Protein AF-A0A1H0VGQ5-F1 (afdb_monomer)

InterPro domains:
  IPR010359 IrrE N-terminal-like domain [PF06114] (61-164)
  IPR052345 Radiation response metalloprotease [PTHR43236] (51-164)

Foldseek 3Di:
DPPVVLVVLLVVLLVLLVCLCVVVVADALGPLVVSLVVQAAEAEDDDPPDQWWWDPLVHHIYIYGYPPDDPQANLLVSQLVVQLSRDPPNDDTPDDDDDDPPPVVVVVNVSSSVSSLSSSLCNLPPLVNLVVLCVVCVLVDDVVSLVVSCVRNVHDSVSVVVNCLVNPAAQKKKWKQFQVDRDIDIGHNDPDDWDWWDDPRDTPPVLQCVQALHWDWDDDPGIIMIMGGQADADDLVVLLVQQPPDAQVSVQVVCVVQSVPSNGGCRRVVVSNQASHDAQKKKWKFFPPDPGIDIGGHPLQQADQLPPDDDPVVSVVLLVVAAPHKDKDDDPTIIMIMGGHDFDFDDPVLPPDPDALVVLLCVLQVVPDDPVVSVVLVVVLCVLLVVLLVCVVVDDLSSSLRNSLNNCHSPPVCVSSNPDPSNNSSSSNVSVVSVVD

Structure (mmCIF, N/CA/C/O backbone):
data_AF-A0A1H0VGQ5-F1
#
_entry.id   AF-A0A1H0VGQ5-F1
#
loop_
_atom_site.group_PDB
_atom_site.id
_atom_site.type_symbol
_atom_site.label_atom_id
_atom_site.label_alt_id
_atom_site.label_comp_id
_atom_site.label_asym_id
_atom_site.label_entity_id
_atom_site.label_seq_id
_atom_site.pdbx_PDB_ins_code
_atom_site.Cartn_x
_atom_site.Cartn_y
_atom_site.Cartn_z
_atom_site.occupancy
_atom_site.B_iso_or_equiv
_atom_site.auth_seq_id
_atom_site.auth_comp_id
_atom_site.auth_asym_id
_atom_site.auth_atom_id
_atom_site.pdbx_PDB_model_num
ATOM 1 N N . MET A 1 1 ? -17.315 -15.814 -1.511 1.00 49.53 1 MET A N 1
ATOM 2 C CA . MET A 1 1 ? -18.258 -14.670 -1.593 1.00 49.53 1 MET A CA 1
ATOM 3 C C . MET A 1 1 ? -17.570 -13.470 -2.256 1.00 49.53 1 MET A C 1
ATOM 5 O O . MET A 1 1 ? -16.354 -13.364 -2.152 1.00 49.53 1 MET A O 1
ATOM 9 N N . ASN A 1 2 ? -18.289 -12.581 -2.954 1.00 58.94 2 ASN A N 1
ATOM 10 C CA . ASN A 1 2 ? -17.686 -11.382 -3.561 1.00 58.94 2 ASN A CA 1
ATOM 11 C C . ASN A 1 2 ? -17.369 -10.346 -2.460 1.00 58.94 2 ASN A C 1
ATOM 13 O O . ASN A 1 2 ? -18.266 -10.024 -1.680 1.00 58.94 2 ASN A O 1
ATOM 17 N N . LYS A 1 3 ? -16.134 -9.825 -2.393 1.00 60.88 3 LYS A N 1
ATOM 18 C CA . LYS A 1 3 ? -15.625 -8.910 -1.340 1.00 60.88 3 LYS A CA 1
ATOM 19 C C . LYS A 1 3 ? -16.553 -7.713 -1.063 1.00 60.88 3 LYS A C 1
ATOM 21 O O . LYS A 1 3 ? -16.763 -7.341 0.087 1.00 60.88 3 LYS A O 1
ATOM 26 N N . LEU A 1 4 ? -17.196 -7.196 -2.113 1.00 61.75 4 LEU A N 1
ATOM 27 C CA . LEU A 1 4 ? -18.181 -6.108 -2.042 1.00 61.75 4 LEU A CA 1
ATOM 28 C C . LEU A 1 4 ? -19.410 -6.416 -1.164 1.00 61.75 4 LEU A C 1
ATOM 30 O O . LEU A 1 4 ? -20.028 -5.503 -0.619 1.00 61.75 4 LEU A O 1
ATOM 34 N N . THR A 1 5 ? -19.793 -7.686 -1.040 1.00 77.62 5 THR A N 1
ATOM 35 C CA . THR A 1 5 ? -20.987 -8.102 -0.283 1.00 77.62 5 THR A CA 1
ATOM 36 C C . THR A 1 5 ? -20.732 -8.034 1.222 1.00 77.62 5 THR A C 1
ATOM 38 O O . THR A 1 5 ? -21.564 -7.504 1.956 1.00 77.62 5 THR A O 1
ATOM 41 N N . LEU A 1 6 ? -19.554 -8.490 1.662 1.00 78.19 6 LEU A N 1
ATOM 42 C CA . LEU A 1 6 ? -19.129 -8.454 3.062 1.00 78.19 6 LEU A CA 1
ATOM 43 C C . LEU A 1 6 ? -18.874 -7.015 3.536 1.00 78.19 6 LEU A C 1
ATOM 45 O O . LEU A 1 6 ? -19.380 -6.613 4.577 1.00 78.19 6 LEU A O 1
ATOM 49 N N . GLU A 1 7 ? -18.186 -6.190 2.739 1.00 81.56 7 GLU A N 1
ATOM 50 C CA . GLU A 1 7 ? -17.958 -4.772 3.073 1.00 81.56 7 GLU A CA 1
ATOM 51 C C . GLU A 1 7 ? -19.275 -4.008 3.293 1.00 81.56 7 GLU A C 1
ATOM 53 O O . GLU A 1 7 ? -19.397 -3.195 4.215 1.00 81.56 7 GLU A O 1
ATOM 58 N N . LYS A 1 8 ? -20.301 -4.307 2.485 1.00 87.81 8 LYS A N 1
ATOM 59 C CA . LYS A 1 8 ? -21.635 -3.720 2.639 1.00 87.81 8 LYS A CA 1
ATOM 60 C C . LYS A 1 8 ? -22.329 -4.182 3.926 1.00 87.81 8 LYS A C 1
ATOM 62 O O . LYS A 1 8 ? -22.957 -3.351 4.584 1.00 87.81 8 LYS A O 1
ATOM 67 N N . LYS A 1 9 ? -22.214 -5.465 4.293 1.00 88.12 9 LYS A N 1
ATOM 68 C CA . LYS A 1 9 ? -22.736 -5.997 5.566 1.00 88.12 9 LYS A CA 1
ATOM 69 C C . LYS A 1 9 ? -22.084 -5.292 6.760 1.00 88.12 9 LYS A C 1
ATOM 71 O O . LYS A 1 9 ? -22.790 -4.669 7.552 1.00 88.12 9 LYS A O 1
ATOM 76 N N . LEU A 1 10 ? -20.752 -5.247 6.810 1.00 91.12 10 LEU A N 1
ATOM 77 C CA . LEU A 1 10 ? -20.002 -4.583 7.885 1.00 91.12 10 LEU A CA 1
ATOM 78 C C . LEU A 1 10 ? -20.318 -3.078 7.974 1.00 91.12 10 LEU A C 1
ATOM 80 O O . LEU A 1 10 ? -20.452 -2.524 9.064 1.00 91.12 10 LEU A O 1
ATOM 84 N N . SER A 1 11 ? -20.520 -2.401 6.837 1.00 91.75 11 SER A N 1
ATOM 85 C CA . SER A 1 11 ? -20.984 -1.004 6.816 1.00 91.75 11 SER A CA 1
ATOM 86 C C . SER A 1 11 ? -22.365 -0.826 7.463 1.00 91.75 11 SER A C 1
ATOM 88 O O . SER A 1 11 ? -22.587 0.149 8.186 1.00 91.75 11 SER A O 1
ATOM 90 N N . ASN A 1 12 ? -23.298 -1.756 7.241 1.00 93.62 12 ASN A N 1
ATOM 91 C CA . ASN A 1 12 ? -24.607 -1.714 7.892 1.00 93.62 12 ASN A CA 1
ATOM 92 C C . ASN A 1 12 ? -24.487 -1.933 9.401 1.00 93.62 12 ASN A C 1
ATOM 94 O O . ASN A 1 12 ? -25.104 -1.187 10.159 1.00 93.62 12 ASN A O 1
ATOM 98 N N . VAL A 1 13 ? -23.650 -2.877 9.833 1.00 96.12 13 VAL A N 1
ATOM 99 C CA . VAL A 1 13 ? -23.388 -3.134 11.255 1.00 96.12 13 VAL A CA 1
ATOM 100 C C . VAL A 1 13 ? -22.828 -1.892 11.957 1.00 96.12 13 VAL A C 1
ATOM 102 O O . VAL A 1 13 ? -23.337 -1.503 13.008 1.00 96.12 13 VAL A O 1
ATOM 105 N N . ARG A 1 14 ? -21.879 -1.171 11.341 1.00 95.50 14 ARG A N 1
ATOM 106 C CA . ARG A 1 14 ? -21.378 0.108 11.887 1.00 95.50 14 ARG A CA 1
ATOM 107 C C . ARG A 1 14 ? -22.479 1.155 12.051 1.00 95.50 14 ARG A C 1
ATOM 109 O O . ARG A 1 14 ? -22.537 1.858 13.057 1.00 95.50 14 ARG A O 1
ATOM 116 N N . LYS A 1 15 ? -23.396 1.265 11.083 1.00 96.06 15 LYS A N 1
ATOM 117 C CA . LYS A 1 15 ? -24.555 2.173 11.198 1.00 96.06 15 LYS A CA 1
ATOM 118 C C . LYS A 1 15 ? -25.467 1.776 12.354 1.00 96.06 15 LYS A C 1
ATOM 120 O O . LYS A 1 15 ? -26.082 2.642 12.966 1.00 96.06 15 LYS A O 1
ATOM 125 N N . MET A 1 16 ? -25.581 0.485 12.647 1.00 96.75 16 MET A N 1
ATOM 126 C CA . MET A 1 16 ? -26.375 -0.003 13.771 1.00 96.75 16 MET A CA 1
ATOM 127 C C . MET A 1 16 ? -25.731 0.335 15.112 1.00 96.75 16 MET A C 1
ATOM 129 O O . MET A 1 16 ? -26.428 0.864 15.975 1.00 96.75 16 MET A O 1
ATOM 133 N N . ALA A 1 17 ? -24.423 0.115 15.258 1.00 97.31 17 ALA A N 1
ATOM 134 C CA . ALA A 1 17 ? -23.676 0.526 16.446 1.00 97.31 17 ALA A CA 1
ATOM 135 C C . ALA A 1 17 ? -23.809 2.038 16.697 1.00 97.31 17 ALA A C 1
ATOM 137 O O . ALA A 1 17 ? -24.196 2.442 17.791 1.00 97.31 17 ALA A O 1
ATOM 138 N N . ASN A 1 18 ? -23.631 2.867 15.661 1.00 96.44 18 ASN A N 1
ATOM 139 C CA . ASN A 1 18 ? -23.808 4.320 15.765 1.00 96.44 18 ASN A CA 1
ATOM 140 C C . ASN A 1 18 ? -25.238 4.726 16.158 1.00 96.44 18 ASN A C 1
ATOM 142 O O . ASN A 1 18 ? -25.419 5.583 17.016 1.00 96.44 18 ASN A O 1
ATOM 146 N N . ARG A 1 19 ? -26.273 4.072 15.613 1.00 96.88 19 ARG A N 1
ATOM 147 C CA . ARG A 1 19 ? -27.664 4.326 16.038 1.00 96.88 19 ARG A CA 1
ATOM 148 C C . ARG A 1 19 ? -27.897 3.988 17.505 1.00 96.88 19 ARG A C 1
ATOM 150 O O . ARG A 1 19 ? -28.656 4.692 18.162 1.00 96.88 19 ARG A O 1
ATOM 157 N N . VAL A 1 20 ? -27.301 2.904 18.008 1.00 97.06 20 VAL A N 1
ATOM 158 C CA . VAL A 1 20 ? -27.365 2.563 19.438 1.00 97.06 20 VAL A CA 1
ATOM 159 C C . VAL A 1 20 ? -26.646 3.635 20.251 1.00 97.06 20 VAL A C 1
ATOM 161 O O . VAL A 1 20 ? -27.212 4.122 21.224 1.00 97.06 20 VAL A O 1
ATOM 164 N N . PHE A 1 21 ? -25.457 4.050 19.813 1.00 97.12 21 PHE A N 1
ATOM 165 C CA . PHE A 1 21 ? -24.675 5.100 20.456 1.00 97.12 21 PHE A CA 1
ATOM 166 C C . PHE A 1 21 ? -25.459 6.414 20.588 1.00 97.12 21 PHE A C 1
ATOM 168 O O . PHE A 1 21 ? -25.579 6.959 21.683 1.00 97.12 21 PHE A O 1
ATOM 175 N N . GLU A 1 22 ? -26.062 6.884 19.494 1.00 96.62 22 GLU A N 1
ATOM 176 C CA . GLU A 1 22 ? -26.853 8.118 19.457 1.00 96.62 22 GLU A CA 1
ATOM 177 C C . GLU A 1 22 ? -28.158 8.005 20.255 1.00 96.62 22 GLU A C 1
ATOM 179 O O . GLU A 1 22 ? -28.464 8.873 21.072 1.00 96.62 22 GLU A O 1
ATOM 184 N N . LYS A 1 23 ? -28.933 6.930 20.048 1.00 96.50 23 LYS A N 1
ATOM 185 C CA . LYS A 1 23 ? -30.246 6.749 20.689 1.00 96.50 23 LYS A CA 1
ATOM 186 C C . LYS A 1 23 ? -30.136 6.634 22.207 1.00 96.50 23 LYS A C 1
ATOM 188 O O . LYS A 1 23 ? -31.008 7.123 22.920 1.00 96.50 23 LYS A O 1
ATOM 193 N N . GLU A 1 24 ? -29.090 5.970 22.688 1.00 96.06 24 GLU A N 1
ATOM 194 C CA . GLU A 1 24 ? -28.848 5.787 24.118 1.00 96.06 24 GLU A CA 1
ATOM 195 C C . GLU A 1 24 ? -28.079 6.963 24.742 1.00 96.06 24 GLU A C 1
ATOM 197 O O . GLU A 1 24 ? -27.852 6.950 25.951 1.00 96.06 24 GLU A O 1
ATOM 202 N N . GLY A 1 25 ? -27.710 7.981 23.947 1.00 95.69 25 GLY A N 1
ATOM 203 C CA . GLY A 1 25 ? -27.005 9.175 24.413 1.00 95.69 25 GLY A CA 1
ATOM 204 C C . GLY A 1 25 ? -25.635 8.859 25.011 1.00 95.69 25 GLY A C 1
ATOM 205 O O . GLY A 1 25 ? -25.273 9.424 26.043 1.00 95.69 25 GLY A O 1
ATOM 206 N N . LEU A 1 26 ? -24.911 7.908 24.414 1.00 97.00 26 LEU A N 1
ATOM 207 C CA . LEU A 1 26 ? -23.648 7.422 24.959 1.00 97.00 26 LEU A CA 1
ATOM 208 C C . LEU A 1 26 ? -22.539 8.471 24.838 1.00 97.00 26 LEU A C 1
ATOM 210 O O . LEU A 1 26 ? -22.513 9.303 23.931 1.00 97.00 26 LEU A O 1
ATOM 214 N N . THR A 1 27 ? -21.586 8.391 25.759 1.00 96.94 27 THR A N 1
ATOM 215 C CA . THR A 1 27 ? -20.336 9.149 25.739 1.00 96.94 27 THR A CA 1
ATOM 216 C C . THR A 1 27 ? -19.163 8.188 25.888 1.00 96.94 27 THR A C 1
ATOM 218 O O . THR A 1 27 ? -19.342 7.006 26.182 1.00 96.94 27 THR A O 1
ATOM 221 N N . ILE A 1 28 ? -17.953 8.683 25.639 1.00 96.94 28 ILE A N 1
ATOM 222 C CA . ILE A 1 28 ? -16.728 7.892 25.748 1.00 96.94 28 ILE A CA 1
ATOM 223 C C . ILE A 1 28 ? -16.045 8.238 27.078 1.00 96.94 28 ILE A C 1
ATOM 225 O O . ILE A 1 28 ? -15.857 9.428 27.346 1.00 96.94 28 ILE A O 1
ATOM 229 N N . PRO A 1 29 ? -15.664 7.241 27.899 1.00 97.31 29 PRO A N 1
ATOM 230 C CA . PRO A 1 29 ? -15.818 5.798 27.681 1.00 97.31 29 PRO A CA 1
ATOM 231 C C . PRO A 1 29 ? -17.272 5.320 27.826 1.00 97.31 29 PRO A C 1
ATOM 233 O O . PRO A 1 29 ? -17.987 5.743 28.729 1.00 97.31 29 PRO A O 1
ATOM 236 N N . VAL A 1 30 ? -17.688 4.372 26.977 1.00 97.31 30 VAL A N 1
ATOM 237 C CA . VAL A 1 30 ? -19.039 3.786 27.044 1.00 97.31 30 VAL A CA 1
ATOM 238 C C . VAL A 1 30 ? -19.190 2.941 28.307 1.00 97.31 30 VAL A C 1
ATOM 240 O O . VAL A 1 30 ? -18.378 2.045 28.557 1.00 97.31 30 VAL A O 1
ATOM 243 N N . ASP A 1 31 ? -20.247 3.168 29.085 1.00 96.38 31 ASP A N 1
ATOM 244 C CA . ASP A 1 31 ? -20.637 2.274 30.180 1.00 96.38 31 ASP A CA 1
ATOM 245 C C . ASP A 1 31 ? -21.396 1.056 29.628 1.00 96.38 31 ASP A C 1
ATOM 247 O O . ASP A 1 31 ? -22.630 0.998 29.600 1.00 96.38 31 ASP A O 1
ATOM 251 N N . ILE A 1 32 ? -20.628 0.080 29.139 1.00 96.12 32 ILE A N 1
ATOM 252 C CA . ILE A 1 32 ? -21.174 -1.119 28.501 1.00 96.12 32 ILE A CA 1
ATOM 253 C C . ILE A 1 32 ? -21.977 -1.994 29.471 1.00 96.12 32 ILE A C 1
ATOM 255 O O . ILE A 1 32 ? -22.955 -2.615 29.062 1.00 96.12 32 ILE A O 1
ATOM 259 N N . PHE A 1 33 ? -21.630 -1.995 30.761 1.00 94.19 33 PHE A N 1
ATOM 260 C CA . PHE A 1 33 ? -22.335 -2.776 31.778 1.00 94.19 33 PHE A CA 1
ATOM 261 C C . PHE A 1 33 ? -23.747 -2.245 32.010 1.00 94.19 33 PHE A C 1
ATOM 263 O O . PHE A 1 33 ? -24.702 -3.021 32.076 1.00 94.19 33 PHE A O 1
ATOM 270 N N . THR A 1 34 ? -23.899 -0.925 32.117 1.00 95.44 34 THR A N 1
ATOM 271 C CA . THR A 1 34 ? -25.224 -0.306 32.233 1.00 95.44 34 THR A CA 1
ATOM 272 C C . THR A 1 34 ? -26.014 -0.460 30.936 1.00 95.44 34 THR A C 1
ATOM 274 O O . THR A 1 34 ? -27.216 -0.729 30.970 1.00 95.44 34 THR A O 1
ATOM 277 N N . LEU A 1 35 ? -25.349 -0.330 29.786 1.00 96.44 35 LEU A N 1
ATOM 278 C CA . LEU A 1 35 ? -25.992 -0.440 28.482 1.00 96.44 35 LEU A CA 1
ATOM 279 C C . LEU A 1 35 ? -26.548 -1.844 28.215 1.00 96.44 35 LEU A C 1
ATOM 281 O O . LEU A 1 35 ? -27.709 -1.970 27.830 1.00 96.44 35 LEU A O 1
ATOM 285 N N . ILE A 1 36 ? -25.753 -2.897 28.428 1.00 94.25 36 ILE A N 1
ATOM 286 C CA . ILE A 1 36 ? -26.162 -4.270 28.107 1.00 94.25 36 ILE A CA 1
ATOM 287 C C . ILE A 1 36 ? -27.342 -4.729 28.973 1.00 94.25 36 ILE A C 1
ATOM 289 O O . ILE A 1 36 ? -28.262 -5.366 28.463 1.00 94.25 36 ILE A O 1
ATOM 293 N N . LYS A 1 37 ? -27.403 -4.289 30.240 1.00 94.62 37 LYS A N 1
ATOM 294 C CA . LYS A 1 37 ? -28.508 -4.572 31.178 1.00 94.62 37 LYS A CA 1
ATOM 295 C C . LYS A 1 37 ? -29.870 -4.032 30.727 1.00 94.62 37 LYS A C 1
ATOM 297 O O . LYS A 1 37 ? -30.899 -4.496 31.209 1.00 94.62 37 LYS A O 1
ATOM 302 N N . LYS A 1 38 ? -29.906 -3.063 29.802 1.00 93.81 38 LYS A N 1
ATOM 303 C CA . LYS A 1 38 ? -31.160 -2.581 29.192 1.00 93.81 38 LYS A CA 1
ATOM 304 C C . LYS A 1 38 ? -31.761 -3.585 28.204 1.00 93.81 38 LYS A C 1
ATOM 306 O O . LYS A 1 38 ? -32.935 -3.464 27.863 1.00 93.81 38 LYS A O 1
ATOM 311 N N . PHE A 1 39 ? -30.958 -4.527 27.708 1.00 91.56 39 PHE A N 1
ATOM 312 C CA . PHE A 1 39 ? -31.328 -5.432 26.617 1.00 91.56 39 PHE A CA 1
ATOM 313 C C . PHE A 1 39 ? -31.177 -6.912 26.965 1.00 91.56 39 PHE A C 1
ATOM 315 O O . PHE A 1 39 ? -31.788 -7.743 26.300 1.00 91.56 39 PHE A O 1
ATOM 322 N N . ALA A 1 40 ? -30.399 -7.230 27.997 1.00 92.00 40 ALA A N 1
ATOM 323 C CA . ALA A 1 40 ? -30.148 -8.583 28.456 1.00 92.00 40 ALA A CA 1
ATOM 324 C C . ALA A 1 40 ? -30.050 -8.639 29.982 1.00 92.00 40 ALA A C 1
ATOM 326 O O . ALA A 1 40 ? -29.695 -7.657 30.639 1.00 92.00 40 ALA A O 1
ATOM 327 N N . LYS A 1 41 ? -30.311 -9.814 30.553 1.00 91.88 41 LYS A N 1
ATOM 328 C CA . LYS A 1 41 ? -29.855 -10.128 31.910 1.00 91.88 41 LYS A CA 1
ATOM 329 C C . LYS A 1 41 ? -28.339 -10.306 31.879 1.00 91.88 41 LYS A C 1
ATOM 331 O O . LYS A 1 41 ? -27.813 -10.837 30.908 1.00 91.88 41 LYS A O 1
ATOM 336 N N . LEU A 1 42 ? -27.650 -9.857 32.922 1.00 91.88 42 LEU A N 1
ATOM 337 C CA . LEU A 1 42 ? -26.199 -9.971 33.023 1.00 91.88 42 LEU A CA 1
ATOM 338 C C . LEU A 1 42 ? -25.847 -10.766 34.279 1.00 91.88 42 LEU A C 1
ATOM 340 O O . LEU A 1 42 ? -26.189 -10.335 35.382 1.00 91.88 42 LEU A O 1
ATOM 344 N N . GLU A 1 43 ? -25.170 -11.895 34.101 1.00 90.19 43 GLU A N 1
ATOM 345 C CA . GLU A 1 43 ? -24.779 -12.807 35.175 1.00 90.19 43 GLU A CA 1
ATOM 346 C C . GLU A 1 43 ? -23.262 -13.013 35.166 1.00 90.19 43 GLU A C 1
ATOM 348 O O . GLU A 1 43 ? -22.654 -13.255 34.128 1.00 90.19 43 GLU A O 1
ATOM 353 N N . CYS A 1 44 ? -22.645 -12.890 36.339 1.00 88.06 44 CYS A N 1
ATOM 354 C CA . CYS A 1 44 ? -21.223 -13.146 36.526 1.00 88.06 44 CYS A CA 1
ATOM 355 C C . CYS A 1 44 ? -21.069 -14.566 37.066 1.00 88.06 44 CYS A C 1
ATOM 357 O O . CYS A 1 44 ? -21.337 -14.810 38.245 1.00 88.06 44 CYS A O 1
ATOM 359 N N . VAL A 1 45 ? -20.683 -15.498 36.200 1.00 84.81 45 VAL A N 1
ATOM 360 C CA . VAL A 1 45 ? -20.499 -16.912 36.543 1.00 84.81 45 VAL A CA 1
ATOM 361 C C . VAL A 1 45 ? -19.245 -17.398 35.836 1.00 84.81 45 VAL A C 1
ATOM 363 O O . VAL A 1 45 ? -19.057 -17.112 34.656 1.00 84.81 45 VAL A O 1
ATOM 366 N N . ASP A 1 46 ? -18.403 -18.138 36.556 1.00 81.44 46 ASP A N 1
ATOM 367 C CA . ASP A 1 46 ? -17.221 -18.755 35.964 1.00 81.44 46 ASP A CA 1
ATOM 368 C C . ASP A 1 46 ? -17.649 -19.788 34.917 1.00 81.44 46 ASP A C 1
ATOM 370 O O . ASP A 1 46 ? -18.332 -20.771 35.226 1.00 81.44 46 ASP A O 1
ATOM 374 N N . ILE A 1 47 ? -17.292 -19.516 33.664 1.00 79.31 47 ILE A N 1
ATOM 375 C CA . ILE A 1 47 ? -17.622 -20.346 32.512 1.00 79.31 47 ILE A CA 1
ATOM 376 C C . ILE A 1 47 ? -16.337 -20.910 31.902 1.00 79.31 47 ILE A C 1
ATOM 378 O O . ILE A 1 47 ? -15.387 -20.172 31.632 1.00 79.31 47 ILE A O 1
ATOM 382 N N . PRO A 1 48 ? -16.283 -22.227 31.651 1.00 70.56 48 PRO A N 1
ATOM 383 C CA . PRO A 1 48 ? -15.093 -22.837 31.095 1.00 70.56 48 PRO A CA 1
ATOM 384 C C . PRO A 1 48 ? -14.961 -22.480 29.605 1.00 70.56 48 PRO A C 1
ATOM 386 O O . PRO A 1 48 ? -15.934 -22.519 28.856 1.00 70.56 48 PRO A O 1
ATOM 389 N N . PHE A 1 49 ? -13.732 -22.187 29.173 1.00 68.00 49 PHE A N 1
ATOM 390 C CA . PHE A 1 49 ? -13.332 -22.014 27.765 1.00 68.00 49 PHE A CA 1
ATOM 391 C C . PHE A 1 49 ? -13.843 -20.762 27.017 1.00 68.00 49 PHE A C 1
ATOM 393 O O . PHE A 1 49 ? -13.525 -20.629 25.837 1.00 68.00 49 PHE A O 1
ATOM 400 N N . SER A 1 50 ? -14.553 -19.826 27.661 1.00 70.81 50 SER A N 1
ATOM 401 C CA . SER A 1 50 ? -14.927 -18.531 27.057 1.00 70.81 50 SER A CA 1
ATOM 402 C C . SER A 1 50 ? -14.882 -17.378 28.066 1.00 70.81 50 SER A C 1
ATOM 404 O O . SER A 1 50 ? -15.011 -17.591 29.270 1.00 70.81 50 SER A O 1
ATOM 406 N N . ASP A 1 51 ? -14.724 -16.147 27.571 1.00 76.38 51 ASP A N 1
ATOM 407 C CA . ASP A 1 51 ? -14.799 -14.930 28.391 1.00 76.38 51 ASP A CA 1
ATOM 408 C C . ASP A 1 51 ? -16.255 -14.499 28.651 1.00 76.38 51 ASP A C 1
ATOM 410 O O . ASP A 1 51 ? -16.559 -13.928 29.699 1.00 76.38 51 ASP A O 1
ATOM 414 N N . ALA A 1 52 ? -17.156 -14.750 27.694 1.00 79.31 52 ALA A N 1
ATOM 415 C CA . ALA A 1 52 ? -18.597 -14.562 27.839 1.00 79.31 52 ALA A CA 1
ATOM 416 C C . ALA A 1 52 ? -19.381 -15.470 26.884 1.00 79.31 52 ALA A C 1
ATOM 418 O O . ALA A 1 52 ? -18.824 -16.051 25.952 1.00 79.31 52 ALA A O 1
ATOM 419 N N . ILE A 1 53 ? -20.678 -15.600 27.141 1.00 82.19 53 ILE A N 1
ATOM 420 C CA . ILE A 1 53 ? -21.623 -16.271 26.257 1.00 82.19 53 ILE A CA 1
ATOM 421 C C . ILE A 1 53 ? -23.002 -15.623 26.365 1.00 82.19 53 ILE A C 1
ATOM 423 O O . ILE A 1 53 ? -23.465 -15.300 27.465 1.00 82.19 53 ILE A O 1
ATOM 427 N N . CYS A 1 54 ? -23.685 -15.460 25.232 1.00 79.75 54 CYS A N 1
ATOM 428 C CA . CYS A 1 54 ? -25.090 -15.075 25.195 1.00 79.75 54 CYS A CA 1
ATOM 429 C C . CYS A 1 54 ? -25.998 -16.286 24.942 1.00 79.75 54 CYS A C 1
ATOM 431 O O . CYS A 1 54 ? -25.826 -17.040 23.981 1.00 79.75 54 CYS A O 1
ATOM 433 N N . VAL A 1 55 ? -27.004 -16.446 25.803 1.00 79.81 55 VAL A N 1
ATOM 434 C CA . VAL A 1 55 ? -28.051 -17.470 25.701 1.00 79.81 55 VAL A CA 1
ATOM 435 C C . VAL A 1 55 ? -29.431 -16.822 25.566 1.00 79.81 55 VAL A C 1
ATOM 437 O O . VAL A 1 55 ? -29.633 -15.669 25.950 1.00 79.81 55 VAL A O 1
ATOM 440 N N . ASP A 1 56 ? -30.396 -17.569 25.022 1.00 77.44 56 ASP A N 1
ATOM 441 C CA . ASP A 1 56 ? -31.799 -17.148 24.863 1.00 77.44 56 ASP A CA 1
ATOM 442 C C . ASP A 1 56 ? -32.016 -15.861 24.035 1.00 77.44 56 ASP A C 1
ATOM 444 O O . ASP A 1 56 ? -32.943 -15.085 24.299 1.00 77.44 56 ASP A O 1
ATOM 448 N N . LEU A 1 57 ? -31.196 -15.664 22.992 1.00 74.62 57 LEU A N 1
ATOM 449 C CA . LEU A 1 57 ? -31.240 -14.517 22.067 1.00 74.62 57 LEU A CA 1
ATOM 450 C C . LEU A 1 57 ? -32.649 -14.201 21.527 1.00 74.62 57 LEU A C 1
ATOM 452 O O . LEU A 1 57 ? -33.023 -13.036 21.424 1.00 74.62 57 LEU A O 1
ATOM 456 N N . GLU A 1 58 ? -33.461 -15.222 21.238 1.00 68.12 58 GLU A N 1
ATOM 457 C CA . GLU A 1 58 ? -34.802 -15.064 20.651 1.00 68.12 58 GLU A CA 1
ATOM 458 C C . GLU A 1 58 ? -35.895 -14.632 21.648 1.00 68.12 58 GLU A C 1
ATOM 460 O O . GLU A 1 58 ? -36.998 -14.269 21.235 1.00 68.12 58 GLU A O 1
ATOM 465 N N . LYS A 1 59 ? -35.632 -14.691 22.963 1.00 73.19 59 LYS A N 1
ATOM 466 C CA . LYS A 1 59 ? -36.639 -14.425 24.007 1.00 73.19 59 LYS A CA 1
ATOM 467 C C . LYS A 1 59 ? -36.216 -13.300 24.940 1.00 73.19 59 LYS A C 1
ATOM 469 O O . LYS A 1 59 ? -36.730 -12.188 24.872 1.00 73.19 59 LYS A O 1
ATOM 474 N N . CYS A 1 60 ? -35.336 -13.621 25.875 1.00 81.19 60 CYS A N 1
ATOM 475 C CA . CYS A 1 60 ? -34.852 -12.729 26.917 1.00 81.19 60 CYS A CA 1
ATOM 476 C C . CYS A 1 60 ? -33.360 -13.007 27.042 1.00 81.19 60 CYS A C 1
ATOM 478 O O . CYS A 1 60 ? -32.990 -13.871 27.841 1.00 81.19 60 CYS A O 1
ATOM 480 N N . PRO A 1 61 ? -32.531 -12.312 26.246 1.00 86.31 61 PRO A N 1
ATOM 481 C CA . PRO A 1 61 ? -31.108 -12.584 26.200 1.00 86.31 61 PRO A CA 1
ATOM 482 C C . PRO A 1 61 ? -30.503 -12.542 27.602 1.00 86.31 61 PRO A C 1
ATOM 484 O O . PRO A 1 61 ? -30.790 -11.634 28.390 1.00 86.31 61 PRO A O 1
ATOM 487 N N . THR A 1 62 ? -29.678 -13.531 27.917 1.00 88.31 62 THR A N 1
ATOM 488 C CA . THR A 1 62 ? -28.878 -13.562 29.141 1.00 88.31 62 THR A CA 1
ATOM 489 C C . THR A 1 62 ? -27.420 -13.662 28.736 1.00 88.31 62 THR A C 1
ATOM 491 O O . THR A 1 62 ? -27.044 -14.548 27.975 1.00 88.31 62 THR A O 1
ATOM 494 N N . VAL A 1 63 ? -26.613 -12.716 29.202 1.00 88.81 63 VAL A N 1
ATOM 495 C CA . VAL A 1 63 ? -25.171 -12.683 28.977 1.00 88.81 63 VAL A CA 1
ATOM 496 C C . VAL A 1 63 ? -24.496 -13.147 30.253 1.00 88.81 63 VAL A C 1
ATOM 498 O O . VAL A 1 63 ? -24.655 -12.528 31.308 1.00 88.81 63 VAL A O 1
ATOM 501 N N . ILE A 1 64 ? -23.761 -14.245 30.143 1.00 87.19 64 ILE A N 1
ATOM 502 C CA . ILE A 1 64 ? -22.965 -14.821 31.222 1.00 87.19 64 ILE A CA 1
ATOM 503 C C . ILE A 1 64 ? -21.509 -14.483 30.921 1.00 87.19 64 ILE A C 1
ATOM 505 O O . ILE A 1 64 ? -21.056 -14.737 29.809 1.00 87.19 64 ILE A O 1
ATOM 509 N N . TYR A 1 65 ? -20.787 -13.889 31.867 1.00 87.69 65 TYR A N 1
ATOM 510 C CA . TYR A 1 65 ? -19.396 -13.477 31.660 1.00 87.69 65 TYR A CA 1
ATOM 511 C C . TYR A 1 65 ? -18.492 -13.869 32.824 1.00 87.69 65 TYR A C 1
ATOM 513 O O . TYR A 1 65 ? -18.951 -14.033 33.958 1.00 87.69 65 TYR A O 1
ATOM 521 N N . ASN A 1 66 ? -17.197 -13.954 32.519 1.00 83.62 66 ASN A N 1
ATOM 522 C CA . ASN A 1 66 ? -16.148 -14.307 33.459 1.00 83.62 66 ASN A CA 1
ATOM 523 C C . ASN A 1 66 ? -15.366 -13.061 33.927 1.00 83.62 66 ASN A C 1
ATOM 525 O O . ASN A 1 66 ? -14.853 -12.291 33.109 1.00 83.62 66 ASN A O 1
ATOM 529 N N . ASP A 1 67 ? -15.265 -12.856 35.243 1.00 79.88 67 ASP A N 1
ATOM 530 C CA . ASP A 1 67 ? -14.637 -11.659 35.841 1.00 79.88 67 ASP A CA 1
ATOM 531 C C . ASP A 1 67 ? -13.117 -11.803 36.052 1.00 79.88 67 ASP A C 1
ATOM 533 O O . ASP A 1 67 ? -12.446 -10.845 36.420 1.00 79.88 67 ASP A O 1
ATOM 537 N N . ASP A 1 68 ? -12.538 -12.976 35.760 1.00 73.44 68 ASP A N 1
ATOM 538 C CA . ASP A 1 68 ? -11.084 -13.228 35.859 1.00 73.44 68 ASP A CA 1
ATOM 539 C C . ASP A 1 68 ? -10.278 -12.640 34.676 1.00 73.44 68 ASP A C 1
ATOM 541 O O . ASP A 1 68 ? -9.080 -12.866 34.502 1.00 73.44 68 ASP A O 1
ATOM 545 N N . THR A 1 69 ? -10.932 -11.862 33.811 1.00 69.50 69 THR A N 1
ATOM 546 C CA . THR A 1 69 ? -10.292 -11.223 32.658 1.00 69.50 69 THR A CA 1
ATOM 547 C C . THR A 1 69 ? -9.961 -9.761 32.942 1.00 69.50 69 THR A C 1
ATOM 549 O O . THR A 1 69 ? -10.587 -9.084 33.755 1.00 69.50 69 THR A O 1
ATOM 552 N N . GLN A 1 70 ? -8.956 -9.216 32.246 1.00 80.81 70 GLN A N 1
ATOM 553 C CA . GLN A 1 70 ? -8.661 -7.784 32.344 1.00 80.81 70 GLN A CA 1
ATOM 554 C C . GLN A 1 70 ? -9.905 -6.962 31.980 1.00 80.81 70 GLN A C 1
ATOM 556 O O . GLN A 1 70 ? -10.488 -7.158 30.914 1.00 80.81 70 GLN A O 1
ATOM 561 N N . HIS A 1 71 ? -10.252 -5.977 32.812 1.00 86.06 71 HIS A N 1
ATOM 562 C CA . HIS A 1 71 ? -11.452 -5.147 32.644 1.00 86.06 71 HIS A CA 1
ATOM 563 C C . HIS A 1 71 ? -11.599 -4.543 31.231 1.00 86.06 71 HIS A C 1
ATOM 565 O O . HIS A 1 71 ? -12.698 -4.436 30.691 1.00 86.06 71 HIS A O 1
ATOM 571 N N . THR A 1 72 ? -10.488 -4.182 30.585 1.00 87.56 72 THR A N 1
ATOM 572 C CA . THR A 1 72 ? -10.477 -3.645 29.214 1.00 87.56 72 THR A CA 1
ATOM 573 C C . THR A 1 72 ? -10.845 -4.676 28.142 1.00 87.56 72 THR A C 1
ATOM 575 O O . THR A 1 72 ? -11.421 -4.296 27.123 1.00 87.56 72 THR A O 1
ATOM 578 N N . ARG A 1 73 ? -10.535 -5.962 28.357 1.00 84.81 73 ARG A N 1
ATOM 579 C CA . ARG A 1 73 ? -10.953 -7.085 27.502 1.00 84.81 73 ARG A CA 1
ATOM 580 C C . ARG A 1 73 ? -12.432 -7.379 27.716 1.00 84.81 73 ARG A C 1
ATOM 582 O O . ARG A 1 73 ? -13.174 -7.398 26.741 1.00 84.81 73 ARG A O 1
ATOM 589 N N . LEU A 1 74 ? -12.864 -7.464 28.976 1.00 89.12 74 LEU A N 1
ATOM 590 C CA . LEU A 1 74 ? -14.261 -7.710 29.332 1.00 89.12 74 LEU A CA 1
ATOM 591 C C . LEU A 1 74 ? -15.213 -6.676 28.714 1.00 89.12 74 LEU A C 1
ATOM 593 O O . LEU A 1 74 ? -16.270 -7.028 28.198 1.00 89.12 74 LEU A O 1
ATOM 597 N N . ARG A 1 75 ? -14.824 -5.395 28.687 1.00 93.94 75 ARG A N 1
ATOM 598 C CA . ARG A 1 75 ? -15.615 -4.340 28.031 1.00 93.94 75 ARG A CA 1
ATOM 599 C C . ARG A 1 75 ? -15.867 -4.619 26.549 1.00 93.94 75 ARG A C 1
ATOM 601 O O . ARG A 1 75 ? -16.982 -4.400 26.080 1.00 93.94 75 ARG A O 1
ATOM 608 N N . PHE A 1 76 ? -14.849 -5.092 25.828 1.00 92.31 76 PHE A N 1
ATOM 609 C CA . PHE A 1 76 ? -14.983 -5.465 24.421 1.00 92.31 76 PHE A CA 1
ATOM 610 C C . PHE A 1 76 ? -15.858 -6.708 24.263 1.00 92.31 76 PHE A C 1
ATOM 612 O O . PHE A 1 76 ? -16.770 -6.693 23.444 1.00 92.31 76 PHE A O 1
ATOM 619 N N . THR A 1 77 ? -15.648 -7.725 25.101 1.00 91.44 77 THR A N 1
ATOM 620 C CA . THR A 1 77 ? -16.461 -8.946 25.123 1.00 91.44 77 THR A CA 1
ATOM 621 C C . THR A 1 77 ? -17.946 -8.630 25.335 1.00 91.44 77 THR A C 1
ATOM 623 O O . THR A 1 77 ? -18.787 -9.050 24.552 1.00 91.44 77 THR A O 1
ATOM 626 N N . LEU A 1 78 ? -18.303 -7.794 26.314 1.00 93.62 78 LEU A N 1
ATOM 627 C CA . LEU A 1 78 ? -19.704 -7.412 26.537 1.00 93.62 78 LEU A CA 1
ATOM 628 C C . LEU A 1 78 ? -20.293 -6.605 25.369 1.00 93.62 78 LEU A C 1
ATOM 630 O O . LEU A 1 78 ? -21.468 -6.754 25.036 1.00 93.62 78 LEU A O 1
ATOM 634 N N . ALA A 1 79 ? -19.496 -5.750 24.725 1.00 95.88 79 ALA A N 1
ATOM 635 C CA . ALA A 1 79 ? -19.935 -5.032 23.530 1.00 95.88 79 ALA A CA 1
ATOM 636 C C . ALA A 1 79 ? -20.128 -5.967 22.324 1.00 95.88 79 ALA A C 1
ATOM 638 O O . ALA A 1 79 ? -21.018 -5.721 21.510 1.00 95.88 79 ALA A O 1
ATOM 639 N N . HIS A 1 80 ? -19.337 -7.037 22.236 1.00 93.88 80 HIS A N 1
ATOM 640 C CA . HIS A 1 80 ? -19.470 -8.103 21.247 1.00 93.88 80 HIS A CA 1
ATOM 641 C C . HIS A 1 80 ? -20.779 -8.878 21.447 1.00 93.88 80 HIS A C 1
ATOM 643 O O . HIS A 1 80 ? -21.578 -8.959 20.513 1.00 93.88 80 HIS A O 1
ATOM 649 N N . GLU A 1 81 ? -21.087 -9.307 22.675 1.00 92.94 81 GLU A N 1
ATOM 650 C CA . GLU A 1 81 ? -22.372 -9.954 22.992 1.00 92.94 81 GLU A CA 1
ATOM 651 C C . GLU A 1 81 ? -23.568 -9.037 22.698 1.00 92.94 81 GLU A C 1
ATOM 653 O O . GLU A 1 81 ? -24.581 -9.452 22.129 1.00 92.94 81 GLU A O 1
ATOM 658 N N . LEU A 1 82 ? -23.450 -7.742 23.019 1.00 94.31 82 LEU A N 1
ATOM 659 C CA . LEU A 1 82 ? -24.467 -6.759 22.648 1.00 94.31 82 LEU A CA 1
ATOM 660 C C . LEU A 1 82 ? -24.637 -6.655 21.123 1.00 94.31 82 LEU A C 1
ATOM 662 O O . LEU A 1 82 ? -25.751 -6.416 20.656 1.00 94.31 82 LEU A O 1
ATOM 666 N N . GLY A 1 83 ? -23.568 -6.858 20.352 1.00 94.25 83 GLY A N 1
ATOM 667 C CA . GLY A 1 83 ? -23.619 -6.990 18.899 1.00 94.25 83 GLY A CA 1
ATOM 668 C C . GLY A 1 83 ? -24.520 -8.139 18.462 1.00 94.25 83 GLY A C 1
ATOM 669 O O . GLY A 1 83 ? -25.453 -7.898 17.696 1.00 94.25 83 GLY A O 1
ATOM 670 N N . HIS A 1 84 ? -24.333 -9.340 19.020 1.00 91.94 84 HIS A N 1
ATOM 671 C CA . HIS A 1 84 ? -25.222 -10.478 18.752 1.00 91.94 84 HIS A CA 1
ATOM 672 C C . HIS A 1 84 ? -26.686 -10.179 19.076 1.00 91.94 84 HIS A C 1
ATOM 674 O O . HIS A 1 84 ? -27.567 -10.511 18.291 1.00 91.94 84 HIS A O 1
ATOM 680 N N . ILE A 1 85 ? -26.954 -9.475 20.176 1.00 92.19 85 ILE A N 1
ATOM 681 C CA . ILE A 1 85 ? -28.320 -9.095 20.563 1.00 92.19 85 ILE A CA 1
ATOM 682 C C . ILE A 1 85 ? -28.926 -8.054 19.607 1.00 92.19 85 ILE A C 1
ATOM 684 O O . ILE A 1 85 ? -30.140 -8.016 19.398 1.00 92.19 85 ILE A O 1
ATOM 688 N N . LYS A 1 86 ? -28.110 -7.139 19.071 1.00 93.75 86 LYS A N 1
ATOM 689 C CA . LYS A 1 86 ? -28.594 -5.998 18.283 1.00 93.75 86 LYS A CA 1
ATOM 690 C C . LYS A 1 86 ? -28.676 -6.253 16.793 1.00 93.75 86 LYS A C 1
ATOM 692 O O . LYS A 1 86 ? -29.438 -5.537 16.140 1.00 93.75 86 LYS A O 1
ATOM 697 N N . ILE A 1 87 ? -27.924 -7.208 16.257 1.00 91.75 87 ILE A N 1
ATOM 698 C CA . ILE A 1 87 ? -27.906 -7.512 14.827 1.00 91.75 87 ILE A CA 1
ATOM 699 C C . ILE A 1 87 ? -29.066 -8.477 14.500 1.00 91.75 87 ILE A C 1
ATOM 701 O O . ILE A 1 87 ? -29.038 -9.624 14.928 1.00 91.75 87 ILE A O 1
ATOM 705 N N . PRO A 1 88 ? -30.101 -8.057 13.736 1.00 89.25 88 PRO A N 1
ATOM 706 C CA . PRO A 1 88 ? -31.365 -8.791 13.619 1.00 89.25 88 PRO A CA 1
ATOM 707 C C . PRO A 1 88 ? -31.269 -10.161 12.957 1.00 89.25 88 PRO A C 1
ATOM 709 O O . PRO A 1 88 ? -32.205 -10.945 13.057 1.00 89.25 88 PRO A O 1
ATOM 712 N N . TRP A 1 89 ? -30.197 -10.403 12.205 1.00 88.31 89 TRP A N 1
ATOM 713 C CA . TRP A 1 89 ? -29.966 -11.660 11.501 1.00 88.31 89 TRP A CA 1
ATOM 714 C C . TRP A 1 89 ? -28.963 -12.566 12.223 1.00 88.31 89 TRP A C 1
ATOM 716 O O . TRP A 1 89 ? -28.602 -13.600 11.677 1.00 88.31 89 TRP A O 1
ATOM 726 N N . HIS A 1 90 ? -28.520 -12.207 13.432 1.00 86.44 90 HIS A N 1
ATOM 727 C CA . HIS A 1 90 ? -27.812 -13.146 14.297 1.00 86.44 90 HIS A CA 1
ATOM 728 C C . HIS A 1 90 ? -28.848 -14.073 14.955 1.00 86.44 90 HIS A C 1
ATOM 730 O O . HIS A 1 90 ? -29.785 -13.601 15.598 1.00 86.44 90 HIS A O 1
ATOM 736 N N . THR A 1 91 ? -28.698 -15.389 14.781 1.00 71.56 91 THR A N 1
ATOM 737 C CA . THR A 1 91 ? -29.617 -16.417 15.307 1.00 71.56 91 THR A CA 1
ATOM 738 C C . THR A 1 91 ? -28.866 -17.488 16.101 1.00 71.56 91 THR A C 1
ATOM 740 O O . THR A 1 91 ? -27.720 -17.783 15.777 1.00 71.56 91 THR A O 1
ATOM 743 N N . GLY A 1 92 ? -29.531 -18.128 17.071 1.00 57.69 92 GLY A N 1
ATOM 744 C CA . GLY A 1 92 ? -29.024 -19.323 17.766 1.00 57.69 92 GLY A CA 1
ATOM 745 C C . GLY A 1 92 ? -28.293 -19.072 19.093 1.00 57.69 92 GLY A C 1
ATOM 746 O O . GLY A 1 92 ? -28.059 -17.937 19.491 1.00 57.69 92 GLY A O 1
ATOM 747 N N . ILE A 1 93 ? -27.979 -20.161 19.807 1.00 52.72 93 ILE A N 1
ATOM 748 C CA . ILE A 1 93 ? -27.094 -20.161 20.984 1.00 52.72 93 ILE A CA 1
ATOM 749 C C . ILE A 1 93 ? -25.667 -19.966 20.463 1.00 52.72 93 ILE A C 1
ATOM 751 O O . ILE A 1 93 ? -25.212 -20.759 19.643 1.00 52.72 93 ILE A O 1
ATOM 755 N N . VAL A 1 94 ? -24.945 -18.957 20.953 1.00 51.03 94 VAL A N 1
ATOM 756 C CA . VAL A 1 94 ? -23.529 -18.710 20.610 1.00 51.03 94 VAL A CA 1
ATOM 757 C C . VAL A 1 94 ? -22.623 -19.683 21.398 1.00 51.03 94 VAL A C 1
ATOM 759 O O . VAL A 1 94 ? -21.685 -19.293 22.081 1.00 51.03 94 VAL A O 1
ATOM 762 N N . SER A 1 95 ? -22.959 -20.979 21.376 1.00 40.06 95 SER A N 1
ATOM 763 C CA . SER A 1 95 ? -22.219 -22.075 22.011 1.00 40.06 95 SER A CA 1
ATOM 764 C C . SER A 1 95 ? -22.116 -23.247 21.045 1.00 40.06 95 SER A C 1
ATOM 766 O O . SER A 1 95 ? -23.114 -23.684 20.476 1.00 40.06 95 SER A O 1
ATOM 768 N N . CYS A 1 96 ? -20.893 -23.728 20.862 1.00 40.22 96 CYS A N 1
ATOM 769 C CA . CYS A 1 96 ? -20.480 -24.714 19.880 1.00 40.22 96 CYS A CA 1
ATOM 770 C C . CYS A 1 96 ? -21.356 -25.984 19.763 1.00 40.22 96 CYS A C 1
ATOM 772 O O . CYS A 1 96 ? -21.686 -26.632 20.753 1.00 40.22 96 CYS A O 1
ATOM 774 N N . HIS A 1 97 ? -21.524 -26.399 18.500 1.00 36.31 97 HIS A N 1
ATOM 775 C CA . HIS A 1 97 ? -21.823 -27.741 17.966 1.00 36.31 97 HIS A CA 1
ATOM 776 C C . HIS A 1 97 ? -23.256 -28.300 18.064 1.00 36.31 97 HIS A C 1
ATOM 778 O O . HIS A 1 97 ? -23.787 -28.564 19.137 1.00 36.31 97 HIS A O 1
ATOM 784 N N . THR A 1 98 ? -23.820 -28.664 16.904 1.00 33.31 98 THR A N 1
ATOM 785 C CA . THR A 1 98 ? -24.105 -30.069 16.525 1.00 33.31 98 THR A CA 1
ATOM 786 C C . THR A 1 98 ? -24.420 -30.189 15.023 1.00 33.31 98 THR A C 1
ATOM 788 O O . THR A 1 98 ? -24.707 -29.204 14.352 1.00 33.31 98 THR A O 1
ATOM 791 N N . GLU A 1 99 ? -24.203 -31.395 14.506 1.00 44.38 99 GLU A N 1
ATOM 792 C CA . GLU A 1 99 ? -23.814 -31.793 13.146 1.00 44.38 99 GLU A CA 1
ATOM 793 C C . GLU A 1 99 ? -24.906 -31.649 12.062 1.00 44.38 99 GLU A C 1
ATOM 795 O O . GLU A 1 99 ? -26.062 -31.966 12.319 1.00 44.38 99 GLU A O 1
ATOM 800 N N . ASP A 1 100 ? -24.513 -31.163 10.865 1.00 36.94 100 ASP A N 1
ATOM 801 C CA . ASP A 1 100 ? -24.728 -31.821 9.545 1.00 36.94 100 ASP A CA 1
ATOM 802 C C . ASP A 1 100 ? -24.439 -30.921 8.307 1.00 36.94 100 ASP A C 1
ATOM 804 O O . ASP A 1 100 ? -24.461 -31.413 7.183 1.00 36.94 100 ASP A O 1
ATOM 808 N N . ASP A 1 101 ? -24.053 -29.642 8.472 1.00 41.09 101 ASP A N 1
ATOM 809 C CA . ASP A 1 101 ? -23.729 -28.718 7.348 1.00 41.09 101 ASP A CA 1
ATOM 810 C C . ASP A 1 101 ? -22.450 -27.871 7.594 1.00 41.09 101 ASP A C 1
ATOM 812 O O . ASP A 1 101 ? -22.407 -26.644 7.465 1.00 41.09 101 ASP A O 1
ATOM 816 N N . LEU A 1 102 ? -21.372 -28.550 8.001 1.00 47.19 102 LEU A N 1
ATOM 817 C CA . LEU A 1 102 ? -20.190 -27.965 8.659 1.00 47.19 102 LEU A CA 1
ATOM 818 C C . LEU A 1 102 ? -19.501 -26.817 7.897 1.00 47.19 102 LEU A C 1
ATOM 820 O O . LEU A 1 102 ? -19.202 -25.798 8.504 1.00 47.19 102 LEU A O 1
ATOM 824 N N . ALA A 1 103 ? -19.279 -26.923 6.584 1.00 53.56 103 ALA A N 1
ATOM 825 C CA . ALA A 1 103 ? -18.473 -25.926 5.861 1.00 53.56 103 ALA A CA 1
ATOM 826 C C . ALA A 1 103 ? -19.203 -24.590 5.606 1.00 53.56 103 ALA A C 1
ATOM 828 O O . ALA A 1 103 ? -18.579 -23.529 5.592 1.00 53.56 103 ALA A O 1
ATOM 829 N N . ASN A 1 104 ? -20.523 -24.626 5.391 1.00 53.50 104 ASN A N 1
ATOM 830 C CA . ASN A 1 104 ? -21.317 -23.408 5.200 1.00 53.50 104 ASN A CA 1
ATOM 831 C C . ASN A 1 104 ? -21.672 -22.769 6.547 1.00 53.50 104 ASN A C 1
ATOM 833 O O . ASN A 1 104 ? -21.620 -21.547 6.660 1.00 53.50 104 ASN A O 1
ATOM 837 N N . MET A 1 105 ? -21.957 -23.584 7.572 1.00 58.94 105 MET A N 1
ATOM 838 C CA . MET A 1 105 ? -22.198 -23.083 8.927 1.00 58.94 105 MET A CA 1
ATOM 839 C C . MET A 1 105 ? -20.949 -22.450 9.546 1.00 58.94 105 MET A C 1
ATOM 841 O O . MET A 1 105 ? -21.066 -21.419 10.196 1.00 58.94 105 MET A O 1
ATOM 845 N N . GLU A 1 106 ? -19.755 -23.001 9.308 1.00 67.81 106 GLU A N 1
ATOM 846 C CA . GLU A 1 106 ? -18.497 -22.410 9.784 1.00 67.81 106 GLU A CA 1
ATOM 847 C C . GLU A 1 106 ? -18.248 -21.033 9.147 1.00 67.81 106 GLU A C 1
ATOM 849 O O . GLU A 1 106 ? -17.911 -20.077 9.842 1.00 67.81 106 GLU A O 1
ATOM 854 N N . HIS A 1 107 ? -18.529 -20.878 7.848 1.00 72.38 107 HIS A N 1
ATOM 855 C CA . HIS A 1 107 ? -18.430 -19.584 7.171 1.00 72.38 107 HIS A CA 1
ATOM 856 C C . HIS A 1 107 ? -19.469 -18.555 7.639 1.00 72.38 107 HIS A C 1
ATOM 858 O O . HIS A 1 107 ? -19.115 -17.391 7.825 1.00 72.38 107 HIS A O 1
ATOM 864 N N . GLU A 1 108 ? -20.735 -18.942 7.812 1.00 77.19 108 GLU A N 1
ATOM 865 C CA . GLU A 1 108 ? -21.774 -18.033 8.320 1.00 77.19 108 GLU A CA 1
ATOM 866 C C . GLU A 1 108 ? -21.506 -17.621 9.770 1.00 77.19 108 GLU A C 1
ATOM 868 O O . GLU A 1 108 ? -21.639 -16.445 10.112 1.00 77.19 108 GLU A O 1
ATOM 873 N N . TYR A 1 109 ? -21.042 -18.560 10.594 1.00 80.62 109 TYR A N 1
ATOM 874 C CA . TYR A 1 109 ? -20.620 -18.290 11.961 1.00 80.62 109 TYR A CA 1
ATOM 875 C C . TYR A 1 109 ? -19.435 -17.316 11.998 1.00 80.62 109 TYR A C 1
ATOM 877 O O . TYR A 1 109 ? -19.504 -16.289 12.668 1.00 80.62 109 TYR A O 1
ATOM 885 N N . GLU A 1 110 ? -18.387 -17.549 11.200 1.00 82.69 110 GLU A N 1
ATOM 886 C CA . GLU A 1 110 ? -17.271 -16.605 11.074 1.00 82.69 110 GLU A CA 1
ATOM 887 C C . GLU A 1 110 ? -17.714 -15.200 10.627 1.00 82.69 110 GLU A C 1
ATOM 889 O O . GLU A 1 110 ? -17.109 -14.203 11.032 1.00 82.69 110 GLU A O 1
ATOM 894 N N . GLU A 1 111 ? -18.718 -15.096 9.747 1.00 87.12 111 GLU A N 1
ATOM 895 C CA . GLU A 1 111 ? -19.287 -13.806 9.345 1.00 87.12 111 GLU A CA 1
ATOM 896 C C . GLU A 1 111 ? -19.993 -13.122 10.520 1.00 87.12 111 GLU A C 1
ATOM 898 O O . GLU A 1 111 ? -19.730 -11.943 10.760 1.00 87.12 111 GLU A O 1
ATOM 903 N N . MET A 1 112 ? -20.815 -13.849 11.280 1.00 88.38 112 MET A N 1
ATOM 904 C CA . MET A 1 112 ? -21.494 -13.323 12.470 1.00 88.38 112 MET A CA 1
ATOM 905 C C . MET A 1 112 ? -20.501 -12.844 13.534 1.00 88.38 112 MET A C 1
ATOM 907 O O . MET A 1 112 ? -20.652 -11.748 14.070 1.00 88.38 112 MET A O 1
ATOM 911 N N . GLU A 1 113 ? -19.439 -13.605 13.793 1.00 88.38 113 GLU A N 1
ATOM 912 C CA . GLU A 1 113 ? -18.371 -13.227 14.728 1.00 88.38 113 GLU A CA 1
ATOM 913 C C . GLU A 1 113 ? -17.639 -11.954 14.267 1.00 88.38 113 GLU A C 1
ATOM 915 O O . GLU A 1 113 ? -17.373 -11.037 15.051 1.00 88.38 113 GLU A O 1
ATOM 920 N N . LYS A 1 114 ? -17.336 -11.841 12.965 1.00 90.38 114 LYS A N 1
ATOM 921 C CA . LYS A 1 114 ? -16.753 -10.617 12.380 1.00 90.38 114 LYS A CA 1
ATOM 922 C C . LYS A 1 114 ? -17.703 -9.427 12.515 1.00 90.38 114 LYS A C 1
ATOM 924 O O . LYS A 1 114 ? -17.256 -8.331 12.854 1.00 90.38 114 LYS A O 1
ATOM 929 N N . GLU A 1 115 ? -18.997 -9.628 12.282 1.00 93.56 115 GLU A N 1
ATOM 930 C CA . GLU A 1 115 ? -20.029 -8.605 12.439 1.00 93.56 115 GLU A CA 1
ATOM 931 C C . GLU A 1 115 ? -20.161 -8.148 13.900 1.00 93.56 115 GLU A C 1
ATOM 933 O O . GLU A 1 115 ? -20.110 -6.945 14.161 1.00 93.56 115 GLU A O 1
ATOM 938 N N . ALA A 1 116 ? -20.227 -9.067 14.865 1.00 92.75 116 ALA A N 1
ATOM 939 C CA . ALA A 1 116 ? -20.258 -8.745 16.292 1.00 92.75 116 ALA A CA 1
ATOM 940 C C . ALA A 1 116 ? -18.998 -7.985 16.740 1.00 92.75 116 ALA A C 1
ATOM 942 O O . ALA A 1 116 ? -19.099 -6.952 17.406 1.00 92.75 116 ALA A O 1
ATOM 943 N N . ASN A 1 117 ? -17.815 -8.401 16.278 1.00 93.81 117 ASN A N 1
ATOM 944 C CA . ASN A 1 117 ? -16.565 -7.674 16.513 1.00 93.81 117 ASN A CA 1
ATOM 945 C C . ASN A 1 117 ? -16.580 -6.264 15.897 1.00 93.81 117 ASN A C 1
ATOM 947 O O . ASN A 1 117 ? -16.134 -5.300 16.525 1.00 93.81 117 ASN A O 1
ATOM 951 N N . THR A 1 118 ? -17.114 -6.103 14.681 1.00 95.00 118 THR A N 1
ATOM 952 C CA . THR A 1 118 ? -17.296 -4.782 14.056 1.00 95.00 118 THR A CA 1
ATOM 953 C C . THR A 1 118 ? -18.279 -3.912 14.838 1.00 95.00 118 THR A C 1
ATOM 955 O O . THR A 1 118 ? -18.017 -2.722 15.010 1.00 95.00 118 THR A O 1
ATOM 958 N N . PHE A 1 119 ? -19.376 -4.481 15.344 1.00 96.81 119 PHE A N 1
ATOM 959 C CA . PHE A 1 119 ? -20.329 -3.763 16.188 1.00 96.81 119 PHE A CA 1
ATOM 960 C C . PHE A 1 119 ? -19.676 -3.290 17.489 1.00 96.81 119 PHE A C 1
ATOM 962 O O . PHE A 1 119 ? -19.763 -2.107 17.814 1.00 96.81 119 PHE A O 1
ATOM 969 N N . ALA A 1 120 ? -18.989 -4.187 18.200 1.00 96.25 120 ALA A N 1
ATOM 970 C CA . ALA A 1 120 ? -18.298 -3.884 19.450 1.00 96.25 120 ALA A CA 1
ATOM 971 C C . ALA A 1 120 ? -17.263 -2.771 19.273 1.00 96.25 120 ALA A C 1
ATOM 973 O O . ALA A 1 120 ? -17.243 -1.799 20.031 1.00 96.25 120 ALA A O 1
ATOM 974 N N . SER A 1 121 ? -16.440 -2.894 18.228 1.00 96.31 121 SER A N 1
ATOM 975 C CA . SER A 1 121 ? -15.421 -1.908 17.887 1.00 96.31 121 SER A CA 1
ATOM 976 C C . SER A 1 121 ? -16.029 -0.539 17.609 1.00 96.31 121 SER A C 1
ATOM 978 O O . SER A 1 121 ? -15.545 0.443 18.156 1.00 96.31 121 SER A O 1
ATOM 980 N N . GLU A 1 122 ? -17.076 -0.460 16.784 1.00 97.38 122 GLU A N 1
ATOM 981 C CA . GLU A 1 122 ? -17.704 0.819 16.431 1.00 97.38 122 GLU A CA 1
ATOM 982 C C . GLU A 1 122 ? -18.451 1.438 17.621 1.00 97.38 122 GLU A C 1
ATOM 984 O O . GLU A 1 122 ? -18.462 2.653 17.777 1.00 97.38 122 GLU A O 1
ATOM 989 N N . LEU A 1 123 ? -19.064 0.621 18.482 1.00 98.00 123 LEU A N 1
ATOM 990 C CA . LEU A 1 123 ? -19.776 1.114 19.658 1.00 98.00 123 LEU A CA 1
ATOM 991 C C . LEU A 1 123 ? -18.810 1.712 20.691 1.00 98.00 123 LEU A C 1
ATOM 993 O O . LEU A 1 123 ? -19.084 2.775 21.243 1.00 98.00 123 LEU A O 1
ATOM 997 N N . LEU A 1 124 ? -17.700 1.023 20.976 1.00 97.81 124 LEU A N 1
ATOM 998 C CA . LEU A 1 124 ? -16.725 1.455 21.983 1.00 97.81 124 LEU A CA 1
ATOM 999 C C . LEU A 1 124 ? -15.757 2.521 21.457 1.00 97.81 124 LEU A C 1
ATOM 1001 O O . LEU A 1 124 ? -15.312 3.373 22.225 1.00 97.81 124 LEU A O 1
ATOM 1005 N N . ILE A 1 125 ? -15.428 2.464 20.165 1.00 97.50 125 ILE A N 1
ATOM 1006 C CA . ILE A 1 125 ? -14.539 3.393 19.464 1.00 97.50 125 ILE A CA 1
ATOM 1007 C C . ILE A 1 125 ? -15.265 3.872 18.190 1.00 97.50 125 ILE A C 1
ATOM 1009 O O . ILE A 1 125 ? -14.982 3.379 17.094 1.00 97.50 125 ILE A O 1
ATOM 1013 N N . PRO A 1 126 ? -16.205 4.831 18.302 1.00 96.44 126 PRO A N 1
ATOM 1014 C CA . PRO A 1 126 ? -16.916 5.365 17.144 1.00 96.44 126 PRO A CA 1
ATOM 1015 C C . PRO A 1 126 ? -15.957 5.928 16.100 1.00 96.44 126 PRO A C 1
ATOM 1017 O O . PRO A 1 126 ? -15.037 6.684 16.431 1.00 96.44 126 PRO A O 1
ATOM 1020 N N . THR A 1 127 ? -16.202 5.616 14.825 1.00 94.44 127 THR A N 1
ATOM 1021 C CA . THR A 1 127 ? -15.307 6.000 13.724 1.00 94.44 127 THR A CA 1
ATOM 1022 C C . THR A 1 127 ? -15.091 7.515 13.667 1.00 94.44 127 THR A C 1
ATOM 1024 O O . THR A 1 127 ? -13.961 7.969 13.496 1.00 94.44 127 THR A O 1
ATOM 1027 N N . LEU A 1 128 ? -16.146 8.316 13.867 1.00 92.94 128 LEU A N 1
ATOM 1028 C CA . LEU A 1 128 ? -16.049 9.783 13.846 1.00 92.94 128 LEU A CA 1
ATOM 1029 C C . LEU A 1 128 ? -15.163 10.335 14.969 1.00 92.94 128 LEU A C 1
ATOM 1031 O O . LEU A 1 128 ? -14.418 11.291 14.758 1.00 92.94 128 LEU A O 1
ATOM 1035 N N . TRP A 1 129 ? -15.219 9.721 16.150 1.00 95.25 129 TRP A N 1
ATOM 1036 C CA . TRP A 1 129 ? -14.377 10.105 17.279 1.00 95.25 129 TRP A CA 1
ATOM 1037 C C . TRP A 1 129 ? -12.919 9.689 17.066 1.00 95.25 129 TRP A C 1
ATOM 1039 O O . TRP A 1 129 ? -12.000 10.470 17.306 1.00 95.25 129 TRP A O 1
ATOM 1049 N N . LEU A 1 130 ? -12.686 8.484 16.543 1.00 94.62 130 LEU A N 1
ATOM 1050 C CA . LEU A 1 130 ? -11.339 8.041 16.193 1.00 94.62 130 LEU A CA 1
ATOM 1051 C C . LEU A 1 130 ? -10.711 8.952 15.123 1.00 94.62 130 LEU A C 1
ATOM 1053 O O . LEU A 1 130 ? -9.548 9.336 15.238 1.00 94.62 130 LEU A O 1
ATOM 1057 N N . GLN A 1 131 ? -11.489 9.357 14.116 1.00 91.38 131 GLN A N 1
ATOM 1058 C CA . GLN A 1 131 ? -11.052 10.304 13.088 1.00 91.38 131 GLN A CA 1
ATOM 1059 C C . GLN A 1 131 ? -10.707 11.685 13.659 1.00 91.38 131 GLN A C 1
ATOM 1061 O O . GLN A 1 131 ? -9.743 12.297 13.198 1.00 91.38 131 GLN A O 1
ATOM 1066 N N . SER A 1 132 ? -11.442 12.183 14.662 1.00 92.88 132 SER A N 1
ATOM 1067 C CA . SER A 1 132 ? -11.093 13.460 15.298 1.00 92.88 132 SER A CA 1
ATOM 1068 C C . SER A 1 132 ? -9.746 13.370 16.016 1.00 92.88 132 SER A C 1
ATOM 1070 O O . SER A 1 132 ? -8.913 14.254 15.839 1.00 92.88 132 SER A O 1
ATOM 1072 N N . ILE A 1 133 ? -9.479 12.262 16.718 1.00 93.12 133 ILE A N 1
ATOM 1073 C CA . ILE A 1 133 ? -8.177 12.018 17.357 1.00 93.12 133 ILE A CA 1
ATOM 1074 C C . ILE A 1 133 ? -7.058 11.951 16.316 1.00 93.12 133 ILE A C 1
ATOM 1076 O O . ILE A 1 133 ? -6.015 12.571 16.502 1.00 93.12 133 ILE A O 1
ATOM 1080 N N . PHE A 1 134 ? -7.267 11.247 15.201 1.00 88.94 134 PHE A N 1
ATOM 1081 C CA . PHE A 1 134 ? -6.278 11.198 14.123 1.00 88.94 134 PHE A CA 1
ATOM 1082 C C . PHE A 1 134 ? -5.942 12.578 13.559 1.00 88.94 134 PHE A C 1
ATOM 1084 O O . PHE A 1 134 ? -4.783 12.843 13.251 1.00 88.94 134 PHE A O 1
ATOM 1091 N N . ASN A 1 135 ? -6.936 13.455 13.423 1.00 85.94 135 ASN A N 1
ATOM 1092 C CA . ASN A 1 135 ? -6.728 14.808 12.917 1.00 85.94 135 ASN A CA 1
ATOM 1093 C C . ASN A 1 135 ? -5.997 15.706 13.923 1.00 85.94 135 ASN A C 1
ATOM 1095 O O . ASN A 1 135 ? -5.163 16.510 13.512 1.00 85.94 135 ASN A O 1
ATOM 1099 N N . GLU A 1 136 ? -6.295 15.569 15.216 1.00 88.44 136 GLU A N 1
ATOM 1100 C CA . GLU A 1 136 ? -5.675 16.351 16.293 1.00 88.44 136 GLU A CA 1
ATOM 1101 C C . GLU A 1 136 ? -4.235 15.902 16.589 1.00 88.44 136 GLU A C 1
ATOM 1103 O O . GLU A 1 136 ? -3.372 16.732 16.866 1.00 88.44 136 GLU A O 1
ATOM 1108 N N . GLU A 1 137 ? -3.954 14.599 16.495 1.00 86.00 137 GLU A N 1
ATOM 1109 C CA . GLU A 1 137 ? -2.710 13.995 16.994 1.00 86.00 137 GLU A CA 1
ATOM 1110 C C . GLU A 1 137 ? -1.794 13.433 15.886 1.00 86.00 137 GLU A C 1
ATOM 1112 O O . GLU A 1 137 ? -0.834 12.720 16.185 1.00 86.00 137 GLU A O 1
ATOM 1117 N N . ARG A 1 138 ? -2.056 13.746 14.606 1.00 76.44 138 ARG A N 1
ATOM 1118 C CA . ARG A 1 138 ? -1.369 13.152 13.436 1.00 76.44 138 ARG A CA 1
ATOM 1119 C C . ARG A 1 138 ? 0.159 13.178 13.522 1.00 76.44 138 ARG A C 1
ATOM 1121 O O . ARG A 1 138 ? 0.814 12.231 13.104 1.00 76.44 138 ARG A O 1
ATOM 1128 N N . ASP A 1 139 ? 0.734 14.259 14.043 1.00 79.81 139 ASP A N 1
ATOM 1129 C CA . ASP A 1 139 ? 2.190 14.443 14.068 1.00 79.81 139 ASP A CA 1
ATOM 1130 C C . ASP A 1 139 ? 2.896 13.641 15.172 1.00 79.81 139 ASP A C 1
ATOM 1132 O O . ASP A 1 139 ? 4.120 13.522 15.157 1.00 79.81 139 ASP A O 1
ATOM 1136 N N . TYR A 1 140 ? 2.152 13.042 16.105 1.00 80.00 140 TYR A N 1
ATOM 1137 C CA . TYR A 1 140 ? 2.729 12.296 17.222 1.00 80.00 140 TYR A CA 1
ATOM 1138 C C . TYR A 1 140 ? 2.881 10.786 16.976 1.00 80.00 140 TYR A C 1
ATOM 1140 O O . TYR A 1 140 ? 3.423 10.085 17.832 1.00 80.00 140 TYR A O 1
ATOM 1148 N N . GLY A 1 141 ? 2.436 10.283 15.821 1.00 82.75 141 GLY A N 1
ATOM 1149 C CA . GLY A 1 141 ? 2.574 8.877 15.439 1.00 82.75 141 GLY A CA 1
ATOM 1150 C C . GLY A 1 141 ? 1.495 7.946 16.003 1.00 82.75 141 GLY A C 1
ATOM 1151 O O . GLY A 1 141 ? 0.763 8.276 16.942 1.00 82.75 141 GLY A O 1
ATOM 1152 N N . LEU A 1 142 ? 1.392 6.747 15.414 1.00 88.19 142 LEU A N 1
ATOM 1153 C CA . LEU A 1 142 ? 0.284 5.824 15.688 1.00 88.19 142 LEU A CA 1
ATOM 1154 C C . LEU A 1 142 ? 0.307 5.272 17.117 1.00 88.19 142 LEU A C 1
ATOM 1156 O O . LEU A 1 142 ? -0.748 5.045 17.702 1.00 88.19 142 LEU A O 1
ATOM 1160 N N . GLU A 1 143 ? 1.489 5.078 17.704 1.00 88.50 143 GLU A N 1
ATOM 1161 C CA . GLU A 1 143 ? 1.611 4.543 19.063 1.00 88.50 143 GLU A CA 1
ATOM 1162 C C . GLU A 1 143 ? 0.969 5.466 20.111 1.00 88.50 143 GLU A C 1
ATOM 1164 O O . GLU A 1 143 ? 0.202 4.998 20.958 1.00 88.50 143 GLU A O 1
ATOM 1169 N N . LYS A 1 144 ? 1.214 6.783 20.033 1.00 89.81 144 LYS A N 1
ATOM 1170 C CA . LYS A 1 144 ? 0.584 7.750 20.945 1.00 89.81 144 LYS A CA 1
ATOM 1171 C C . LYS A 1 144 ? -0.932 7.757 20.765 1.00 89.81 144 LYS A C 1
ATOM 1173 O O . LYS A 1 144 ? -1.653 7.774 21.759 1.00 89.81 144 LYS A O 1
ATOM 1178 N N . ILE A 1 145 ? -1.410 7.690 19.521 1.00 91.88 145 ILE A N 1
ATOM 1179 C CA . ILE A 1 145 ? -2.843 7.604 19.212 1.00 91.88 145 ILE A CA 1
ATOM 1180 C C . ILE A 1 145 ? -3.448 6.341 19.830 1.00 91.88 145 ILE A C 1
ATOM 1182 O O . ILE A 1 145 ? -4.485 6.420 20.483 1.00 91.88 145 ILE A O 1
ATOM 1186 N N . ILE A 1 146 ? -2.781 5.191 19.699 1.00 92.12 146 ILE A N 1
ATOM 1187 C CA . ILE A 1 146 ? -3.244 3.929 20.285 1.00 92.12 146 ILE A CA 1
ATOM 1188 C C . ILE A 1 146 ? -3.349 4.033 21.806 1.00 92.12 146 ILE A C 1
ATOM 1190 O O . ILE A 1 146 ? -4.372 3.641 22.369 1.00 92.12 146 ILE A O 1
ATOM 1194 N N . ASN A 1 147 ? -2.329 4.585 22.466 1.00 92.31 147 ASN A N 1
ATOM 1195 C CA . ASN A 1 147 ? -2.338 4.768 23.917 1.00 92.31 147 ASN A CA 1
ATOM 1196 C C . ASN A 1 147 ? -3.460 5.731 24.348 1.00 92.31 147 ASN A C 1
ATOM 1198 O O . ASN A 1 147 ? -4.252 5.393 25.224 1.00 92.31 147 ASN A O 1
ATOM 1202 N N . LEU A 1 148 ? -3.607 6.870 23.666 1.00 94.88 148 LEU A N 1
ATOM 1203 C CA . LEU A 1 148 ? -4.635 7.871 23.959 1.00 94.88 148 LEU A CA 1
ATOM 1204 C C . LEU A 1 148 ? -6.059 7.320 23.797 1.00 94.88 148 LEU A C 1
ATOM 1206 O O . LEU A 1 148 ? -6.918 7.555 24.646 1.00 94.88 148 LEU A O 1
ATOM 1210 N N . VAL A 1 149 ? -6.324 6.594 22.707 1.00 95.38 149 VAL A N 1
ATOM 1211 C CA . VAL A 1 149 ? -7.634 5.978 22.448 1.00 95.38 149 VAL A CA 1
ATOM 1212 C C . VAL A 1 149 ? -7.906 4.874 23.469 1.00 95.38 149 VAL A C 1
ATOM 1214 O O . VAL A 1 149 ? -9.008 4.810 24.009 1.00 95.38 149 VAL A O 1
ATOM 1217 N N . SER A 1 150 ? -6.905 4.041 23.772 1.00 95.06 150 SER A N 1
ATOM 1218 C CA . SER A 1 150 ? -7.005 2.967 24.767 1.00 95.06 150 SER A CA 1
ATOM 1219 C C . SER A 1 150 ? -7.378 3.518 26.145 1.00 95.06 150 SER A C 1
ATOM 1221 O O . SER A 1 150 ? -8.302 3.001 26.774 1.00 95.06 150 SER A O 1
ATOM 1223 N N . GLU A 1 151 ? -6.738 4.609 26.573 1.00 95.69 151 GLU A N 1
ATOM 1224 C CA . GLU A 1 151 ? -7.025 5.289 27.838 1.00 95.69 151 GLU A CA 1
ATOM 1225 C C . GLU A 1 151 ? -8.409 5.952 27.841 1.00 95.69 151 GLU A C 1
ATOM 1227 O O . GLU A 1 151 ? -9.204 5.709 28.752 1.00 95.69 151 GLU A O 1
ATOM 1232 N N . LYS A 1 152 ? -8.739 6.746 26.811 1.00 96.94 152 LYS A N 1
ATOM 1233 C CA . LYS A 1 152 ? -10.014 7.481 26.744 1.00 96.94 152 LYS A CA 1
ATOM 1234 C C . LYS A 1 152 ? -11.228 6.556 26.615 1.00 96.94 152 LYS A C 1
ATOM 1236 O O . LYS A 1 152 ? -12.237 6.799 27.269 1.00 96.94 152 LYS A O 1
ATOM 1241 N N . ALA A 1 153 ? -11.147 5.504 25.796 1.00 96.75 153 ALA A N 1
ATOM 1242 C CA . ALA A 1 153 ? -12.234 4.531 25.623 1.00 96.75 153 ALA A CA 1
ATOM 1243 C C . ALA A 1 153 ? -12.225 3.412 26.680 1.00 96.75 153 ALA A C 1
ATOM 1245 O O . ALA A 1 153 ? -13.204 2.664 26.795 1.00 96.75 153 ALA A O 1
ATOM 1246 N N . GLN A 1 154 ? -11.151 3.317 27.474 1.00 96.12 154 GLN A N 1
ATOM 1247 C CA . GLN A 1 154 ? -10.919 2.265 28.465 1.00 96.12 154 GLN A CA 1
ATOM 1248 C C . GLN A 1 154 ? -10.991 0.860 27.848 1.00 96.12 154 GLN A C 1
ATOM 1250 O O . GLN A 1 154 ? -11.700 -0.021 28.331 1.00 96.12 154 GLN A O 1
ATOM 1255 N N . VAL A 1 155 ? -10.276 0.652 26.748 1.00 94.31 155 VAL A N 1
ATOM 1256 C CA . VAL A 1 155 ? -10.235 -0.611 25.991 1.00 94.31 155 VAL A CA 1
ATOM 1257 C C . VAL A 1 155 ? -8.793 -1.058 25.786 1.00 94.31 155 VAL A C 1
ATOM 1259 O O . VAL A 1 155 ? -7.861 -0.277 25.969 1.00 94.31 155 VAL A O 1
ATOM 1262 N N . SER A 1 156 ? -8.579 -2.324 25.429 1.00 90.81 156 SER A N 1
ATOM 1263 C CA . SER A 1 156 ? -7.229 -2.849 25.206 1.00 90.81 156 SER A CA 1
ATOM 1264 C C . SER A 1 156 ? -6.601 -2.245 23.943 1.00 90.81 156 SER A C 1
ATOM 1266 O O . SER A 1 156 ? -7.307 -1.881 23.001 1.00 90.81 156 SER A O 1
ATOM 1268 N N . LYS A 1 157 ? -5.264 -2.193 23.866 1.00 89.56 157 LYS A N 1
ATOM 1269 C CA . LYS A 1 157 ? -4.562 -1.746 22.643 1.00 89.56 157 LYS A CA 1
ATOM 1270 C C . LYS A 1 157 ? -4.934 -2.590 21.418 1.00 89.56 157 LYS A C 1
ATOM 1272 O O . LYS A 1 157 ? -4.985 -2.067 20.312 1.00 89.56 157 LYS A O 1
ATOM 1277 N N . LEU A 1 158 ? -5.241 -3.874 21.620 1.00 86.94 158 LEU A N 1
ATOM 1278 C CA . LEU A 1 158 ? -5.702 -4.769 20.558 1.00 86.94 158 LEU A CA 1
ATOM 1279 C C . LEU A 1 158 ? -7.073 -4.346 20.005 1.00 86.94 158 LEU A C 1
ATOM 1281 O O . LEU A 1 158 ? -7.248 -4.314 18.791 1.00 86.94 158 LEU A O 1
ATOM 1285 N N . ALA A 1 159 ? -8.013 -3.957 20.873 1.00 90.12 159 ALA A N 1
ATOM 1286 C CA . ALA A 1 159 ? -9.303 -3.416 20.441 1.00 90.12 159 ALA A CA 1
ATOM 1287 C C . ALA A 1 159 ? -9.129 -2.108 19.650 1.00 90.12 159 ALA A C 1
ATOM 1289 O O . ALA A 1 159 ? -9.792 -1.901 18.635 1.00 90.12 159 ALA A O 1
ATOM 1290 N N . VAL A 1 160 ? -8.185 -1.253 20.065 1.00 92.69 160 VAL A N 1
ATOM 1291 C CA . VAL A 1 160 ? -7.843 -0.039 19.310 1.00 92.69 160 VAL A CA 1
ATOM 1292 C C . VAL A 1 160 ? -7.265 -0.374 17.938 1.00 92.69 160 VAL A C 1
ATOM 1294 O O . VAL A 1 160 ? -7.690 0.206 16.945 1.00 92.69 160 VAL A O 1
ATOM 1297 N N . LEU A 1 161 ? -6.338 -1.330 17.852 1.00 88.75 161 LEU A N 1
ATOM 1298 C CA . LEU A 1 161 ? -5.769 -1.776 16.578 1.00 88.75 161 LEU A CA 1
ATOM 1299 C C . LEU A 1 161 ? -6.827 -2.347 15.635 1.00 88.75 161 LEU A C 1
ATOM 1301 O O . LEU A 1 161 ? -6.771 -2.071 14.441 1.00 88.75 161 LEU A O 1
ATOM 1305 N N . TYR A 1 162 ? -7.813 -3.077 16.159 1.00 87.62 162 TYR A N 1
ATOM 1306 C CA . TYR A 1 162 ? -8.949 -3.550 15.370 1.00 87.62 162 TYR A CA 1
ATOM 1307 C C . TYR A 1 162 ? -9.755 -2.377 14.782 1.00 87.62 162 TYR A C 1
ATOM 1309 O O . TYR A 1 162 ? -10.021 -2.350 13.579 1.00 87.62 162 TYR A O 1
ATOM 1317 N N . ALA A 1 163 ? -10.061 -1.359 15.595 1.00 91.56 163 ALA A N 1
ATOM 1318 C CA . ALA A 1 163 ? -10.766 -0.157 15.143 1.00 91.56 163 ALA A CA 1
ATOM 1319 C C . ALA A 1 163 ? -9.960 0.659 14.117 1.00 91.56 163 ALA A C 1
ATOM 1321 O O . ALA A 1 163 ? -10.516 1.150 13.131 1.00 91.56 163 ALA A O 1
ATOM 1322 N N . ILE A 1 164 ? -8.646 0.783 14.333 1.00 89.62 164 ILE A N 1
ATOM 1323 C CA . ILE A 1 164 ? -7.713 1.476 13.439 1.00 89.62 164 ILE A CA 1
ATOM 1324 C C . ILE A 1 164 ? -7.576 0.734 12.116 1.00 89.62 164 ILE A C 1
ATOM 1326 O O . ILE A 1 164 ? -7.600 1.376 11.075 1.00 89.62 164 ILE A O 1
ATOM 1330 N N . ASN A 1 165 ? -7.456 -0.595 12.128 1.00 82.62 165 ASN A N 1
ATOM 1331 C CA . ASN A 1 165 ? -7.333 -1.392 10.911 1.00 82.62 165 ASN A CA 1
ATOM 1332 C C . ASN A 1 165 ? -8.491 -1.090 9.952 1.00 82.62 165 ASN A C 1
ATOM 1334 O O . ASN A 1 165 ? -8.284 -0.880 8.762 1.00 82.62 165 ASN A O 1
ATOM 1338 N N . GLU A 1 166 ? -9.707 -0.973 10.473 1.00 81.06 166 GLU A N 1
ATOM 1339 C CA . GLU A 1 166 ? -10.890 -0.678 9.669 1.00 81.06 166 GLU A CA 1
ATOM 1340 C C . GLU A 1 166 ? -11.029 0.790 9.238 1.00 81.06 166 GLU A C 1
ATOM 1342 O O . GLU A 1 166 ? -11.713 1.065 8.252 1.00 81.06 166 GLU A O 1
ATOM 1347 N N . ASN A 1 167 ? -10.370 1.719 9.931 1.00 82.38 167 ASN A N 1
ATOM 1348 C CA . ASN A 1 167 ? -10.511 3.165 9.735 1.00 82.38 167 ASN A CA 1
ATOM 1349 C C . ASN A 1 167 ? -9.162 3.873 9.553 1.00 82.38 167 ASN A C 1
ATOM 1351 O O . ASN A 1 167 ? -9.000 5.031 9.945 1.00 82.38 167 ASN A O 1
ATOM 1355 N N . LEU A 1 168 ? -8.185 3.164 8.988 1.00 86.56 168 LEU A N 1
ATOM 1356 C CA . LEU A 1 168 ? -6.809 3.630 8.901 1.00 86.56 168 LEU A CA 1
ATOM 1357 C C . LEU A 1 168 ? -6.748 4.914 8.050 1.00 86.56 168 LEU A C 1
ATOM 1359 O O . LEU A 1 168 ? -7.208 4.891 6.903 1.00 86.56 168 LEU A O 1
ATOM 1363 N N . PRO A 1 169 ? -6.212 6.035 8.571 1.00 82.06 169 PRO A N 1
ATOM 1364 C CA . PRO A 1 169 ? -6.165 7.281 7.818 1.00 82.06 169 PRO A CA 1
ATOM 1365 C C . PRO A 1 169 ? -5.290 7.181 6.572 1.00 82.06 169 PRO A C 1
ATOM 1367 O O . PRO A 1 169 ? -4.329 6.411 6.509 1.00 82.06 169 PRO A O 1
ATOM 1370 N N . GLU A 1 170 ? -5.570 8.042 5.598 1.00 83.12 170 GLU A N 1
ATOM 1371 C CA . GLU A 1 170 ? -4.702 8.195 4.436 1.00 83.12 170 GLU A CA 1
ATOM 1372 C C . GLU A 1 170 ? -3.297 8.644 4.864 1.00 83.12 170 GLU A C 1
ATOM 1374 O O . GLU A 1 170 ? -3.130 9.539 5.703 1.00 83.12 170 GLU A O 1
ATOM 1379 N N . GLY A 1 171 ? -2.276 8.002 4.298 1.00 83.81 171 GLY A N 1
ATOM 1380 C CA . GLY A 1 171 ? -0.895 8.167 4.754 1.00 83.81 171 GLY A CA 1
ATOM 1381 C C . GLY A 1 171 ? -0.369 6.987 5.563 1.00 83.81 171 GLY A C 1
ATOM 1382 O O . GLY A 1 171 ? 0.841 6.780 5.602 1.00 83.81 171 GLY A O 1
ATOM 1383 N N . TYR A 1 172 ? -1.254 6.189 6.165 1.00 87.50 172 TYR A N 1
ATOM 1384 C CA . TYR A 1 172 ? -0.842 5.140 7.088 1.00 87.50 172 TYR A CA 1
ATOM 1385 C C . TYR A 1 172 ? -0.825 3.749 6.457 1.00 87.50 172 TYR A C 1
ATOM 1387 O O . TYR A 1 172 ? -1.699 3.370 5.669 1.00 87.50 172 TYR A O 1
ATOM 1395 N N . ILE A 1 173 ? 0.167 2.966 6.866 1.00 89.25 173 ILE A N 1
ATOM 1396 C CA . ILE A 1 173 ? 0.303 1.540 6.577 1.00 89.25 173 ILE A CA 1
ATOM 1397 C C . ILE A 1 173 ? 0.593 0.833 7.892 1.00 89.25 173 ILE A C 1
ATOM 1399 O O . ILE A 1 173 ? 1.411 1.300 8.684 1.00 89.25 173 ILE A O 1
ATOM 1403 N N . VAL A 1 174 ? -0.078 -0.291 8.115 1.00 90.38 174 VAL A N 1
ATOM 1404 C CA . VAL A 1 174 ? 0.123 -1.137 9.289 1.00 90.38 174 VAL A CA 1
ATOM 1405 C C . VAL A 1 174 ? 0.424 -2.557 8.830 1.00 90.38 174 VAL A C 1
ATOM 1407 O O . VAL A 1 174 ? -0.315 -3.131 8.026 1.00 90.38 174 VAL A O 1
ATOM 1410 N N . PHE A 1 175 ? 1.506 -3.118 9.359 1.00 89.19 175 PHE A N 1
ATOM 1411 C CA . PHE A 1 175 ? 1.845 -4.530 9.251 1.00 89.19 175 PHE A CA 1
ATOM 1412 C C . PHE A 1 175 ? 1.665 -5.179 10.618 1.00 89.19 175 PHE A C 1
ATOM 1414 O O . PHE A 1 175 ? 2.151 -4.655 11.617 1.00 89.19 175 PHE A O 1
ATOM 1421 N N . VAL A 1 176 ? 0.971 -6.311 10.663 1.00 88.00 176 VAL A N 1
ATOM 1422 C CA . VAL A 1 176 ? 0.811 -7.128 11.867 1.00 88.00 176 VAL A CA 1
ATOM 1423 C C . VAL A 1 176 ? 1.499 -8.456 11.612 1.00 88.00 176 VAL A C 1
ATOM 1425 O O . VAL A 1 176 ? 0.988 -9.289 10.866 1.00 88.00 176 VAL A O 1
ATOM 1428 N N . GLU A 1 177 ? 2.664 -8.628 12.217 1.00 87.25 177 GLU A N 1
ATOM 1429 C CA . GLU A 1 177 ? 3.432 -9.865 12.205 1.00 87.25 177 GLU A CA 1
ATOM 1430 C C . GLU A 1 177 ? 3.017 -10.718 13.401 1.00 87.25 177 GLU A C 1
ATOM 1432 O O . GLU A 1 177 ? 3.026 -10.259 14.547 1.00 87.25 177 GLU A O 1
ATOM 1437 N N . ASN A 1 178 ? 2.638 -11.967 13.155 1.00 84.75 178 ASN A N 1
ATOM 1438 C CA . ASN A 1 178 ? 2.386 -12.911 14.231 1.00 84.75 178 ASN A CA 1
ATOM 1439 C C . ASN A 1 178 ? 3.712 -13.543 14.690 1.00 84.75 178 ASN A C 1
ATOM 1441 O O . ASN A 1 178 ? 4.492 -14.023 13.881 1.00 84.75 178 ASN A O 1
ATOM 1445 N N . LYS A 1 179 ? 3.976 -13.576 16.002 1.00 83.06 179 LYS A N 1
ATOM 1446 C CA . LYS A 1 179 ? 5.244 -14.108 16.542 1.00 83.06 179 LYS A CA 1
ATOM 1447 C C . LYS A 1 179 ? 5.366 -15.628 16.429 1.00 83.06 179 LYS A C 1
ATOM 1449 O O . LYS A 1 179 ? 6.464 -16.166 16.523 1.00 83.06 179 LYS A O 1
ATOM 1454 N N . GLN A 1 180 ? 4.238 -16.321 16.314 1.00 81.31 180 GLN A N 1
ATOM 1455 C CA . GLN A 1 180 ? 4.166 -17.780 16.301 1.00 81.31 180 GLN A CA 1
ATOM 1456 C C . GLN A 1 180 ? 4.040 -18.341 14.883 1.00 81.31 180 GLN A C 1
ATOM 1458 O O . GLN A 1 180 ? 4.538 -19.429 14.600 1.00 81.31 180 GLN A O 1
ATOM 1463 N N . TYR A 1 181 ? 3.363 -17.605 14.008 1.00 71.25 181 TYR A N 1
ATOM 1464 C CA . TYR A 1 181 ? 3.122 -17.988 12.626 1.00 71.25 181 TYR A CA 1
ATOM 1465 C C . TYR A 1 181 ? 3.841 -16.977 11.745 1.00 71.25 181 TYR A C 1
ATOM 1467 O O . TYR A 1 181 ? 3.582 -15.792 11.899 1.00 71.25 181 TYR A O 1
ATOM 1475 N N . ASP A 1 182 ? 4.716 -17.434 10.848 1.00 70.69 182 ASP A N 1
ATOM 1476 C CA . ASP A 1 182 ? 5.467 -16.606 9.888 1.00 70.69 182 ASP A CA 1
ATOM 1477 C C . ASP A 1 182 ? 4.519 -15.961 8.857 1.00 70.69 182 ASP A C 1
ATOM 1479 O O . ASP A 1 182 ? 4.419 -16.348 7.694 1.00 70.69 182 ASP A O 1
ATOM 1483 N N . PHE A 1 183 ? 3.678 -15.060 9.352 1.00 77.31 183 PHE A N 1
ATOM 1484 C CA . PHE A 1 183 ? 2.545 -14.473 8.671 1.00 77.31 183 PHE A CA 1
ATOM 1485 C C . PHE A 1 183 ? 2.460 -12.998 9.034 1.00 77.31 183 PHE A C 1
ATOM 1487 O O . PHE A 1 183 ? 2.377 -12.622 10.208 1.00 77.31 183 PHE A O 1
ATOM 1494 N N . ILE A 1 184 ? 2.412 -12.173 7.991 1.00 79.94 184 ILE A N 1
ATOM 1495 C CA . ILE A 1 184 ? 2.306 -10.725 8.099 1.00 79.94 184 ILE A CA 1
ATOM 1496 C C . ILE A 1 184 ? 1.018 -10.286 7.408 1.00 79.94 184 ILE A C 1
ATOM 1498 O O . ILE A 1 184 ? 0.881 -10.363 6.186 1.00 79.94 184 ILE A O 1
ATOM 1502 N N . ALA A 1 185 ? 0.065 -9.787 8.192 1.00 83.50 185 ALA A N 1
ATOM 1503 C CA . ALA A 1 185 ? -1.093 -9.091 7.652 1.00 83.50 185 ALA A CA 1
ATOM 1504 C C . ALA A 1 185 ? -0.717 -7.643 7.328 1.00 83.50 185 ALA A C 1
ATOM 1506 O O . ALA A 1 185 ? -0.070 -6.970 8.126 1.00 83.50 185 ALA A O 1
ATOM 1507 N N . LYS A 1 186 ? -1.161 -7.140 6.175 1.00 86.81 186 LYS A N 1
ATOM 1508 C CA . LYS A 1 186 ? -0.936 -5.758 5.737 1.00 86.81 186 LYS A CA 1
ATOM 1509 C C . LYS A 1 186 ? -2.265 -5.033 5.579 1.00 86.81 186 LYS A C 1
ATOM 1511 O O . LYS A 1 186 ? -3.168 -5.529 4.901 1.00 86.81 186 LYS A O 1
ATOM 1516 N N . LYS A 1 187 ? -2.350 -3.824 6.126 1.00 86.62 187 LYS A N 1
ATOM 1517 C CA . LYS A 1 187 ? -3.455 -2.895 5.893 1.00 86.62 187 LYS A CA 1
ATOM 1518 C C . LYS A 1 187 ? -2.926 -1.528 5.501 1.00 86.62 187 LYS A C 1
ATOM 1520 O O . LYS A 1 187 ? -1.953 -1.036 6.061 1.00 86.62 187 LYS A O 1
ATOM 1525 N N . GLU A 1 188 ? -3.590 -0.916 4.534 1.00 86.56 188 GLU A N 1
ATOM 1526 C CA . GLU A 1 188 ? -3.215 0.384 3.992 1.00 86.56 188 GLU A CA 1
ATOM 1527 C C . GLU A 1 188 ? -4.422 1.316 4.035 1.00 86.56 188 GLU A C 1
ATOM 1529 O O . GLU A 1 188 ? -5.504 0.954 3.571 1.00 86.56 188 GLU A O 1
ATOM 1534 N N . GLY A 1 189 ? -4.218 2.527 4.553 1.00 81.50 189 GLY A N 1
ATOM 1535 C CA . GLY A 1 189 ? -5.144 3.649 4.398 1.00 81.50 189 GLY A CA 1
ATOM 1536 C C . GLY A 1 189 ? -4.979 4.354 3.046 1.00 81.50 189 GLY A C 1
ATOM 1537 O O . GLY A 1 189 ? -5.586 5.392 2.796 1.00 81.50 189 GLY A O 1
ATOM 1538 N N . TYR A 1 190 ? -4.135 3.815 2.163 1.00 72.31 190 TYR A N 1
ATOM 1539 C CA . TYR A 1 190 ? -3.824 4.372 0.853 1.00 72.31 190 TYR A CA 1
ATOM 1540 C C . TYR A 1 190 ? -4.756 3.860 -0.244 1.00 72.31 190 TYR A C 1
ATOM 1542 O O . TYR A 1 190 ? -5.022 2.667 -0.361 1.00 72.31 190 TYR A O 1
ATOM 1550 N N . LYS A 1 191 ? -5.185 4.775 -1.122 1.00 66.69 191 LYS A N 1
ATOM 1551 C CA . LYS A 1 191 ? -5.881 4.431 -2.377 1.00 66.69 191 LYS A CA 1
ATOM 1552 C C . LYS A 1 191 ? -4.938 4.273 -3.572 1.00 66.69 191 LYS A C 1
ATOM 1554 O O . LYS A 1 191 ? -5.326 3.678 -4.574 1.00 66.69 191 LYS A O 1
ATOM 1559 N N . ARG A 1 192 ? -3.728 4.835 -3.498 1.00 67.75 192 ARG A N 1
ATOM 1560 C CA . ARG A 1 192 ? -2.723 4.799 -4.570 1.00 67.75 192 ARG A CA 1
ATOM 1561 C C . ARG A 1 192 ? -1.631 3.783 -4.255 1.00 67.75 192 ARG A C 1
ATOM 1563 O O . ARG A 1 192 ? -1.287 3.572 -3.099 1.00 67.75 192 ARG A O 1
ATOM 1570 N N . ASN A 1 193 ? -1.075 3.187 -5.306 1.00 71.81 193 ASN A N 1
ATOM 1571 C CA . ASN A 1 193 ? 0.070 2.292 -5.183 1.00 71.81 193 ASN A CA 1
ATOM 1572 C C . ASN A 1 193 ? 1.301 3.085 -4.737 1.00 71.81 193 ASN A C 1
ATOM 1574 O O . ASN A 1 193 ? 1.579 4.138 -5.301 1.00 71.81 193 ASN A O 1
ATOM 1578 N N . ILE A 1 194 ? 2.059 2.538 -3.794 1.00 82.88 194 ILE A N 1
ATOM 1579 C CA . ILE A 1 194 ? 3.378 3.036 -3.388 1.00 82.88 194 ILE A CA 1
ATOM 1580 C C . ILE A 1 194 ? 4.483 2.171 -3.998 1.00 82.88 194 ILE A C 1
ATOM 1582 O O . ILE A 1 194 ? 4.241 1.051 -4.471 1.00 82.88 194 ILE A O 1
ATOM 1586 N N . LEU A 1 195 ? 5.716 2.678 -4.007 1.00 85.38 195 LEU A N 1
ATOM 1587 C CA . LEU A 1 195 ? 6.851 1.871 -4.432 1.00 85.38 195 LEU A CA 1
ATOM 1588 C C . LEU A 1 195 ? 7.279 0.954 -3.281 1.00 85.38 195 LEU A C 1
ATOM 1590 O O . LEU A 1 195 ? 7.869 1.408 -2.313 1.00 85.38 195 LEU A O 1
ATOM 1594 N N . HIS A 1 196 ? 7.011 -0.342 -3.409 1.00 85.75 196 HIS A N 1
ATOM 1595 C CA . HIS A 1 196 ? 7.595 -1.374 -2.549 1.00 85.75 196 HIS A CA 1
ATOM 1596 C C . HIS A 1 196 ? 8.913 -1.900 -3.123 1.00 85.75 196 HIS A C 1
ATOM 1598 O O . HIS A 1 196 ? 9.036 -2.026 -4.346 1.00 85.75 196 HIS A O 1
ATOM 1604 N N . LEU A 1 197 ? 9.859 -2.265 -2.263 1.00 85.81 197 LEU A N 1
ATOM 1605 C CA . LEU A 1 197 ? 10.992 -3.110 -2.641 1.00 85.81 197 LEU A CA 1
ATOM 1606 C C . LEU A 1 197 ? 10.718 -4.553 -2.227 1.00 85.81 197 LEU A C 1
ATOM 1608 O O . LEU A 1 197 ? 9.981 -4.789 -1.270 1.00 85.81 197 LEU A O 1
ATOM 1612 N N . TYR A 1 198 ? 11.293 -5.491 -2.974 1.00 80.12 198 TYR A N 1
ATOM 1613 C CA . TYR A 1 198 ? 11.054 -6.917 -2.797 1.00 80.12 198 TYR A CA 1
ATOM 1614 C C . TYR A 1 198 ? 12.347 -7.708 -2.906 1.00 80.12 198 TYR A C 1
ATOM 1616 O O . TYR A 1 198 ? 13.194 -7.361 -3.729 1.00 80.12 198 TYR A O 1
ATOM 1624 N N . ASP A 1 199 ? 12.452 -8.790 -2.144 1.00 76.00 199 ASP A N 1
ATOM 1625 C CA . ASP A 1 199 ? 13.433 -9.853 -2.360 1.00 76.00 199 ASP A CA 1
ATOM 1626 C C . ASP A 1 199 ? 12.716 -11.202 -2.245 1.00 76.00 199 ASP A C 1
ATOM 1628 O O . ASP A 1 199 ? 11.949 -11.421 -1.317 1.00 76.00 199 ASP A O 1
ATOM 1632 N N . ARG A 1 200 ? 12.888 -12.081 -3.239 1.00 72.00 200 ARG A N 1
ATOM 1633 C CA . ARG A 1 200 ? 12.266 -13.428 -3.311 1.00 72.00 200 ARG A CA 1
ATOM 1634 C C . ARG A 1 200 ? 10.747 -13.513 -3.060 1.00 72.00 200 ARG A C 1
ATOM 1636 O O . ARG A 1 200 ? 10.235 -14.602 -2.828 1.00 72.00 200 ARG A O 1
ATOM 1643 N N . GLY A 1 201 ? 10.019 -12.408 -3.213 1.00 69.62 201 GLY A N 1
ATOM 1644 C CA . GLY A 1 201 ? 8.568 -12.333 -2.999 1.00 69.62 201 GLY A CA 1
ATOM 1645 C C . GLY A 1 201 ? 8.164 -11.595 -1.723 1.00 69.62 201 GLY A C 1
ATOM 1646 O O . GLY A 1 201 ? 7.013 -11.170 -1.627 1.00 69.62 201 GLY A O 1
ATOM 1647 N N . ASP A 1 202 ? 9.112 -11.344 -0.820 1.00 73.25 202 ASP A N 1
ATOM 1648 C CA . ASP A 1 202 ? 8.879 -10.652 0.443 1.00 73.25 202 ASP A CA 1
ATOM 1649 C C . ASP A 1 202 ? 9.078 -9.148 0.287 1.00 73.25 202 ASP A C 1
ATOM 1651 O O . ASP A 1 202 ? 10.029 -8.679 -0.342 1.00 73.25 202 ASP A O 1
ATOM 1655 N N . TYR A 1 203 ? 8.145 -8.378 0.844 1.00 79.38 203 TYR A N 1
ATOM 1656 C CA . TYR A 1 203 ? 8.184 -6.921 0.824 1.00 79.38 203 TYR A CA 1
ATOM 1657 C C . TYR A 1 203 ? 9.149 -6.414 1.900 1.00 79.38 203 TYR A C 1
ATOM 1659 O O . TYR A 1 203 ? 9.060 -6.819 3.056 1.00 79.38 203 TYR A O 1
ATOM 1667 N N .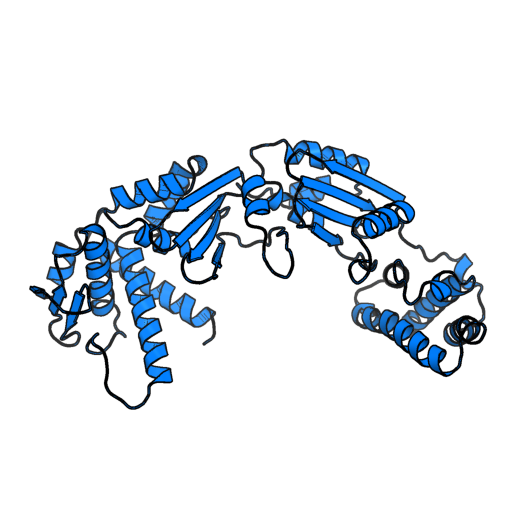 SER A 1 204 ? 9.997 -5.444 1.562 1.00 87.38 204 SER A N 1
ATOM 1668 C CA . SER A 1 204 ? 10.826 -4.759 2.557 1.00 87.38 204 SER A CA 1
ATOM 1669 C C . SER A 1 204 ? 9.981 -3.780 3.383 1.00 87.38 204 SER A C 1
ATOM 1671 O O . SER A 1 204 ? 9.605 -2.709 2.896 1.00 87.38 204 SER A O 1
ATOM 1673 N N . ILE A 1 205 ? 9.678 -4.142 4.636 1.00 88.44 205 ILE A N 1
ATOM 1674 C CA . ILE A 1 205 ? 9.089 -3.218 5.626 1.00 88.44 205 ILE A CA 1
ATOM 1675 C C . ILE A 1 205 ? 10.096 -2.104 5.949 1.00 88.44 205 ILE A C 1
ATOM 1677 O O . ILE A 1 205 ? 9.724 -0.934 6.010 1.00 88.44 205 ILE A O 1
ATOM 1681 N N . GLU A 1 206 ? 11.378 -2.458 6.055 1.00 90.12 206 GLU A N 1
ATOM 1682 C CA . GLU A 1 206 ? 12.495 -1.543 6.312 1.00 90.12 206 GLU A CA 1
ATOM 1683 C C . GLU A 1 206 ? 12.555 -0.387 5.300 1.00 90.12 206 GLU A C 1
ATOM 1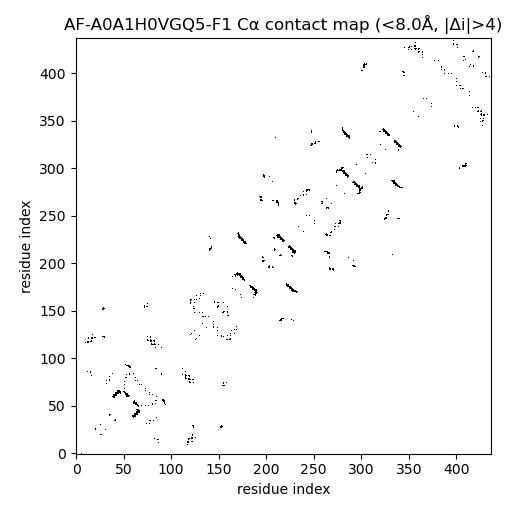685 O O . GLU A 1 206 ? 12.621 0.776 5.697 1.00 90.12 206 GLU A O 1
ATOM 1690 N N . TRP A 1 207 ? 12.418 -0.683 4.000 1.00 91.62 207 TRP A N 1
ATOM 1691 C CA . TRP A 1 207 ? 12.336 0.334 2.947 1.00 91.62 207 TRP A CA 1
ATOM 1692 C C . TRP A 1 207 ? 11.256 1.381 3.234 1.00 91.62 207 TRP A C 1
ATOM 1694 O O . TRP A 1 207 ? 11.482 2.575 3.037 1.00 91.62 207 TRP A O 1
ATOM 1704 N N . LEU A 1 208 ? 10.079 0.948 3.690 1.00 90.94 208 LEU A N 1
ATOM 1705 C CA . LEU A 1 208 ? 8.985 1.863 3.993 1.00 90.94 208 LEU A CA 1
ATOM 1706 C C . LEU A 1 208 ? 9.245 2.645 5.279 1.00 90.94 208 LEU A C 1
ATOM 1708 O O . LEU A 1 208 ? 8.945 3.831 5.315 1.00 90.94 208 LEU A O 1
ATOM 1712 N N . MET A 1 209 ? 9.802 2.004 6.310 1.00 90.62 209 MET A N 1
ATOM 1713 C CA . MET A 1 209 ? 10.056 2.633 7.608 1.00 90.62 209 MET A CA 1
ATOM 1714 C C . MET A 1 209 ? 11.103 3.742 7.530 1.00 90.62 209 MET A C 1
ATOM 1716 O O . MET A 1 209 ? 10.866 4.818 8.075 1.00 90.62 209 MET A O 1
ATOM 1720 N N . ILE A 1 210 ? 12.220 3.504 6.835 1.00 90.25 210 ILE A N 1
ATOM 1721 C CA . ILE A 1 210 ? 13.310 4.483 6.694 1.00 90.25 210 ILE A CA 1
ATOM 1722 C C . ILE A 1 210 ? 12.883 5.679 5.832 1.00 90.25 210 ILE A C 1
ATOM 1724 O O . ILE A 1 210 ? 13.329 6.803 6.043 1.00 90.25 210 ILE A O 1
ATOM 1728 N N . ASN A 1 211 ? 11.977 5.447 4.882 1.00 89.69 211 ASN A N 1
ATOM 1729 C CA . ASN A 1 211 ? 11.442 6.485 4.004 1.00 89.69 211 ASN A CA 1
ATOM 1730 C C . ASN A 1 211 ? 10.090 7.034 4.480 1.00 89.69 211 ASN A C 1
ATOM 1732 O O . ASN A 1 211 ? 9.387 7.683 3.700 1.00 89.69 211 ASN A O 1
ATOM 1736 N N . ALA A 1 212 ? 9.689 6.760 5.720 1.00 89.25 212 ALA A N 1
ATOM 1737 C CA . ALA A 1 212 ? 8.470 7.295 6.307 1.00 89.25 212 ALA A CA 1
ATOM 1738 C C . ALA A 1 212 ? 8.695 8.712 6.847 1.00 89.25 212 ALA A C 1
ATOM 1740 O O . ALA A 1 212 ? 9.795 9.058 7.268 1.00 89.25 212 ALA A O 1
ATOM 1741 N N . LYS A 1 213 ? 7.625 9.512 6.925 1.00 86.75 213 LYS A N 1
ATOM 1742 C CA . LYS A 1 213 ? 7.640 10.740 7.735 1.00 86.75 213 LYS A CA 1
ATOM 1743 C C . LYS A 1 213 ? 7.756 10.379 9.219 1.00 86.75 213 LYS A C 1
ATOM 1745 O O . LYS A 1 213 ? 8.457 11.046 9.974 1.00 86.75 213 LYS A O 1
ATOM 1750 N N . ASN A 1 214 ? 7.031 9.344 9.634 1.00 87.81 214 ASN A N 1
ATOM 1751 C CA . ASN A 1 214 ? 7.103 8.782 10.973 1.00 87.81 214 ASN A CA 1
ATOM 1752 C C . ASN A 1 214 ? 6.822 7.279 10.905 1.00 87.81 214 ASN A C 1
ATOM 1754 O O . ASN A 1 214 ? 6.030 6.830 10.079 1.00 87.81 214 ASN A O 1
ATOM 1758 N N . SER A 1 215 ? 7.458 6.491 11.753 1.00 91.69 215 SER A N 1
ATOM 1759 C CA . SER A 1 215 ? 7.232 5.052 11.817 1.00 91.69 215 SER A CA 1
ATOM 1760 C C . SER A 1 215 ? 7.573 4.532 13.204 1.00 91.69 215 SER A C 1
ATOM 1762 O O . SER A 1 215 ? 8.222 5.210 14.002 1.00 91.69 215 SER A O 1
ATOM 1764 N N . GLY A 1 216 ? 7.111 3.329 13.512 1.00 91.12 216 GLY A N 1
ATOM 1765 C CA . GLY A 1 216 ? 7.428 2.696 14.778 1.00 91.12 216 GLY A CA 1
ATOM 1766 C C . GLY A 1 216 ? 6.949 1.261 14.856 1.00 91.12 216 GLY A C 1
ATOM 1767 O O . GLY A 1 216 ? 6.301 0.737 13.947 1.00 91.12 216 GLY A O 1
ATOM 1768 N N . GLU A 1 217 ? 7.273 0.642 15.981 1.00 92.19 217 GLU A N 1
ATOM 1769 C CA . GLU A 1 217 ? 6.938 -0.738 16.292 1.00 92.19 217 GLU A CA 1
ATOM 1770 C C . GLU A 1 217 ? 6.208 -0.793 17.631 1.00 92.19 217 GLU A C 1
ATOM 1772 O O . GLU A 1 217 ? 6.605 -0.154 18.603 1.00 92.19 217 GLU A O 1
ATOM 1777 N N . ILE A 1 218 ? 5.142 -1.584 17.689 1.00 89.06 218 ILE A N 1
ATOM 1778 C CA . ILE A 1 218 ? 4.396 -1.859 18.910 1.00 89.06 218 ILE A CA 1
ATOM 1779 C C . ILE A 1 218 ? 4.481 -3.354 19.177 1.00 89.06 218 ILE A C 1
ATOM 1781 O O . ILE A 1 218 ? 3.948 -4.178 18.432 1.00 89.06 218 ILE A O 1
ATOM 1785 N N . ASN A 1 219 ? 5.132 -3.691 20.285 1.00 88.88 219 ASN A N 1
ATOM 1786 C CA . ASN A 1 219 ? 5.267 -5.059 20.754 1.00 88.88 219 ASN A CA 1
ATOM 1787 C C . ASN A 1 219 ? 4.021 -5.474 21.543 1.00 88.88 219 ASN A C 1
ATOM 1789 O O . ASN A 1 219 ? 3.755 -4.957 22.630 1.00 88.88 219 ASN A O 1
ATOM 1793 N N . LEU A 1 220 ? 3.269 -6.435 21.008 1.00 82.81 220 LEU A N 1
ATOM 1794 C CA . LEU A 1 220 ? 2.190 -7.122 21.716 1.00 82.81 220 LEU A CA 1
ATOM 1795 C C . LEU A 1 220 ? 2.651 -8.523 22.134 1.00 82.81 220 LEU A C 1
ATOM 1797 O O . LEU A 1 220 ? 3.715 -9.000 21.731 1.00 82.81 220 LEU A O 1
ATOM 1801 N N . TYR A 1 221 ? 1.838 -9.199 22.949 1.00 80.25 221 TYR A N 1
ATOM 1802 C CA . TYR A 1 221 ? 2.177 -10.516 23.496 1.00 80.25 221 TYR A CA 1
ATOM 1803 C C . TYR A 1 221 ? 2.473 -11.555 22.392 1.00 80.25 221 TYR A C 1
ATOM 1805 O O . TYR A 1 221 ? 3.550 -12.141 22.394 1.00 80.25 221 TYR A O 1
ATOM 1813 N N . ASN A 1 222 ? 1.585 -11.688 21.395 1.00 83.75 222 ASN A N 1
ATOM 1814 C CA . ASN A 1 222 ? 1.702 -12.667 20.294 1.00 83.75 222 ASN A CA 1
ATOM 1815 C C . ASN A 1 222 ? 1.955 -12.041 18.912 1.00 83.75 222 ASN A C 1
ATOM 1817 O O . ASN A 1 222 ? 1.907 -12.734 17.894 1.00 83.75 222 ASN A O 1
ATOM 1821 N N . SER A 1 223 ? 2.167 -10.728 18.835 1.00 85.44 223 SER A N 1
ATOM 1822 C CA . SER A 1 223 ? 2.311 -10.042 17.549 1.00 85.44 223 SER A CA 1
ATOM 1823 C C . SER A 1 223 ? 3.198 -8.812 17.662 1.00 85.44 223 SER A C 1
ATOM 1825 O O . SER A 1 223 ? 3.241 -8.177 18.716 1.00 85.44 223 SER A O 1
ATOM 1827 N N . ASN A 1 224 ? 3.868 -8.469 16.571 1.00 89.06 224 ASN A N 1
ATOM 1828 C CA . ASN A 1 224 ? 4.515 -7.179 16.378 1.00 89.06 224 ASN A CA 1
ATOM 1829 C C . ASN A 1 224 ? 3.681 -6.362 15.403 1.00 89.06 224 ASN A C 1
ATOM 1831 O O . ASN A 1 224 ? 3.195 -6.879 14.396 1.00 89.06 224 ASN A O 1
ATOM 1835 N N . VAL A 1 225 ? 3.493 -5.086 15.712 1.00 89.44 225 VAL A N 1
ATOM 1836 C CA . VAL A 1 225 ? 2.783 -4.168 14.830 1.00 89.44 225 VAL A CA 1
ATOM 1837 C C . VAL A 1 225 ? 3.745 -3.094 14.367 1.00 89.44 225 VAL A C 1
ATOM 1839 O O . VAL A 1 225 ? 4.158 -2.255 15.163 1.00 89.44 225 VAL A O 1
ATOM 1842 N N . TYR A 1 226 ? 4.059 -3.094 13.078 1.00 91.56 226 TYR A N 1
ATOM 1843 C CA . TYR A 1 226 ? 4.831 -2.035 12.441 1.00 91.56 226 TYR A CA 1
ATOM 1844 C C . TYR A 1 226 ? 3.869 -1.034 11.827 1.00 91.56 226 TYR A C 1
ATOM 1846 O O . TYR A 1 226 ? 2.970 -1.409 11.071 1.00 91.56 226 TYR A O 1
ATOM 1854 N N . TRP A 1 227 ? 4.047 0.243 12.135 1.00 91.31 227 TRP A N 1
ATOM 1855 C CA . TRP A 1 227 ? 3.237 1.307 11.564 1.00 91.31 227 TRP A CA 1
ATOM 1856 C C . TRP A 1 227 ? 4.115 2.333 10.867 1.00 91.31 227 TRP A C 1
ATOM 1858 O O . TRP A 1 227 ? 5.220 2.646 11.306 1.00 91.31 227 TRP A O 1
ATOM 1868 N N . ILE A 1 228 ? 3.608 2.841 9.752 1.00 91.19 228 ILE A N 1
ATOM 1869 C CA . ILE A 1 228 ? 4.306 3.748 8.847 1.00 91.19 228 ILE A CA 1
ATOM 1870 C C . ILE A 1 228 ? 3.335 4.871 8.484 1.00 91.19 228 ILE A C 1
ATOM 1872 O O . ILE A 1 228 ? 2.254 4.594 7.971 1.00 91.19 228 ILE A O 1
ATOM 1876 N N . ASP A 1 229 ? 3.726 6.119 8.730 1.00 88.56 229 ASP A N 1
ATOM 1877 C CA . ASP A 1 229 ? 3.094 7.337 8.219 1.00 88.56 229 ASP A CA 1
ATOM 1878 C C . ASP A 1 229 ? 3.973 7.908 7.102 1.00 88.56 229 ASP A C 1
ATOM 1880 O O . ASP A 1 229 ? 5.048 8.460 7.338 1.00 88.56 229 ASP A O 1
ATOM 1884 N N . LEU A 1 230 ? 3.514 7.777 5.864 1.00 86.50 230 LEU A N 1
ATOM 1885 C CA . LEU A 1 230 ? 4.180 8.305 4.675 1.00 86.50 230 LEU A CA 1
ATOM 1886 C C . LEU A 1 230 ? 3.839 9.791 4.412 1.00 86.50 230 LEU A C 1
ATOM 1888 O O . LEU A 1 230 ? 4.195 10.344 3.370 1.00 86.50 230 LEU A O 1
ATOM 1892 N N . GLY A 1 231 ? 3.160 10.468 5.341 1.00 80.38 231 GLY A N 1
ATOM 1893 C CA . GLY A 1 231 ? 2.837 11.887 5.241 1.00 80.38 231 GLY A CA 1
ATOM 1894 C C . GLY A 1 231 ? 1.630 12.174 4.346 1.00 80.38 231 GLY A C 1
ATOM 1895 O O . GLY A 1 231 ? 0.782 11.316 4.104 1.00 80.38 231 GLY A O 1
ATOM 1896 N N . ARG A 1 232 ? 1.476 13.436 3.929 1.00 70.19 232 ARG A N 1
ATOM 1897 C CA . ARG A 1 232 ? 0.456 13.809 2.935 1.00 70.19 232 ARG A CA 1
ATOM 1898 C C . ARG A 1 232 ? 0.990 13.515 1.538 1.00 70.19 232 ARG A C 1
ATOM 1900 O O . ARG A 1 232 ? 2.192 13.574 1.299 1.00 70.19 232 ARG A O 1
ATOM 1907 N N . GLN A 1 233 ? 0.094 13.195 0.613 1.00 70.38 233 GLN A N 1
ATOM 1908 C CA . GLN A 1 233 ? 0.470 13.067 -0.790 1.00 70.38 233 GLN A CA 1
ATOM 1909 C C . GLN A 1 233 ? 0.749 14.447 -1.383 1.00 70.38 233 GLN A C 1
ATOM 1911 O O . GLN A 1 233 ? 0.000 15.391 -1.134 1.00 70.38 233 GLN A O 1
ATOM 1916 N N . MET A 1 234 ? 1.807 14.538 -2.186 1.00 73.75 234 MET A N 1
ATOM 1917 C CA . MET A 1 234 ? 1.949 15.649 -3.120 1.00 73.75 234 MET A CA 1
ATOM 1918 C C . MET A 1 234 ? 0.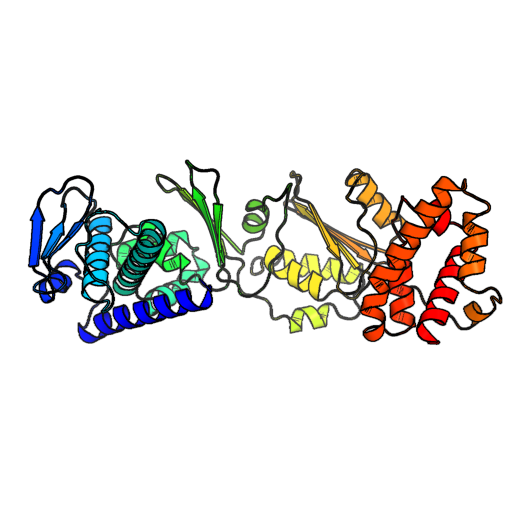889 15.527 -4.212 1.00 73.75 234 MET A C 1
ATOM 1920 O O . MET A 1 234 ? 0.578 14.420 -4.669 1.00 73.75 234 MET A O 1
ATOM 1924 N N . GLU A 1 235 ? 0.356 16.665 -4.646 1.00 75.56 235 GLU A N 1
ATOM 1925 C CA . GLU A 1 235 ? -0.546 16.704 -5.789 1.00 75.56 235 GLU A CA 1
ATOM 1926 C C . GLU A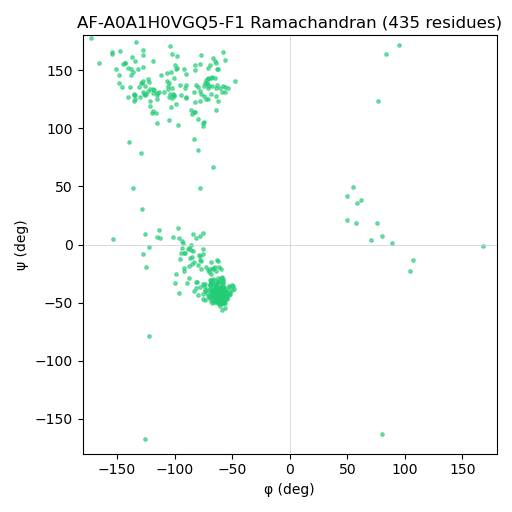 1 235 ? 0.201 16.256 -7.050 1.00 75.56 235 GLU A C 1
ATOM 1928 O O . GLU A 1 235 ? 1.276 16.746 -7.395 1.00 75.56 235 GLU A O 1
ATOM 1933 N N . GLU A 1 236 ? -0.380 15.286 -7.755 1.00 75.25 236 GLU A N 1
ATOM 1934 C CA . GLU A 1 236 ? 0.256 14.629 -8.904 1.00 75.25 236 GLU A CA 1
ATOM 1935 C C . GLU A 1 236 ? 0.544 15.625 -10.042 1.00 75.25 236 GLU A C 1
ATOM 1937 O O . GLU A 1 236 ? 1.499 15.462 -10.801 1.00 75.25 236 GLU A O 1
ATOM 1942 N N . ASN A 1 237 ? -0.268 16.679 -10.144 1.00 80.00 237 ASN A N 1
ATOM 1943 C CA . ASN A 1 237 ? -0.132 17.715 -11.163 1.00 80.00 237 ASN A CA 1
ATOM 1944 C C . ASN A 1 237 ? 1.129 18.567 -10.974 1.00 80.00 237 ASN A C 1
ATOM 1946 O O . ASN A 1 237 ? 1.777 18.901 -11.968 1.00 80.00 237 ASN A O 1
ATOM 1950 N N . ASP A 1 238 ? 1.508 18.862 -9.728 1.00 78.44 238 ASP A N 1
ATOM 1951 C CA . ASP A 1 238 ? 2.692 19.670 -9.429 1.00 78.44 238 ASP A CA 1
ATOM 1952 C C . ASP A 1 238 ? 3.951 18.921 -9.881 1.00 78.44 238 ASP A C 1
ATOM 1954 O O . ASP A 1 238 ? 4.736 19.434 -10.681 1.00 78.44 238 ASP A O 1
ATOM 1958 N N . LEU A 1 239 ? 4.066 17.645 -9.498 1.00 78.50 239 LEU A N 1
ATOM 1959 C CA . LEU A 1 239 ? 5.161 16.760 -9.911 1.00 78.50 239 LEU A CA 1
ATOM 1960 C C . LEU A 1 239 ? 5.210 16.547 -11.429 1.00 78.50 239 LEU A C 1
ATOM 1962 O O . LEU A 1 239 ? 6.281 16.646 -12.030 1.00 78.50 239 LEU A O 1
ATOM 1966 N N . LYS A 1 240 ? 4.066 16.304 -12.080 1.00 81.56 240 LYS A N 1
ATOM 1967 C CA . LYS A 1 240 ? 4.013 16.154 -13.546 1.00 81.56 240 LYS A CA 1
ATOM 1968 C C . LYS A 1 240 ? 4.526 17.392 -14.273 1.00 81.56 240 LYS A C 1
ATOM 1970 O O . LYS A 1 240 ? 5.253 17.263 -15.259 1.00 81.56 240 LYS A O 1
ATOM 1975 N N . SER A 1 241 ? 4.185 18.583 -13.781 1.00 81.62 241 SER A N 1
ATOM 1976 C CA . SER A 1 241 ? 4.661 19.833 -14.375 1.00 81.62 241 SER A CA 1
ATOM 1977 C C . SER A 1 241 ? 6.188 19.974 -14.274 1.00 81.62 241 SER A C 1
ATOM 1979 O O . SER A 1 241 ? 6.834 20.366 -15.245 1.00 81.62 241 SER A O 1
ATOM 1981 N N . MET A 1 242 ? 6.789 19.554 -13.153 1.00 83.06 242 MET A N 1
ATOM 1982 C CA . MET A 1 242 ? 8.245 19.577 -12.955 1.00 83.06 242 MET A CA 1
ATOM 1983 C C . MET A 1 242 ? 8.983 18.582 -13.864 1.00 83.06 242 MET A C 1
ATOM 1985 O O . MET A 1 242 ? 10.103 18.864 -14.306 1.00 83.06 242 MET A O 1
ATOM 1989 N N . LEU A 1 243 ? 8.347 17.440 -14.156 1.00 84.88 243 LEU A N 1
ATOM 1990 C CA . LEU A 1 243 ? 8.918 16.295 -14.879 1.00 84.88 243 LEU A CA 1
ATOM 1991 C C . LEU A 1 243 ? 8.654 16.298 -16.395 1.00 84.88 243 LEU A C 1
ATOM 1993 O O . LEU A 1 243 ? 9.074 15.379 -17.101 1.00 84.88 243 LEU A O 1
ATOM 1997 N N . THR A 1 244 ? 7.999 17.334 -16.921 1.00 81.06 244 THR A N 1
ATOM 1998 C CA . THR A 1 244 ? 7.831 17.506 -18.371 1.00 81.06 244 THR A CA 1
ATOM 1999 C C . THR A 1 244 ? 9.176 17.876 -19.015 1.00 81.06 244 THR A C 1
ATOM 2001 O O . THR A 1 244 ? 9.911 18.707 -18.478 1.00 81.06 244 THR A O 1
ATOM 2004 N N . ASP A 1 245 ? 9.514 17.235 -20.142 1.00 78.44 245 ASP A N 1
ATOM 2005 C CA . ASP A 1 245 ? 10.782 17.407 -20.879 1.00 78.44 245 ASP A CA 1
ATOM 2006 C C . ASP A 1 245 ? 12.043 17.307 -19.996 1.00 78.44 245 ASP A C 1
ATOM 2008 O O . ASP A 1 245 ? 12.998 18.078 -20.109 1.00 78.44 245 ASP A O 1
ATOM 2012 N N . ILE A 1 246 ? 12.035 16.341 -19.074 1.00 88.19 246 ILE A N 1
ATOM 2013 C CA . ILE A 1 246 ? 13.077 16.170 -18.062 1.00 88.19 246 ILE A CA 1
ATOM 2014 C C . ILE A 1 246 ? 14.387 15.590 -18.640 1.00 88.19 246 ILE A C 1
ATOM 2016 O O . ILE A 1 246 ? 14.385 14.638 -19.428 1.00 88.19 246 ILE A O 1
ATOM 2020 N N . SER A 1 247 ? 15.527 16.151 -18.223 1.00 91.31 247 SER A N 1
ATOM 2021 C CA . SER A 1 247 ? 16.868 15.566 -18.400 1.00 91.31 247 SER A CA 1
ATOM 2022 C C . SER A 1 247 ? 17.309 14.837 -17.132 1.00 91.31 247 SER A C 1
ATOM 2024 O O . SER A 1 247 ? 16.780 15.103 -16.049 1.00 91.31 247 SER A O 1
ATOM 2026 N N . CYS A 1 248 ? 18.308 13.956 -17.228 1.00 92.75 248 CYS A N 1
ATOM 2027 C CA . CYS A 1 248 ? 18.819 13.262 -16.040 1.00 92.75 248 CYS A CA 1
ATOM 2028 C C . CYS A 1 248 ? 19.371 14.246 -14.990 1.00 92.75 248 CYS A C 1
ATOM 2030 O O . CYS A 1 248 ? 19.060 14.099 -13.814 1.00 92.75 248 CYS A O 1
ATOM 2032 N N . ALA A 1 249 ? 20.077 15.302 -15.409 1.00 91.88 249 ALA A N 1
ATOM 2033 C CA . ALA A 1 249 ? 20.618 16.319 -14.498 1.00 91.88 249 ALA A CA 1
ATOM 2034 C C . ALA A 1 249 ? 19.524 17.123 -13.766 1.00 91.88 249 ALA A C 1
ATOM 2036 O O . ALA A 1 249 ? 19.635 17.419 -12.573 1.00 91.88 249 ALA A O 1
ATOM 2037 N N . LYS A 1 250 ? 18.430 17.469 -14.464 1.00 92.94 250 LYS A N 1
ATOM 2038 C CA . LYS A 1 250 ? 17.294 18.153 -13.830 1.00 92.94 250 LYS A CA 1
ATOM 2039 C C . LYS A 1 250 ? 16.559 17.211 -12.872 1.00 92.94 250 LYS A C 1
ATOM 2041 O O . LYS A 1 250 ? 16.177 17.641 -11.790 1.00 92.94 250 LYS A O 1
ATOM 2046 N N . LEU A 1 251 ? 16.401 15.935 -13.237 1.00 93.88 251 LEU A N 1
ATOM 2047 C CA . LEU A 1 251 ? 15.795 14.929 -12.363 1.00 93.88 251 LEU A CA 1
ATOM 2048 C C . LEU A 1 251 ? 16.616 14.717 -11.084 1.00 93.88 251 LEU A C 1
ATOM 2050 O O . LEU A 1 251 ? 16.037 14.620 -10.011 1.00 93.88 251 LEU A O 1
ATOM 2054 N N . GLU A 1 252 ? 17.944 14.685 -11.191 1.00 94.75 252 GLU A N 1
ATOM 2055 C CA . GLU A 1 252 ? 18.849 14.580 -10.042 1.00 94.75 252 GLU A CA 1
ATOM 2056 C C . GLU A 1 252 ? 18.642 15.733 -9.058 1.00 94.75 252 GLU A C 1
ATOM 2058 O O . GLU A 1 252 ? 18.447 15.503 -7.866 1.00 94.75 252 GLU A O 1
ATOM 2063 N N . SER A 1 253 ? 18.581 16.965 -9.573 1.00 92.50 253 SER A N 1
ATOM 2064 C CA . SER A 1 253 ? 18.334 18.162 -8.758 1.00 92.50 253 SER A CA 1
ATOM 2065 C C . SER A 1 253 ? 16.984 18.084 -8.034 1.00 92.50 253 SER A C 1
ATOM 2067 O O . SER A 1 253 ? 16.913 18.359 -6.840 1.00 92.50 253 SER A O 1
ATOM 2069 N N . ILE A 1 254 ? 15.931 17.640 -8.735 1.00 92.12 254 ILE A N 1
ATOM 2070 C CA . ILE A 1 254 ? 14.595 17.427 -8.154 1.00 92.12 254 ILE A CA 1
ATOM 2071 C C . ILE A 1 254 ? 14.635 16.345 -7.067 1.00 92.12 254 ILE A C 1
ATOM 2073 O O . ILE A 1 254 ? 14.012 16.506 -6.024 1.00 92.12 254 ILE A O 1
ATOM 2077 N N . CYS A 1 255 ? 15.359 15.243 -7.279 1.00 92.94 255 CYS A N 1
ATOM 2078 C CA . CYS A 1 255 ? 15.495 14.193 -6.271 1.00 92.94 255 CYS A CA 1
ATOM 2079 C C . CYS A 1 255 ? 16.179 14.709 -4.999 1.00 92.94 255 CYS A C 1
ATOM 2081 O O . CYS A 1 255 ? 15.681 14.442 -3.909 1.00 92.94 255 CYS A O 1
ATOM 2083 N N . TYR A 1 256 ? 17.267 15.475 -5.121 1.00 92.50 256 TYR A N 1
ATOM 2084 C CA . TYR A 1 256 ? 17.918 16.087 -3.959 1.00 92.50 256 TYR A CA 1
ATOM 2085 C C . TYR A 1 256 ? 17.016 17.097 -3.242 1.00 92.50 256 TYR A C 1
ATOM 2087 O O . TYR A 1 256 ? 16.979 17.105 -2.019 1.00 92.50 256 TYR A O 1
ATOM 2095 N N . GLU A 1 257 ? 16.252 17.908 -3.973 1.00 90.50 257 GLU A N 1
ATOM 2096 C CA . GLU A 1 257 ? 15.302 18.852 -3.373 1.00 90.50 257 GLU A CA 1
ATOM 2097 C C . GLU A 1 257 ? 14.179 18.132 -2.608 1.00 90.50 257 GLU A C 1
ATOM 2099 O O . GLU A 1 257 ? 13.896 18.465 -1.460 1.00 90.50 257 GLU A O 1
ATOM 2104 N N . LEU A 1 258 ? 13.562 17.115 -3.220 1.00 89.19 258 LEU A N 1
ATOM 2105 C CA . LEU A 1 258 ? 12.390 16.438 -2.659 1.00 89.19 258 LEU A CA 1
ATOM 2106 C C . LEU A 1 258 ? 12.728 15.449 -1.541 1.00 89.19 258 LEU A C 1
ATOM 2108 O O . LEU A 1 258 ? 11.940 15.303 -0.611 1.00 89.19 258 LEU A O 1
ATOM 2112 N N . PHE A 1 259 ? 13.847 14.726 -1.635 1.00 89.81 259 PHE A N 1
ATOM 2113 C CA . PHE A 1 259 ? 14.185 13.687 -0.654 1.00 89.81 259 PHE A CA 1
ATOM 2114 C C . PHE A 1 259 ? 14.892 14.230 0.590 1.00 89.81 259 PHE A C 1
ATOM 2116 O O . PHE A 1 259 ? 14.910 13.545 1.609 1.00 89.81 259 PHE A O 1
ATOM 2123 N N . GLU A 1 260 ? 15.428 15.451 0.538 1.00 85.69 260 GLU A N 1
ATOM 2124 C CA . GLU A 1 260 ? 15.943 16.150 1.725 1.00 85.69 260 GLU A CA 1
ATOM 2125 C C . GLU A 1 260 ? 14.829 16.873 2.512 1.00 85.69 260 GLU A C 1
ATOM 2127 O O . GLU A 1 260 ? 15.016 17.227 3.682 1.00 85.69 260 GLU A O 1
ATOM 2132 N N . ASP A 1 261 ? 13.646 17.066 1.917 1.00 84.94 261 ASP A N 1
ATOM 2133 C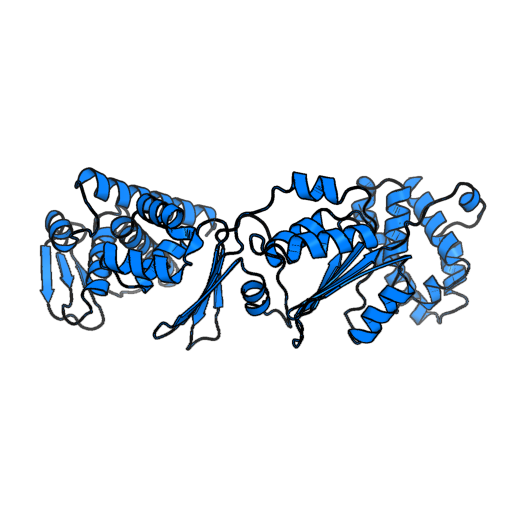 CA . ASP A 1 261 ? 12.482 17.611 2.615 1.00 84.94 261 ASP A CA 1
ATOM 2134 C C . ASP A 1 261 ? 11.844 16.555 3.533 1.00 84.94 261 ASP A C 1
ATOM 2136 O O . ASP A 1 261 ? 11.104 15.669 3.109 1.00 84.94 261 ASP A O 1
ATOM 2140 N N . LYS A 1 262 ? 12.075 16.703 4.841 1.00 78.38 262 LYS A N 1
ATOM 2141 C CA . LYS A 1 262 ? 11.540 15.812 5.886 1.00 78.38 262 LYS A CA 1
ATOM 2142 C C . LYS A 1 262 ? 10.011 15.796 5.992 1.00 78.38 262 LYS A C 1
ATOM 2144 O O . LYS A 1 262 ? 9.461 14.959 6.707 1.00 78.38 262 LYS A O 1
ATOM 2149 N N . SER A 1 263 ? 9.309 16.735 5.358 1.00 78.19 263 SER A N 1
ATOM 2150 C CA . SER A 1 263 ? 7.844 16.721 5.303 1.00 78.19 263 SER A CA 1
ATOM 2151 C C . SER A 1 263 ? 7.301 15.702 4.295 1.00 78.19 263 SER A C 1
ATOM 2153 O O . SER A 1 263 ? 6.117 15.348 4.353 1.00 78.19 263 SER A O 1
ATOM 2155 N N . LEU A 1 264 ? 8.171 15.199 3.417 1.00 80.81 264 LEU A N 1
ATOM 2156 C CA . LEU A 1 264 ? 7.858 14.317 2.312 1.00 80.81 264 LEU A CA 1
ATOM 2157 C C . LEU A 1 264 ? 8.443 12.917 2.529 1.00 80.81 264 LEU A C 1
ATOM 2159 O O . LEU A 1 264 ? 9.521 12.737 3.083 1.00 80.81 264 LEU A O 1
ATOM 2163 N N . SER A 1 265 ? 7.723 11.900 2.059 1.00 86.69 265 SER A N 1
ATOM 2164 C CA . SER A 1 265 ? 8.195 10.515 2.074 1.00 86.69 265 SER A CA 1
ATOM 2165 C C . SER A 1 265 ? 8.764 10.129 0.705 1.00 86.69 265 SER A C 1
ATOM 2167 O O . SER A 1 265 ? 8.007 10.122 -0.278 1.00 86.69 265 SER A O 1
ATOM 2169 N N . PRO A 1 266 ? 10.045 9.717 0.607 1.00 88.50 266 PRO A N 1
ATOM 2170 C CA . PRO A 1 266 ? 10.604 9.222 -0.648 1.00 88.50 266 PRO A CA 1
ATOM 2171 C C . PRO A 1 266 ? 9.837 8.021 -1.213 1.00 88.50 266 PRO A C 1
ATOM 2173 O O . PRO A 1 266 ? 9.585 7.968 -2.416 1.00 88.50 266 PRO A O 1
ATOM 2176 N N . ALA A 1 267 ? 9.380 7.090 -0.366 1.00 83.81 267 ALA A N 1
ATOM 2177 C CA . ALA A 1 267 ? 8.602 5.924 -0.802 1.00 83.81 267 ALA A CA 1
ATOM 2178 C C . ALA A 1 267 ? 7.255 6.313 -1.444 1.00 83.81 267 ALA A C 1
ATOM 2180 O O . ALA A 1 267 ? 6.791 5.642 -2.374 1.00 83.81 267 ALA A O 1
ATOM 2181 N N . ASN A 1 268 ? 6.655 7.414 -0.981 1.00 81.00 268 ASN A N 1
ATOM 2182 C CA . ASN A 1 268 ? 5.431 7.981 -1.542 1.00 81.00 268 ASN A CA 1
ATOM 2183 C C . ASN A 1 268 ? 5.701 8.707 -2.875 1.00 81.00 268 ASN A C 1
ATOM 2185 O O . ASN A 1 268 ? 5.019 8.472 -3.872 1.00 81.00 268 ASN A O 1
ATOM 2189 N N . ILE A 1 269 ? 6.737 9.550 -2.925 1.00 85.69 269 ILE A N 1
ATOM 2190 C CA . ILE A 1 269 ? 7.043 10.394 -4.092 1.00 85.69 269 ILE A CA 1
ATOM 2191 C C . ILE A 1 269 ? 7.616 9.592 -5.255 1.00 85.69 269 ILE A C 1
ATOM 2193 O O . ILE A 1 269 ? 7.271 9.850 -6.409 1.00 85.69 269 ILE A O 1
ATOM 2197 N N . LEU A 1 270 ? 8.472 8.605 -4.982 1.00 88.31 270 LEU A N 1
ATOM 2198 C CA . LEU A 1 270 ? 9.165 7.855 -6.027 1.00 88.31 270 LEU A CA 1
ATOM 2199 C C . LEU A 1 270 ? 8.209 7.204 -7.010 1.00 88.31 270 LEU A C 1
ATOM 2201 O O . LEU A 1 270 ? 8.473 7.186 -8.212 1.00 88.31 270 LEU A O 1
ATOM 2205 N N . LYS A 1 271 ? 7.074 6.702 -6.518 1.00 82.44 271 LYS A N 1
ATOM 2206 C CA . LYS A 1 271 ? 6.074 6.112 -7.400 1.00 82.44 271 LYS A CA 1
ATOM 2207 C C . LYS A 1 271 ? 5.473 7.147 -8.350 1.00 82.44 271 LYS A C 1
ATOM 2209 O O . LYS A 1 271 ? 5.314 6.846 -9.530 1.00 82.44 271 LYS A O 1
ATOM 2214 N N . ILE A 1 272 ? 5.203 8.356 -7.857 1.00 83.75 272 ILE A N 1
ATOM 2215 C CA . ILE A 1 272 ? 4.685 9.463 -8.667 1.00 83.75 272 ILE A CA 1
ATOM 2216 C C . ILE A 1 272 ? 5.728 9.905 -9.695 1.00 83.75 272 ILE A C 1
ATOM 2218 O O . ILE A 1 272 ? 5.377 10.092 -10.859 1.00 83.75 272 ILE A O 1
ATOM 2222 N N . ILE A 1 273 ? 7.003 10.014 -9.296 1.00 89.25 273 ILE A N 1
ATOM 2223 C CA . ILE A 1 273 ? 8.103 10.328 -10.218 1.00 89.25 273 ILE A CA 1
ATOM 2224 C C . ILE A 1 273 ? 8.131 9.298 -11.344 1.00 89.25 273 ILE A C 1
ATOM 2226 O O . ILE A 1 273 ? 8.034 9.673 -12.506 1.00 89.25 273 ILE A O 1
ATOM 2230 N N . ILE A 1 274 ? 8.192 8.007 -11.013 1.00 85.38 274 ILE A N 1
ATOM 2231 C CA . ILE A 1 274 ? 8.234 6.913 -11.993 1.00 85.38 274 ILE A CA 1
ATOM 2232 C C . ILE A 1 274 ? 7.060 6.981 -12.973 1.00 85.38 274 ILE A C 1
ATOM 2234 O O . ILE A 1 274 ? 7.262 6.842 -14.180 1.00 85.38 274 ILE A O 1
ATOM 2238 N N . ASP A 1 275 ? 5.844 7.178 -12.463 1.00 83.50 275 ASP A N 1
ATOM 2239 C CA . ASP A 1 275 ? 4.632 7.212 -13.287 1.00 83.50 275 ASP A CA 1
ATOM 2240 C C . ASP A 1 275 ? 4.556 8.461 -14.171 1.00 83.50 275 ASP A C 1
ATOM 2242 O O . ASP A 1 275 ? 3.893 8.445 -15.209 1.00 83.50 275 ASP A O 1
ATOM 2246 N N . SER A 1 276 ? 5.249 9.527 -13.772 1.00 86.50 276 SER A N 1
ATOM 2247 C CA . SER A 1 276 ? 5.298 10.805 -14.481 1.00 86.50 276 SER A CA 1
ATOM 2248 C C . SER A 1 276 ? 6.503 10.933 -15.414 1.00 86.50 276 SER A C 1
ATOM 2250 O O . SER A 1 276 ? 6.535 11.852 -16.231 1.00 86.50 276 SER A O 1
ATOM 2252 N N . LEU A 1 277 ? 7.491 10.034 -15.322 1.00 88.81 277 LEU A N 1
ATOM 2253 C CA . LEU A 1 277 ? 8.637 10.043 -16.225 1.00 88.81 277 LEU A CA 1
ATOM 2254 C C . LEU A 1 277 ? 8.182 9.795 -17.673 1.00 88.81 277 LEU A C 1
ATOM 2256 O O . LEU A 1 277 ? 7.385 8.882 -17.924 1.00 88.81 277 LEU A O 1
ATOM 2260 N N . PRO A 1 278 ? 8.733 10.537 -18.653 1.00 85.75 278 PRO A N 1
ATOM 2261 C CA . PRO A 1 278 ? 8.525 10.240 -20.064 1.00 85.75 278 PRO A CA 1
ATOM 2262 C C . PRO A 1 278 ? 8.979 8.821 -20.429 1.00 85.75 278 PRO A C 1
ATOM 2264 O O . PRO A 1 278 ? 9.723 8.169 -19.694 1.00 85.75 278 PRO A O 1
ATOM 2267 N N . LYS A 1 279 ? 8.579 8.337 -21.607 1.00 87.00 279 LYS A N 1
ATOM 2268 C CA . LYS A 1 279 ? 9.106 7.080 -22.167 1.00 87.00 279 LYS A CA 1
ATOM 2269 C C . LYS A 1 279 ? 10.641 7.112 -22.289 1.00 87.00 279 LYS A C 1
ATOM 2271 O O . LYS A 1 279 ? 11.247 8.176 -22.377 1.00 87.00 279 LYS A O 1
ATOM 2276 N N . SER A 1 280 ? 11.234 5.926 -22.357 1.00 87.75 280 SER A N 1
ATOM 2277 C CA . SER A 1 280 ? 12.672 5.664 -22.501 1.00 87.75 280 SER A CA 1
ATOM 2278 C C . SER A 1 280 ? 13.506 5.868 -21.228 1.00 87.75 280 SER A C 1
ATOM 2280 O O . SER A 1 280 ? 14.728 5.940 -21.310 1.00 87.75 280 SER A O 1
ATOM 2282 N N . PHE A 1 281 ? 12.873 5.881 -20.050 1.00 91.12 281 PHE A N 1
ATOM 2283 C CA . PHE A 1 281 ? 13.563 5.905 -18.759 1.00 91.12 281 PHE A CA 1
ATOM 2284 C C . PHE A 1 281 ? 13.476 4.553 -18.042 1.00 91.12 281 PHE A C 1
ATOM 2286 O O . PHE A 1 281 ? 12.433 3.888 -18.027 1.00 91.12 281 PHE A O 1
ATOM 2293 N N . ILE A 1 282 ? 14.578 4.171 -17.401 1.00 91.44 282 ILE A N 1
ATOM 2294 C CA . ILE A 1 282 ? 14.661 3.036 -16.480 1.00 91.44 282 ILE A CA 1
ATOM 2295 C C . ILE A 1 282 ? 15.247 3.543 -15.170 1.00 91.44 282 ILE A C 1
ATOM 2297 O O . ILE A 1 282 ? 16.288 4.190 -15.166 1.00 91.44 282 ILE A O 1
ATOM 2301 N N . MET A 1 283 ? 14.582 3.231 -14.065 1.00 93.12 283 MET A N 1
ATOM 2302 C CA . MET A 1 283 ? 15.002 3.570 -12.713 1.00 93.12 283 MET A CA 1
ATOM 2303 C C . MET A 1 283 ? 15.350 2.294 -11.952 1.00 93.12 283 MET A C 1
ATOM 2305 O O . MET A 1 283 ? 14.566 1.346 -11.930 1.00 93.12 283 MET A O 1
ATOM 2309 N N . LYS A 1 284 ? 16.503 2.287 -11.295 1.00 92.62 284 LYS A N 1
ATOM 2310 C CA . LYS A 1 284 ? 16.875 1.331 -10.255 1.00 92.62 284 LYS A CA 1
ATOM 2311 C C . LYS A 1 284 ? 16.747 2.022 -8.907 1.00 92.62 284 LYS A C 1
ATOM 2313 O O . LYS A 1 284 ? 17.303 3.099 -8.730 1.00 92.62 284 LYS A O 1
ATOM 2318 N N . VAL A 1 285 ? 16.054 1.388 -7.971 1.00 92.75 285 VAL A N 1
ATOM 2319 C CA . VAL A 1 285 ? 16.007 1.787 -6.561 1.00 92.75 285 VAL A CA 1
ATOM 2320 C C . VAL A 1 285 ? 16.640 0.674 -5.744 1.00 92.75 285 VAL A C 1
ATOM 2322 O O . VAL A 1 285 ? 16.287 -0.493 -5.922 1.00 92.75 285 VAL A O 1
ATOM 2325 N N . ASN A 1 286 ? 17.592 1.029 -4.892 1.00 91.69 286 ASN A N 1
ATOM 2326 C CA . ASN A 1 286 ? 18.361 0.096 -4.085 1.00 91.69 286 ASN A CA 1
ATOM 2327 C C . ASN A 1 286 ? 18.367 0.546 -2.627 1.00 91.69 286 ASN A C 1
ATOM 2329 O O . ASN A 1 286 ? 18.767 1.673 -2.344 1.00 91.69 286 ASN A O 1
ATOM 2333 N N . LEU A 1 287 ? 17.982 -0.339 -1.711 1.00 92.81 287 LEU A N 1
ATOM 2334 C CA . LEU A 1 287 ? 18.179 -0.112 -0.282 1.00 92.81 287 LEU A CA 1
ATOM 2335 C C . LEU A 1 287 ? 19.619 -0.502 0.084 1.00 92.81 287 LEU A C 1
ATOM 2337 O O . LEU A 1 287 ? 20.055 -1.628 -0.179 1.00 92.81 287 LEU A O 1
ATOM 2341 N N . ASN A 1 288 ? 20.378 0.435 0.652 1.00 91.00 288 ASN A N 1
ATOM 2342 C CA . ASN A 1 288 ? 21.790 0.227 0.961 1.00 91.00 288 ASN A CA 1
ATOM 2343 C C . ASN A 1 288 ? 21.962 -0.891 2.000 1.00 91.00 288 ASN A C 1
ATOM 2345 O O . ASN A 1 288 ? 21.097 -1.118 2.836 1.00 91.00 288 ASN A O 1
ATOM 2349 N N . ASN A 1 289 ? 23.097 -1.595 1.946 1.00 87.75 289 ASN A N 1
ATOM 2350 C CA . ASN A 1 289 ? 23.428 -2.705 2.854 1.00 87.75 289 ASN A CA 1
ATOM 2351 C C . ASN A 1 289 ? 22.415 -3.871 2.864 1.00 87.75 289 ASN A C 1
ATOM 2353 O O . ASN A 1 289 ? 22.435 -4.691 3.778 1.00 87.75 289 ASN A O 1
ATOM 2357 N N . SER A 1 290 ? 21.569 -3.980 1.837 1.00 87.00 290 SER A N 1
ATOM 2358 C CA . SER A 1 290 ? 20.581 -5.049 1.684 1.00 87.00 290 SER A CA 1
ATOM 2359 C C . SER A 1 290 ? 20.611 -5.631 0.265 1.00 87.00 290 SER A C 1
ATOM 2361 O O . SER A 1 290 ? 21.292 -5.107 -0.617 1.00 87.00 290 SER A O 1
ATOM 2363 N N . ASN A 1 291 ? 19.842 -6.697 0.029 1.00 84.19 291 ASN A N 1
ATOM 2364 C CA . ASN A 1 291 ? 19.620 -7.246 -1.315 1.00 84.19 291 ASN A CA 1
ATOM 2365 C C . ASN A 1 291 ? 18.371 -6.663 -2.000 1.00 84.19 291 ASN A C 1
ATOM 2367 O O . ASN A 1 291 ? 18.034 -7.066 -3.114 1.00 84.19 291 ASN A O 1
ATOM 2371 N N . TYR A 1 292 ? 17.666 -5.732 -1.350 1.00 87.44 292 TYR A N 1
ATOM 2372 C CA . TYR A 1 292 ? 16.429 -5.168 -1.871 1.00 87.44 292 TYR A CA 1
ATOM 2373 C C . TYR A 1 292 ? 16.720 -4.179 -3.000 1.00 87.44 292 TYR A C 1
ATOM 2375 O O . TYR A 1 292 ? 17.071 -3.017 -2.781 1.00 87.44 292 TYR A O 1
ATOM 2383 N N . VAL A 1 293 ? 16.508 -4.647 -4.227 1.00 86.06 293 VAL A N 1
ATOM 2384 C CA . VAL A 1 293 ? 16.666 -3.864 -5.450 1.00 86.06 293 VAL A CA 1
ATOM 2385 C C . VAL A 1 293 ? 15.411 -3.960 -6.301 1.00 86.06 293 VAL A C 1
ATOM 2387 O O . VAL A 1 293 ? 14.796 -5.017 -6.444 1.00 86.06 293 VAL A O 1
ATOM 2390 N N . ARG A 1 294 ? 15.022 -2.845 -6.916 1.00 87.62 294 ARG A N 1
ATOM 2391 C CA . ARG A 1 294 ? 13.905 -2.819 -7.854 1.00 87.62 294 ARG A CA 1
ATOM 2392 C C . ARG A 1 294 ? 14.248 -2.016 -9.090 1.00 87.62 294 ARG A C 1
ATOM 2394 O O . ARG A 1 294 ? 14.642 -0.859 -9.006 1.00 87.62 294 ARG A O 1
ATOM 2401 N N . TYR A 1 295 ? 14.007 -2.626 -10.245 1.00 87.94 295 TYR A N 1
ATOM 2402 C CA . TYR A 1 295 ? 14.053 -1.954 -11.536 1.00 87.94 295 TYR A CA 1
ATOM 2403 C C . TYR A 1 295 ? 12.637 -1.623 -11.985 1.00 87.94 295 TYR A C 1
ATOM 2405 O O . TYR A 1 295 ? 11.765 -2.496 -12.033 1.00 87.94 295 TYR A O 1
ATOM 2413 N N . VAL A 1 296 ? 12.410 -0.365 -12.336 1.00 88.56 296 VAL A N 1
ATOM 2414 C CA . VAL A 1 296 ? 11.125 0.133 -12.810 1.00 88.56 296 VAL A CA 1
ATOM 2415 C C . VAL A 1 296 ? 11.323 0.884 -14.114 1.00 88.56 296 VAL A C 1
ATOM 2417 O O . VAL A 1 296 ? 12.288 1.619 -14.293 1.00 88.56 296 VAL A O 1
ATOM 2420 N N . LYS A 1 297 ? 10.406 0.671 -15.053 1.00 88.38 297 LYS A N 1
ATOM 2421 C CA . LYS A 1 297 ? 10.419 1.312 -16.367 1.00 88.38 297 LYS A CA 1
ATOM 2422 C C . LYS A 1 297 ? 9.351 2.385 -16.388 1.00 88.38 297 LYS A C 1
ATOM 2424 O O . LYS A 1 297 ? 8.246 2.136 -15.904 1.00 88.38 297 LYS A O 1
ATOM 2429 N N . SER A 1 298 ? 9.657 3.530 -16.985 1.00 89.38 298 SER A N 1
ATOM 2430 C CA . SER A 1 298 ? 8.623 4.521 -17.257 1.00 89.38 298 SER A CA 1
ATOM 2431 C C . SER A 1 298 ? 7.599 3.986 -18.263 1.00 89.38 298 SER A C 1
ATOM 2433 O O . SER A 1 298 ? 7.865 3.047 -19.029 1.00 89.38 298 SER A O 1
ATOM 2435 N N . SER A 1 299 ? 6.402 4.570 -18.253 1.00 84.38 299 SER A N 1
ATOM 2436 C CA . SER A 1 299 ? 5.315 4.134 -19.128 1.00 84.38 299 SER A CA 1
ATOM 2437 C C . SER A 1 299 ? 5.719 4.236 -20.604 1.00 84.38 299 SER A C 1
ATOM 2439 O O . SER A 1 299 ? 6.249 5.247 -21.061 1.00 84.38 299 SER A O 1
ATOM 2441 N N . GLY A 1 300 ? 5.489 3.164 -21.367 1.00 80.25 300 GLY A N 1
ATOM 2442 C CA . GLY A 1 300 ? 5.860 3.097 -22.785 1.00 80.25 300 GLY A CA 1
ATOM 2443 C C . GLY A 1 300 ? 7.333 2.774 -23.069 1.00 80.25 300 GLY A C 1
ATOM 2444 O O . GLY A 1 300 ? 7.725 2.804 -24.233 1.00 80.25 300 GLY A O 1
ATOM 2445 N N . THR A 1 301 ? 8.130 2.426 -22.054 1.00 85.00 301 THR A N 1
ATOM 2446 C CA . THR A 1 301 ? 9.505 1.923 -22.216 1.00 85.00 301 THR A CA 1
ATOM 2447 C C . THR A 1 301 ? 9.515 0.400 -22.333 1.00 85.00 301 THR A C 1
ATOM 2449 O O . THR A 1 301 ? 9.002 -0.304 -21.461 1.00 85.00 301 THR A O 1
ATOM 2452 N N . TYR A 1 302 ? 10.124 -0.131 -23.398 1.00 82.62 302 TYR A N 1
ATOM 2453 C CA . TYR A 1 302 ? 10.051 -1.564 -23.726 1.00 82.62 302 TYR A CA 1
ATOM 2454 C C . TYR A 1 302 ? 11.381 -2.324 -23.660 1.00 82.62 302 TYR A C 1
ATOM 2456 O O . TYR A 1 302 ? 11.422 -3.503 -24.011 1.00 82.62 302 TYR A O 1
ATOM 2464 N N . ILE A 1 303 ? 12.449 -1.678 -23.198 1.00 81.88 303 ILE A N 1
ATOM 2465 C CA . ILE A 1 303 ? 13.782 -2.280 -23.042 1.00 81.88 303 ILE A CA 1
ATOM 2466 C C . ILE A 1 303 ? 13.701 -3.494 -22.115 1.00 81.88 303 ILE A C 1
ATOM 2468 O O . ILE A 1 303 ? 13.000 -3.437 -21.104 1.00 81.88 303 ILE A O 1
ATOM 2472 N N . SER A 1 304 ? 14.353 -4.613 -22.443 1.00 71.81 304 SER A N 1
ATOM 2473 C CA . SER A 1 304 ? 14.286 -5.823 -21.610 1.00 71.81 304 SER A CA 1
ATOM 2474 C C . SER A 1 304 ? 15.057 -5.658 -20.297 1.00 71.81 304 SER A C 1
ATOM 2476 O O . SER A 1 304 ? 16.123 -5.051 -20.281 1.00 71.81 304 SER A O 1
ATOM 2478 N N . ASN A 1 305 ? 14.541 -6.233 -19.203 1.00 65.00 305 ASN A N 1
ATOM 2479 C CA . ASN A 1 305 ? 15.302 -6.301 -17.952 1.00 65.00 305 ASN A CA 1
ATOM 2480 C C . ASN A 1 305 ? 16.346 -7.414 -18.073 1.00 65.00 305 ASN A C 1
ATOM 2482 O O . ASN A 1 305 ? 15.982 -8.541 -18.390 1.00 65.00 305 ASN A O 1
ATOM 2486 N N . LYS A 1 306 ? 17.610 -7.126 -17.753 1.00 66.44 306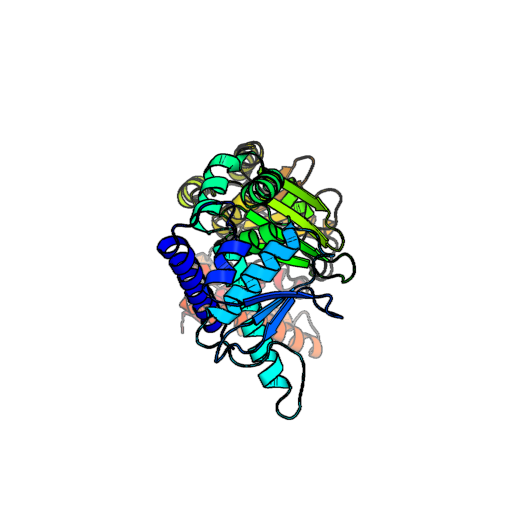 LYS A N 1
ATOM 2487 C CA . LYS A 1 306 ? 18.711 -8.108 -17.763 1.00 66.44 306 LYS A CA 1
ATOM 2488 C C . LYS A 1 306 ? 18.700 -9.086 -16.566 1.00 66.44 306 LYS A C 1
ATOM 2490 O O . LYS A 1 306 ? 19.671 -9.790 -16.325 1.00 66.44 306 LYS A O 1
ATOM 2495 N N . LEU A 1 307 ? 17.628 -9.091 -15.773 1.00 54.78 307 LEU A N 1
ATOM 2496 C CA . LEU A 1 307 ? 17.624 -9.594 -14.393 1.00 54.78 307 LEU A CA 1
ATOM 2497 C C . LEU A 1 307 ? 17.646 -11.123 -14.238 1.00 54.78 307 LEU A C 1
ATOM 2499 O O . LEU A 1 307 ? 17.784 -11.594 -13.117 1.00 54.78 307 LEU A O 1
ATOM 2503 N N . GLU A 1 308 ? 17.512 -11.907 -15.307 1.00 49.78 308 GLU A N 1
ATOM 2504 C CA . GLU A 1 308 ? 17.251 -13.349 -15.163 1.00 49.78 308 GLU A CA 1
ATOM 2505 C C . GLU A 1 308 ? 18.507 -14.242 -15.111 1.00 49.78 308 GLU A C 1
ATOM 2507 O O . GLU A 1 308 ? 18.380 -15.425 -14.804 1.00 49.78 308 GLU A O 1
ATOM 2512 N N . SER A 1 309 ? 19.724 -13.728 -15.346 1.00 51.41 309 SER A N 1
ATOM 2513 C CA . SER A 1 309 ? 20.924 -14.594 -15.397 1.00 51.41 309 SER A CA 1
ATOM 2514 C C . SER A 1 309 ? 22.270 -13.944 -15.054 1.00 51.41 309 SER A C 1
ATOM 2516 O O . SER A 1 309 ? 23.305 -14.592 -15.196 1.00 51.41 309 SER A O 1
ATOM 2518 N N . VAL A 1 310 ? 22.291 -12.675 -14.637 1.00 66.94 310 VAL A N 1
ATOM 2519 C CA . VAL A 1 310 ? 23.520 -11.865 -14.569 1.00 66.94 310 VAL A CA 1
ATOM 2520 C C . VAL A 1 310 ? 23.570 -11.078 -13.252 1.00 66.94 310 VAL A C 1
ATOM 2522 O O . VAL A 1 310 ? 22.526 -10.701 -12.721 1.00 66.94 310 VAL A O 1
ATOM 2525 N N . SER A 1 311 ? 24.765 -10.827 -12.703 1.00 77.31 311 SER A N 1
ATOM 2526 C CA . SER A 1 311 ? 24.907 -10.081 -11.442 1.00 77.31 311 SER A CA 1
ATOM 2527 C C . SER A 1 311 ? 24.379 -8.639 -11.551 1.00 77.31 311 SER A C 1
ATOM 2529 O O . SER A 1 311 ? 24.452 -8.012 -12.612 1.00 77.31 311 SER A O 1
ATOM 2531 N N . ASP A 1 312 ? 23.895 -8.064 -10.441 1.00 79.12 312 ASP A N 1
ATOM 2532 C CA . ASP A 1 312 ? 23.415 -6.669 -10.383 1.00 79.12 312 ASP A CA 1
ATOM 2533 C C . ASP A 1 312 ? 24.457 -5.664 -10.912 1.00 79.12 312 ASP A C 1
ATOM 2535 O O . ASP A 1 312 ? 24.130 -4.711 -11.626 1.00 79.12 312 ASP A O 1
ATOM 2539 N N . ARG A 1 313 ? 25.740 -5.925 -10.640 1.00 82.25 313 ARG A N 1
ATOM 2540 C CA . ARG A 1 313 ? 26.864 -5.109 -11.110 1.00 82.25 313 ARG A CA 1
ATOM 2541 C C . ARG A 1 313 ? 26.971 -5.093 -12.633 1.00 82.25 313 ARG A C 1
ATOM 2543 O O . ARG A 1 313 ? 27.122 -4.032 -13.235 1.00 82.25 313 ARG A O 1
ATOM 2550 N N . GLU A 1 314 ? 26.904 -6.257 -13.261 1.00 81.75 314 GLU A N 1
ATOM 2551 C CA . GLU A 1 314 ? 26.966 -6.399 -14.719 1.00 81.75 314 GLU A CA 1
ATOM 2552 C C . GLU A 1 314 ? 25.707 -5.851 -15.403 1.00 81.75 314 GLU A C 1
ATOM 2554 O O . GLU A 1 314 ? 25.791 -5.281 -16.492 1.00 81.75 314 GLU A O 1
ATOM 2559 N N . CYS A 1 315 ? 24.547 -5.985 -14.755 1.00 82.56 315 CYS A N 1
ATOM 2560 C CA . CYS A 1 315 ? 23.293 -5.367 -15.178 1.00 82.56 315 CYS A CA 1
ATOM 2561 C C . CYS A 1 315 ? 23.407 -3.836 -15.181 1.00 82.56 315 CYS A C 1
ATOM 2563 O O . CYS A 1 315 ? 23.171 -3.186 -16.198 1.00 82.56 315 CYS A O 1
ATOM 2565 N N . THR A 1 316 ? 23.871 -3.269 -14.068 1.00 86.50 316 THR A N 1
ATOM 2566 C CA . THR A 1 316 ? 24.103 -1.830 -13.888 1.00 86.50 316 THR A CA 1
ATOM 2567 C C . THR A 1 316 ? 25.107 -1.293 -14.914 1.00 86.50 316 THR A C 1
ATOM 2569 O O . THR A 1 316 ? 24.835 -0.290 -15.570 1.00 86.50 316 THR A O 1
ATOM 2572 N N . LYS A 1 317 ? 26.234 -1.990 -15.123 1.00 88.00 317 LYS A N 1
ATOM 2573 C CA . LYS A 1 317 ? 27.226 -1.627 -16.146 1.00 88.00 317 LYS A CA 1
ATOM 2574 C C . LYS A 1 317 ? 26.616 -1.586 -17.548 1.00 88.00 317 LYS A C 1
ATOM 2576 O O . LYS A 1 317 ? 26.863 -0.644 -18.291 1.00 88.00 317 LYS A O 1
ATOM 2581 N N . TRP A 1 318 ? 25.811 -2.587 -17.900 1.00 86.56 318 TRP A N 1
ATOM 2582 C CA . TRP A 1 318 ? 25.173 -2.635 -19.211 1.00 86.56 318 TRP A CA 1
ATOM 2583 C C . TRP A 1 318 ? 24.245 -1.436 -19.446 1.00 86.56 318 TRP A C 1
ATOM 2585 O O . TRP A 1 318 ? 24.267 -0.876 -20.540 1.00 86.56 318 TRP A O 1
ATOM 2595 N N . TYR A 1 319 ? 23.476 -1.007 -18.437 1.0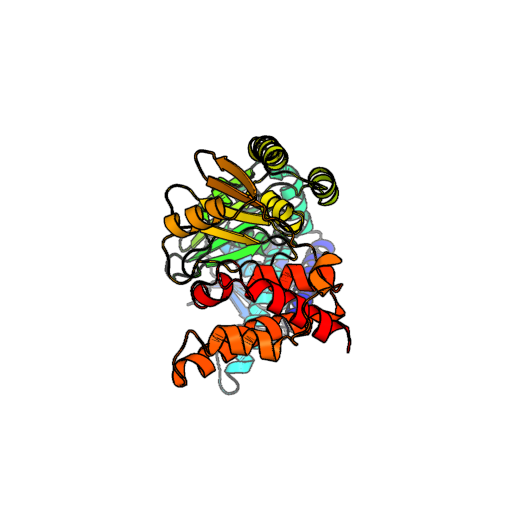0 89.69 319 TYR A N 1
ATOM 2596 C CA . TYR A 1 319 ? 22.624 0.177 -18.575 1.00 89.69 319 TYR A CA 1
ATOM 2597 C C . TYR A 1 319 ? 23.445 1.444 -18.834 1.00 89.69 319 TYR A C 1
ATOM 2599 O O . TYR A 1 319 ? 23.118 2.167 -19.768 1.00 89.69 319 TYR A O 1
ATOM 2607 N N . TYR A 1 320 ? 24.541 1.660 -18.097 1.00 90.62 320 TYR A N 1
ATOM 2608 C CA . TYR A 1 320 ? 25.452 2.781 -18.357 1.00 90.62 320 TYR A CA 1
ATOM 2609 C C . TYR A 1 320 ? 26.036 2.751 -19.772 1.00 90.62 320 TYR A C 1
ATOM 2611 O O . TYR A 1 320 ? 26.044 3.771 -20.454 1.00 90.62 320 TYR A O 1
ATOM 2619 N N . ASP A 1 321 ? 26.473 1.577 -20.233 1.00 87.62 321 ASP A N 1
ATOM 2620 C CA . ASP A 1 321 ? 27.093 1.418 -21.552 1.00 87.62 321 ASP A CA 1
ATOM 2621 C C . ASP A 1 321 ? 26.087 1.628 -22.717 1.00 87.62 321 ASP A C 1
ATOM 2623 O O . ASP A 1 321 ? 26.511 1.782 -23.861 1.00 87.62 321 ASP A O 1
ATOM 2627 N N . ASN A 1 322 ? 24.766 1.621 -22.462 1.00 85.81 322 ASN A N 1
ATOM 2628 C CA . ASN A 1 322 ? 23.717 1.693 -23.498 1.00 85.81 322 ASN A CA 1
ATOM 2629 C C . ASN A 1 322 ? 22.738 2.876 -23.344 1.00 85.81 322 ASN A C 1
ATOM 2631 O O . ASN A 1 322 ? 21.843 3.035 -24.177 1.00 85.81 322 ASN A O 1
ATOM 2635 N N . SER A 1 323 ? 22.875 3.688 -22.296 1.00 90.69 323 SER A N 1
ATOM 2636 C CA . SER A 1 323 ? 22.074 4.897 -22.069 1.00 90.69 323 SER A CA 1
ATOM 2637 C C . SER A 1 323 ? 22.742 6.137 -22.663 1.00 90.69 323 SER A C 1
ATOM 2639 O O . SER A 1 323 ? 23.968 6.209 -22.701 1.00 90.69 323 SER A O 1
ATOM 2641 N N . CYS A 1 324 ? 21.961 7.137 -23.078 1.00 91.75 324 CYS A N 1
ATOM 2642 C CA . CYS A 1 324 ? 22.501 8.426 -23.530 1.00 91.75 324 CYS A CA 1
ATOM 2643 C C . CYS A 1 324 ? 22.705 9.429 -22.391 1.00 91.75 324 CYS A C 1
ATOM 2645 O O . CYS A 1 324 ? 23.595 10.271 -22.463 1.00 91.75 324 CYS A O 1
ATOM 2647 N N . GLU A 1 325 ? 21.902 9.332 -21.334 1.00 94.75 325 GLU A N 1
ATOM 2648 C CA . GLU A 1 325 ? 22.059 10.113 -20.111 1.00 94.75 325 GLU A CA 1
ATOM 2649 C C . GLU A 1 325 ? 21.816 9.207 -18.902 1.00 94.75 325 GLU A C 1
ATOM 2651 O O . GLU A 1 325 ? 21.027 8.257 -18.961 1.00 94.75 325 GLU A O 1
ATOM 2656 N N . SER A 1 326 ? 22.458 9.529 -17.784 1.00 96.12 326 SER A N 1
ATOM 2657 C CA . SER A 1 326 ? 22.219 8.864 -16.509 1.00 96.12 326 SER A CA 1
ATOM 2658 C C . SER A 1 326 ? 22.339 9.843 -15.350 1.00 96.12 326 SER A C 1
ATOM 2660 O O . SER A 1 326 ? 23.055 10.836 -15.463 1.00 96.12 326 SER A O 1
ATOM 2662 N N . MET A 1 327 ? 21.679 9.544 -14.236 1.00 95.56 327 MET A N 1
ATOM 2663 C CA . MET A 1 327 ? 21.901 10.215 -12.953 1.00 95.56 327 MET A CA 1
ATOM 2664 C C . MET A 1 327 ? 21.933 9.210 -11.807 1.00 95.56 327 MET A C 1
ATOM 2666 O O . MET A 1 327 ? 21.425 8.090 -11.937 1.00 95.56 327 MET A O 1
ATOM 2670 N N . GLU A 1 328 ? 22.503 9.638 -10.684 1.00 95.69 328 GLU A N 1
ATOM 2671 C CA . GLU A 1 328 ? 22.484 8.898 -9.431 1.00 95.69 328 GLU A CA 1
ATOM 2672 C C . GLU A 1 328 ? 22.131 9.845 -8.278 1.00 95.69 328 GLU A C 1
ATOM 2674 O O . GLU A 1 328 ? 22.794 10.853 -8.071 1.00 95.69 328 GLU A O 1
ATOM 2679 N N . TYR A 1 329 ? 21.093 9.506 -7.515 1.00 95.12 329 TYR A N 1
ATOM 2680 C CA . TYR A 1 329 ? 20.853 10.068 -6.188 1.00 95.12 329 TYR A CA 1
ATOM 2681 C C . TYR A 1 329 ? 21.286 9.036 -5.153 1.00 95.12 329 TYR A C 1
ATOM 2683 O O . TYR A 1 329 ? 20.935 7.858 -5.258 1.00 95.12 329 TYR A O 1
ATOM 2691 N N . LYS A 1 330 ? 22.010 9.466 -4.123 1.00 94.12 330 LYS A N 1
ATOM 2692 C CA . LYS A 1 330 ? 22.419 8.580 -3.035 1.00 94.12 330 LYS A CA 1
ATOM 2693 C C . LYS A 1 330 ? 22.457 9.315 -1.707 1.00 94.12 330 LYS A C 1
ATOM 2695 O O . LYS A 1 330 ? 23.042 10.391 -1.607 1.00 94.12 330 LYS A O 1
ATOM 2700 N N . ASN A 1 331 ? 21.912 8.664 -0.688 1.00 91.44 331 ASN A N 1
ATOM 2701 C CA . ASN A 1 331 ? 22.115 9.012 0.711 1.00 91.44 331 ASN A CA 1
ATOM 2702 C C . ASN A 1 331 ? 22.629 7.778 1.484 1.00 91.44 331 ASN A C 1
ATOM 2704 O O . ASN A 1 331 ? 23.066 6.790 0.882 1.00 91.44 331 ASN A O 1
ATOM 2708 N N . ASN A 1 332 ? 22.622 7.844 2.816 1.00 90.50 332 ASN A N 1
ATOM 2709 C CA . ASN A 1 332 ? 23.089 6.743 3.664 1.00 90.50 332 ASN A CA 1
ATOM 2710 C C . ASN A 1 332 ? 22.195 5.498 3.577 1.00 90.50 332 ASN A C 1
ATOM 2712 O O . ASN A 1 332 ? 22.696 4.381 3.681 1.00 90.50 332 ASN A O 1
ATOM 2716 N N . GLU A 1 333 ? 20.907 5.681 3.311 1.00 91.81 333 GLU A N 1
ATOM 2717 C CA . GLU A 1 333 ? 19.875 4.653 3.430 1.00 91.81 333 GLU A CA 1
ATOM 2718 C C . GLU A 1 333 ? 19.569 3.958 2.102 1.00 91.81 333 GLU A C 1
ATOM 2720 O O . GLU A 1 333 ? 19.432 2.740 2.037 1.00 91.81 333 GLU A O 1
ATOM 2725 N N . PHE A 1 334 ? 19.497 4.709 1.006 1.00 94.12 334 PHE A N 1
ATOM 2726 C CA . PHE A 1 334 ? 19.182 4.166 -0.308 1.00 94.12 334 PHE A CA 1
ATOM 2727 C C . PHE A 1 334 ? 19.881 4.928 -1.433 1.00 94.12 334 PHE A C 1
ATOM 2729 O O . PHE A 1 334 ? 20.414 6.030 -1.263 1.00 94.12 334 PHE A O 1
ATOM 2736 N N . SER A 1 335 ? 19.863 4.325 -2.616 1.00 94.12 335 SER A N 1
ATOM 2737 C CA . SER A 1 335 ? 20.275 4.971 -3.851 1.00 94.12 335 SER A CA 1
ATOM 2738 C C . SER A 1 335 ? 19.257 4.761 -4.961 1.00 94.12 335 SER A C 1
ATOM 2740 O O . SER A 1 335 ? 18.519 3.772 -5.012 1.00 94.12 335 SER A O 1
ATOM 2742 N N . ILE A 1 336 ? 19.220 5.732 -5.863 1.00 95.25 336 ILE A N 1
ATOM 2743 C CA . ILE A 1 336 ? 18.442 5.696 -7.087 1.00 95.25 336 ILE A CA 1
ATOM 2744 C C . ILE A 1 336 ? 19.403 5.939 -8.233 1.00 95.25 336 ILE A C 1
ATOM 2746 O O . ILE A 1 336 ? 20.137 6.921 -8.233 1.00 95.25 336 ILE A O 1
ATOM 2750 N N . THR A 1 337 ? 19.352 5.082 -9.239 1.00 95.31 337 THR A N 1
ATOM 2751 C CA . THR A 1 337 ? 20.044 5.310 -10.505 1.00 95.31 337 THR A CA 1
ATOM 2752 C C . THR A 1 337 ? 19.010 5.363 -11.609 1.00 95.31 337 THR A C 1
ATOM 2754 O O . THR A 1 337 ? 18.151 4.484 -11.699 1.00 95.31 337 THR A O 1
ATOM 2757 N N . VAL A 1 338 ? 19.069 6.387 -12.453 1.00 95.31 338 VAL A N 1
ATOM 2758 C CA . VAL A 1 338 ? 18.160 6.526 -13.592 1.00 95.31 338 VAL A CA 1
ATOM 2759 C C . VAL A 1 338 ? 18.968 6.584 -14.872 1.00 95.31 338 VAL A C 1
ATOM 2761 O O . VAL A 1 338 ? 19.929 7.339 -14.965 1.00 95.31 338 VAL A O 1
ATOM 2764 N N . TRP A 1 339 ? 18.532 5.825 -15.871 1.00 93.94 339 TRP A N 1
ATOM 2765 C CA . TRP A 1 339 ? 19.086 5.827 -17.219 1.00 93.94 339 TRP A CA 1
ATOM 2766 C C . TRP A 1 339 ? 18.025 6.257 -18.220 1.00 93.94 339 TRP A C 1
ATOM 2768 O O . TRP A 1 339 ? 16.897 5.751 -18.199 1.00 93.94 339 TRP A O 1
ATOM 2778 N N . LYS A 1 340 ? 18.409 7.153 -19.124 1.00 93.06 340 LYS A N 1
ATOM 2779 C CA . LYS A 1 340 ? 17.614 7.574 -20.272 1.00 93.06 340 LYS A CA 1
ATOM 2780 C C . LYS A 1 340 ? 18.195 6.962 -21.539 1.00 93.06 340 LYS A C 1
ATOM 2782 O O . LYS A 1 340 ? 19.402 6.993 -21.769 1.00 93.06 340 LYS A O 1
ATOM 2787 N N . PHE A 1 341 ? 17.319 6.417 -22.366 1.00 89.62 341 PHE A N 1
ATOM 2788 C CA . PHE A 1 341 ? 17.659 5.813 -23.646 1.00 89.62 341 PHE A CA 1
ATOM 2789 C C . PHE A 1 341 ? 17.219 6.713 -24.793 1.00 89.62 341 PHE A C 1
ATOM 2791 O O . PHE A 1 341 ? 16.203 7.405 -24.700 1.00 89.62 341 PHE A O 1
ATOM 2798 N N . GLU A 1 342 ? 17.971 6.683 -25.890 1.00 86.25 342 GLU A N 1
ATOM 2799 C CA . GLU A 1 342 ? 17.581 7.395 -27.101 1.00 86.25 342 GLU A CA 1
ATOM 2800 C C . GLU A 1 342 ? 16.297 6.811 -27.692 1.00 86.25 342 GLU A C 1
ATOM 2802 O O . GLU A 1 342 ? 16.070 5.597 -27.704 1.00 86.25 342 GLU A O 1
ATOM 2807 N N . ASP A 1 343 ? 15.465 7.698 -28.230 1.00 81.81 343 ASP A N 1
ATOM 2808 C CA . ASP A 1 343 ? 14.355 7.294 -29.075 1.00 81.81 343 ASP A CA 1
ATOM 2809 C C . ASP A 1 343 ? 14.867 6.948 -30.476 1.00 81.81 343 ASP A C 1
ATOM 2811 O O . ASP A 1 343 ? 15.583 7.713 -31.121 1.00 81.81 343 ASP A O 1
ATOM 2815 N N . TYR A 1 344 ? 14.437 5.803 -30.992 1.00 82.44 344 TYR A N 1
ATOM 2816 C CA . TYR A 1 344 ? 14.743 5.387 -32.349 1.00 82.44 344 TYR A CA 1
ATOM 2817 C C . TYR A 1 344 ? 13.738 5.979 -33.337 1.00 82.44 344 TYR A C 1
ATOM 2819 O O . TYR A 1 344 ? 12.556 5.629 -33.322 1.00 82.44 344 TYR A O 1
ATOM 2827 N N . ILE A 1 345 ? 14.220 6.839 -34.233 1.00 80.81 345 ILE A N 1
ATOM 2828 C CA . ILE A 1 345 ? 13.412 7.535 -35.244 1.00 80.81 345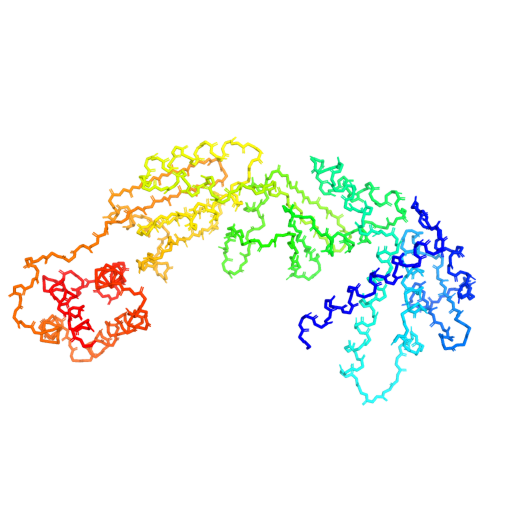 ILE A CA 1
ATOM 2829 C C . ILE A 1 345 ? 13.453 6.769 -36.578 1.00 80.81 345 ILE A C 1
ATOM 2831 O O . ILE A 1 345 ? 14.509 6.284 -36.979 1.00 80.81 345 ILE A O 1
ATOM 2835 N N . LEU A 1 346 ? 12.299 6.632 -37.242 1.00 80.88 346 LEU A N 1
ATOM 2836 C CA . LEU A 1 346 ? 12.188 6.188 -38.635 1.00 80.88 346 LEU A CA 1
ATOM 2837 C C . LEU A 1 346 ? 12.440 7.394 -39.542 1.00 80.88 346 LEU A C 1
ATOM 2839 O O . LEU A 1 346 ? 11.631 8.321 -39.571 1.00 80.88 346 LEU A O 1
ATOM 2843 N N . ASN A 1 347 ? 13.527 7.382 -40.309 1.00 76.25 347 ASN A N 1
ATOM 2844 C CA . ASN A 1 347 ? 13.849 8.457 -41.241 1.00 76.25 347 ASN A CA 1
ATOM 2845 C C . ASN A 1 347 ? 13.411 8.115 -42.669 1.00 76.25 347 ASN A C 1
ATOM 2847 O O . ASN A 1 347 ? 13.413 6.962 -43.089 1.00 76.25 347 ASN A O 1
ATOM 2851 N N . SER A 1 348 ? 13.109 9.134 -43.479 1.00 63.56 348 SER A N 1
ATOM 2852 C CA . SER A 1 348 ? 12.722 8.973 -44.894 1.00 63.56 348 SER A CA 1
ATOM 2853 C C . SER A 1 348 ? 13.786 8.286 -45.769 1.00 63.56 348 SER A C 1
ATOM 2855 O O . SER A 1 348 ? 13.462 7.715 -46.809 1.00 63.56 348 SER A O 1
ATOM 2857 N N . HIS A 1 349 ? 15.049 8.290 -45.339 1.00 61.00 349 HIS A N 1
ATOM 2858 C CA . HIS A 1 349 ? 16.159 7.625 -46.029 1.00 61.00 349 HIS A CA 1
ATOM 2859 C C . HIS A 1 349 ? 16.200 6.106 -45.765 1.00 61.00 349 HIS A C 1
ATOM 2861 O O . HIS A 1 349 ? 16.775 5.351 -46.553 1.00 61.00 349 HIS A O 1
ATOM 2867 N N . ASP A 1 350 ? 15.507 5.639 -44.722 1.00 61.91 350 ASP A N 1
ATOM 2868 C CA . ASP A 1 350 ? 15.448 4.231 -44.309 1.00 61.91 350 ASP A CA 1
ATOM 2869 C C . ASP A 1 350 ? 14.545 3.374 -45.223 1.00 61.91 350 ASP A C 1
ATOM 2871 O O . ASP A 1 350 ? 14.456 2.151 -45.095 1.00 61.91 350 ASP A O 1
ATOM 2875 N N . PHE A 1 351 ? 13.874 4.001 -46.194 1.00 66.31 351 PHE A N 1
ATOM 2876 C CA . PHE A 1 351 ? 12.930 3.350 -47.106 1.00 66.31 351 PHE A CA 1
ATOM 2877 C C . PHE A 1 351 ? 13.588 2.762 -48.368 1.00 66.31 351 PHE A C 1
ATOM 2879 O O . PHE A 1 351 ? 12.903 2.116 -49.163 1.00 66.31 351 PHE A O 1
ATOM 2886 N N . SER A 1 352 ? 14.902 2.943 -48.541 1.00 71.50 352 SER A N 1
ATOM 2887 C CA . SER A 1 352 ? 15.659 2.552 -49.744 1.00 71.50 352 SER A CA 1
ATOM 2888 C C . SER A 1 352 ? 15.817 1.038 -49.951 1.00 71.50 352 SER A C 1
ATOM 2890 O O . SER A 1 352 ? 16.048 0.586 -51.075 1.00 71.50 352 SER A O 1
ATOM 2892 N N . GLU A 1 353 ? 15.666 0.237 -48.895 1.00 80.56 353 GLU A N 1
ATOM 2893 C CA . GLU A 1 353 ? 15.774 -1.222 -48.964 1.00 80.56 353 GLU A CA 1
ATOM 2894 C C . GLU A 1 353 ? 14.658 -1.818 -49.845 1.00 80.56 353 GLU A C 1
ATOM 2896 O O . GLU A 1 353 ? 13.489 -1.451 -49.730 1.00 80.56 353 GLU A O 1
ATOM 2901 N N . LYS A 1 354 ? 14.998 -2.749 -50.740 1.00 82.06 354 LYS A N 1
ATOM 2902 C CA . LYS A 1 354 ? 14.033 -3.369 -51.670 1.00 82.06 354 LYS A CA 1
ATOM 2903 C C . LYS A 1 354 ? 13.547 -4.732 -51.190 1.00 82.06 354 LYS A C 1
ATOM 2905 O O . LYS A 1 354 ? 12.463 -5.166 -51.575 1.00 82.06 354 LYS A O 1
ATOM 2910 N N . ARG A 1 355 ? 14.340 -5.422 -50.366 1.00 88.81 355 ARG A N 1
ATOM 2911 C CA . ARG A 1 355 ? 13.974 -6.717 -49.782 1.00 88.81 355 ARG A CA 1
ATOM 2912 C C . ARG A 1 355 ? 12.812 -6.532 -48.797 1.00 88.81 355 ARG A C 1
ATOM 2914 O O . ARG A 1 355 ? 12.750 -5.538 -48.075 1.00 88.81 355 ARG A O 1
ATOM 2921 N N . ASN A 1 356 ? 11.907 -7.509 -48.744 1.00 89.31 356 ASN A N 1
ATOM 2922 C CA . ASN A 1 356 ? 10.891 -7.579 -47.689 1.00 89.31 356 ASN A CA 1
ATOM 2923 C C . ASN A 1 356 ? 11.503 -8.095 -46.374 1.00 89.31 356 ASN A C 1
ATOM 2925 O O . ASN A 1 356 ? 12.576 -8.709 -46.372 1.00 89.31 356 ASN A O 1
ATOM 2929 N N . SER A 1 357 ? 10.813 -7.894 -45.252 1.00 91.31 357 SER A N 1
ATOM 2930 C CA . SER A 1 357 ? 11.329 -8.237 -43.925 1.00 91.31 357 SER A CA 1
ATOM 2931 C C . SER A 1 357 ? 11.666 -9.730 -43.806 1.00 91.31 357 SER A C 1
ATOM 2933 O O . SER A 1 357 ? 12.621 -10.102 -43.128 1.00 91.31 357 SER A O 1
ATOM 2935 N N . LYS A 1 358 ? 10.904 -10.609 -44.471 1.00 91.19 358 LYS A N 1
ATOM 2936 C CA . LYS A 1 358 ? 11.110 -12.066 -44.433 1.00 91.19 358 LYS A CA 1
ATOM 2937 C C . LYS A 1 358 ? 12.417 -12.478 -45.113 1.00 91.19 358 LYS A C 1
ATOM 2939 O O . LYS A 1 358 ? 13.118 -13.344 -44.595 1.00 91.19 358 LYS A O 1
ATOM 2944 N N . LEU A 1 359 ? 12.742 -11.871 -46.253 1.00 91.00 359 LEU A N 1
ATOM 2945 C CA . LEU A 1 359 ? 13.985 -12.122 -46.982 1.00 91.00 359 LEU A CA 1
ATOM 2946 C C . LEU A 1 359 ? 15.197 -11.599 -46.211 1.00 91.00 359 LEU A C 1
ATOM 2948 O O . LEU A 1 359 ? 16.197 -12.307 -46.114 1.00 91.00 359 LEU A O 1
ATOM 2952 N N . ILE A 1 360 ? 15.090 -10.406 -45.616 1.00 91.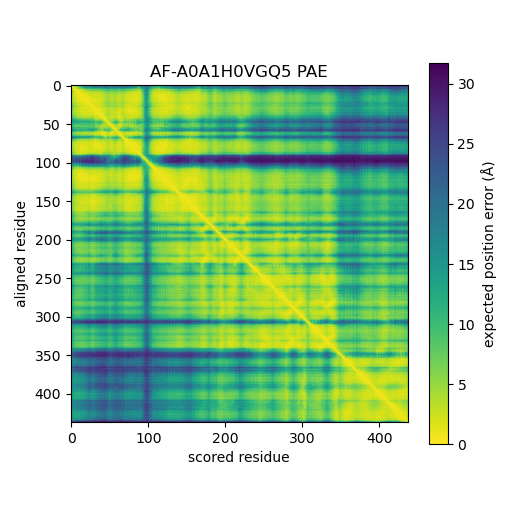00 360 ILE A N 1
ATOM 2953 C CA . ILE A 1 360 ? 16.163 -9.843 -44.787 1.00 91.00 360 ILE A CA 1
ATOM 2954 C C . ILE A 1 360 ? 16.419 -10.761 -43.589 1.00 91.00 360 ILE A C 1
ATOM 2956 O O . ILE A 1 360 ? 17.548 -11.199 -43.390 1.00 91.00 360 ILE A O 1
ATOM 2960 N N . LEU A 1 361 ? 15.376 -11.144 -42.845 1.00 90.75 361 LEU A N 1
ATOM 2961 C CA . LEU A 1 361 ? 15.533 -12.008 -41.674 1.00 90.75 361 LEU A CA 1
ATOM 2962 C C . LEU A 1 361 ? 16.143 -13.371 -42.023 1.00 90.75 361 LEU A C 1
ATOM 2964 O O . LEU A 1 361 ? 17.032 -13.838 -41.317 1.00 90.75 361 LEU A O 1
ATOM 2968 N N . ARG A 1 362 ? 15.713 -13.985 -43.133 1.00 88.75 362 ARG A N 1
ATOM 2969 C CA . ARG A 1 362 ? 16.332 -15.219 -43.638 1.00 88.75 362 ARG A CA 1
ATOM 2970 C C . ARG A 1 362 ? 17.812 -15.025 -43.937 1.00 88.75 362 ARG A C 1
ATOM 2972 O O . ARG A 1 362 ? 18.609 -15.823 -43.472 1.00 88.75 362 ARG A O 1
ATOM 2979 N N . SER A 1 363 ? 18.200 -13.935 -44.604 1.00 87.50 363 SER A N 1
ATOM 2980 C CA . SER A 1 363 ? 19.619 -13.671 -44.887 1.00 87.50 363 SER A CA 1
ATOM 2981 C C . SER A 1 363 ? 20.479 -13.512 -43.626 1.00 87.50 363 SER A C 1
ATOM 2983 O O . SER A 1 363 ? 21.635 -13.922 -43.630 1.00 87.50 363 SER A O 1
ATOM 2985 N N . ILE A 1 364 ? 19.907 -12.986 -42.536 1.00 89.31 364 ILE A N 1
ATOM 2986 C CA . ILE A 1 364 ? 20.591 -12.878 -41.240 1.00 89.31 364 ILE A CA 1
ATOM 2987 C C . ILE A 1 364 ? 20.758 -14.260 -40.598 1.00 89.31 364 ILE A C 1
ATOM 2989 O O . ILE A 1 364 ? 21.815 -14.572 -40.059 1.00 89.31 364 ILE A O 1
ATOM 2993 N N . VAL A 1 365 ? 19.716 -15.090 -40.631 1.00 88.56 365 VAL A N 1
ATOM 2994 C CA . VAL A 1 365 ? 19.679 -16.362 -39.896 1.00 88.56 365 VAL A CA 1
ATOM 2995 C C . VAL A 1 365 ? 20.371 -17.494 -40.664 1.00 88.56 365 VAL A C 1
ATOM 2997 O O . VAL A 1 365 ? 21.107 -18.281 -40.071 1.00 88.56 365 VAL A O 1
ATOM 3000 N N . ASP A 1 366 ? 20.193 -17.559 -41.984 1.00 84.00 366 ASP A N 1
ATOM 3001 C CA . ASP A 1 366 ? 20.692 -18.653 -42.823 1.00 84.00 366 ASP A CA 1
ATOM 3002 C C . ASP A 1 366 ? 22.223 -18.676 -42.939 1.00 84.00 366 ASP A C 1
ATOM 3004 O O . ASP A 1 366 ? 22.800 -19.742 -43.155 1.00 84.00 366 ASP A O 1
ATOM 3008 N N . GLY A 1 367 ? 22.880 -17.524 -42.770 1.00 74.50 367 GLY A N 1
ATOM 3009 C CA . GLY A 1 367 ? 24.339 -17.406 -42.792 1.00 74.50 367 GLY A CA 1
ATOM 3010 C C . GLY A 1 367 ? 25.031 -17.660 -41.449 1.00 74.50 367 GLY A C 1
ATOM 3011 O O . GLY A 1 367 ? 26.251 -17.774 -41.435 1.00 74.50 367 GLY A O 1
ATOM 3012 N N . ASN A 1 368 ? 24.283 -17.737 -40.340 1.00 78.12 368 ASN A N 1
ATOM 3013 C CA . ASN A 1 368 ? 24.858 -17.690 -38.987 1.00 78.12 368 ASN A CA 1
ATOM 3014 C C . ASN A 1 368 ? 24.435 -18.844 -38.059 1.00 78.12 368 ASN A C 1
ATOM 3016 O O . ASN A 1 368 ? 24.991 -18.958 -36.973 1.00 78.12 368 ASN A O 1
ATOM 3020 N N . TYR A 1 369 ? 23.476 -19.691 -38.458 1.00 84.12 369 TYR A N 1
ATOM 3021 C CA . TYR A 1 369 ? 22.915 -20.737 -37.587 1.00 84.12 369 TYR A CA 1
ATOM 3022 C C . TYR A 1 369 ? 22.650 -22.061 -38.310 1.00 84.12 369 TYR A C 1
ATOM 3024 O O . TYR A 1 369 ? 22.328 -22.079 -39.508 1.00 84.12 369 TYR A O 1
ATOM 3032 N N . TYR A 1 370 ? 22.711 -23.170 -37.566 1.00 85.00 370 TYR A N 1
ATOM 3033 C CA . TYR A 1 370 ? 22.321 -24.505 -38.038 1.00 85.00 370 TYR A CA 1
ATOM 3034 C C . TYR A 1 370 ? 20.798 -24.683 -38.050 1.00 85.00 370 TYR A C 1
ATOM 3036 O O . TYR A 1 370 ? 20.080 -24.007 -37.319 1.00 85.00 370 TYR A O 1
ATOM 3044 N N . GLU A 1 371 ? 20.281 -25.591 -38.883 1.00 82.19 371 GLU A N 1
ATOM 3045 C CA . GLU A 1 371 ? 18.843 -25.729 -39.180 1.00 82.19 371 GLU A CA 1
ATOM 3046 C C . GLU A 1 371 ? 17.943 -25.844 -37.932 1.00 82.19 371 GLU A C 1
ATOM 3048 O O . GLU A 1 371 ? 16.916 -25.168 -37.837 1.00 82.19 371 GLU A O 1
ATOM 3053 N N . ASN A 1 372 ? 18.364 -26.624 -36.937 1.00 84.12 372 ASN A N 1
ATOM 3054 C CA . ASN A 1 372 ? 17.692 -26.781 -35.645 1.00 84.12 372 ASN A CA 1
ATOM 3055 C C . ASN A 1 372 ? 17.662 -25.483 -34.811 1.00 84.12 372 ASN A C 1
ATOM 3057 O O . ASN A 1 372 ? 16.648 -25.168 -34.187 1.00 84.12 372 ASN A O 1
ATOM 3061 N N . GLU A 1 373 ? 18.735 -24.694 -34.830 1.00 85.56 373 GLU A N 1
ATOM 3062 C CA . GLU A 1 373 ? 18.830 -23.411 -34.121 1.00 85.56 373 GLU A CA 1
ATOM 3063 C C . GLU A 1 373 ? 18.002 -22.314 -34.803 1.00 85.56 373 GLU A C 1
ATOM 3065 O O . GLU A 1 373 ? 17.389 -21.484 -34.123 1.00 85.56 373 GLU A O 1
ATOM 3070 N N . ARG A 1 374 ? 17.910 -22.339 -36.144 1.00 87.69 374 ARG A N 1
ATOM 3071 C CA . ARG A 1 374 ? 17.122 -21.364 -36.924 1.00 87.69 374 ARG A CA 1
ATOM 3072 C C . ARG A 1 374 ? 15.669 -21.337 -36.479 1.00 87.69 374 ARG A C 1
ATOM 3074 O O . ARG A 1 374 ? 15.103 -20.259 -36.311 1.00 87.69 374 ARG A O 1
ATOM 3081 N N . ILE A 1 375 ? 15.065 -22.507 -36.274 1.00 85.69 375 ILE A N 1
ATOM 3082 C CA . ILE A 1 375 ? 13.659 -22.628 -35.862 1.00 85.69 375 ILE A CA 1
ATOM 3083 C C . ILE A 1 375 ? 13.442 -21.946 -34.505 1.00 85.69 375 ILE A C 1
ATOM 3085 O O . ILE A 1 375 ? 12.512 -21.149 -34.355 1.00 85.69 375 ILE A O 1
ATOM 3089 N N . ILE A 1 376 ? 14.329 -22.206 -33.541 1.00 87.50 376 ILE A N 1
ATOM 3090 C CA . ILE A 1 376 ? 14.257 -21.651 -32.182 1.00 87.50 376 ILE A CA 1
ATOM 3091 C C . ILE A 1 376 ? 14.381 -20.125 -32.222 1.00 87.50 376 ILE A C 1
ATOM 3093 O O . ILE A 1 376 ? 13.563 -19.405 -31.648 1.00 87.50 376 ILE A O 1
ATOM 3097 N N . ILE A 1 377 ? 15.379 -19.624 -32.944 1.00 88.81 377 ILE A N 1
ATOM 3098 C CA . ILE A 1 377 ? 15.666 -18.195 -33.071 1.00 88.81 377 ILE A CA 1
ATOM 3099 C C . ILE A 1 377 ? 14.534 -17.442 -33.765 1.00 88.81 377 ILE A C 1
ATOM 3101 O O . ILE A 1 377 ? 14.079 -16.408 -33.270 1.00 88.81 377 ILE A O 1
ATOM 3105 N N . LEU A 1 378 ? 14.041 -17.964 -34.889 1.00 89.75 378 LEU A N 1
ATOM 3106 C CA . LEU A 1 378 ? 12.914 -17.367 -35.602 1.00 89.75 378 LEU A CA 1
ATOM 3107 C C . LEU A 1 378 ? 11.662 -17.350 -34.720 1.00 89.75 378 LEU A C 1
ATOM 3109 O O . LEU A 1 378 ? 10.934 -16.357 -34.716 1.00 89.75 378 LEU A O 1
ATOM 3113 N N . GLY A 1 379 ? 11.439 -18.409 -33.934 1.00 88.31 379 GLY A N 1
ATOM 3114 C CA . GLY A 1 379 ? 10.387 -18.462 -32.921 1.00 88.31 379 GLY A CA 1
ATOM 3115 C C . GLY A 1 379 ? 10.507 -17.331 -31.896 1.00 88.31 379 GLY A C 1
ATOM 3116 O O . GLY A 1 379 ? 9.539 -16.604 -31.672 1.00 88.31 379 GLY A O 1
ATOM 3117 N N . ARG A 1 380 ? 11.704 -17.111 -31.335 1.00 89.62 380 ARG A N 1
ATOM 3118 C CA . ARG A 1 380 ? 11.972 -16.028 -30.369 1.00 89.62 380 ARG A CA 1
ATOM 3119 C C . ARG A 1 380 ? 11.733 -14.639 -30.963 1.00 89.62 380 ARG A C 1
ATOM 3121 O O . ARG A 1 380 ? 11.038 -13.832 -30.347 1.00 89.62 380 ARG A O 1
ATOM 3128 N N . ILE A 1 381 ? 12.242 -14.368 -32.167 1.00 90.69 381 ILE A N 1
ATOM 3129 C CA . ILE A 1 381 ? 12.047 -13.083 -32.865 1.00 90.69 381 ILE A CA 1
ATOM 3130 C C . ILE A 1 381 ? 10.561 -12.832 -33.136 1.00 90.69 381 ILE A C 1
ATOM 3132 O O . ILE A 1 381 ? 10.046 -11.749 -32.850 1.00 90.69 381 ILE A O 1
ATOM 3136 N N . ASN A 1 382 ? 9.848 -13.841 -33.641 1.00 90.00 382 ASN A N 1
ATOM 3137 C CA . ASN A 1 382 ? 8.410 -13.742 -33.874 1.00 90.00 382 ASN A CA 1
ATOM 3138 C C . ASN A 1 382 ? 7.628 -13.559 -32.568 1.00 90.00 382 ASN A C 1
ATOM 3140 O O . ASN A 1 382 ? 6.656 -12.811 -32.564 1.00 90.00 382 ASN A O 1
ATOM 3144 N N . GLY A 1 383 ? 8.064 -14.163 -31.459 1.00 87.69 383 GLY A N 1
ATOM 3145 C CA . GLY A 1 383 ? 7.489 -13.927 -30.132 1.00 87.69 383 GLY A CA 1
ATOM 3146 C C . GLY A 1 383 ? 7.643 -12.473 -29.670 1.00 87.69 383 GLY A C 1
ATOM 3147 O O . GLY A 1 383 ? 6.682 -11.863 -29.190 1.00 87.69 383 GLY A O 1
ATOM 3148 N N . VAL A 1 384 ? 8.820 -11.870 -29.882 1.00 87.94 384 VAL A N 1
ATOM 3149 C CA . VAL A 1 384 ? 9.066 -10.447 -29.575 1.00 87.94 384 VAL A CA 1
ATOM 3150 C C . VAL A 1 384 ? 8.155 -9.535 -30.400 1.00 87.94 384 VAL A C 1
ATOM 3152 O O . VAL A 1 384 ? 7.499 -8.654 -29.842 1.00 87.94 384 VAL A O 1
ATOM 3155 N N . ILE A 1 385 ? 8.067 -9.771 -31.711 1.00 89.75 385 ILE A N 1
ATOM 3156 C CA . ILE A 1 385 ? 7.227 -8.974 -32.618 1.00 89.75 385 ILE A CA 1
ATOM 3157 C C . ILE A 1 385 ? 5.739 -9.179 -32.300 1.00 89.75 385 ILE A C 1
ATOM 3159 O O . ILE A 1 385 ? 4.987 -8.213 -32.171 1.00 89.75 385 ILE A O 1
ATOM 3163 N N . GLY A 1 386 ? 5.309 -10.433 -32.157 1.00 86.75 386 GLY A N 1
ATOM 3164 C CA . GLY A 1 386 ? 3.914 -10.811 -31.934 1.00 86.75 386 GLY A CA 1
ATOM 3165 C C . GLY A 1 386 ? 3.357 -10.241 -30.634 1.00 86.75 386 GLY A C 1
ATOM 3166 O O . GLY A 1 386 ? 2.257 -9.694 -30.623 1.00 86.75 386 GLY A O 1
ATOM 3167 N N . SER A 1 387 ? 4.151 -10.263 -29.561 1.00 86.56 387 SER A N 1
ATOM 3168 C CA . SER A 1 387 ? 3.752 -9.685 -28.273 1.00 86.56 387 SER A CA 1
ATOM 3169 C C . SER A 1 387 ? 3.591 -8.157 -28.300 1.00 86.56 387 SER A C 1
ATOM 3171 O O . SER A 1 387 ? 2.921 -7.610 -27.424 1.00 86.56 387 SER A O 1
ATOM 3173 N N . LEU A 1 388 ? 4.193 -7.443 -29.260 1.00 85.75 388 LEU A N 1
ATOM 3174 C CA . LEU A 1 388 ? 3.954 -6.007 -29.462 1.00 85.75 388 LEU A CA 1
ATOM 3175 C C . LEU A 1 388 ? 2.788 -5.758 -30.425 1.00 85.75 388 LEU A C 1
ATOM 3177 O O . LEU A 1 388 ? 2.041 -4.800 -30.248 1.00 85.75 388 LEU A O 1
ATOM 3181 N N . ASN A 1 389 ? 2.597 -6.636 -31.412 1.00 85.44 389 ASN A N 1
ATOM 3182 C CA . ASN A 1 389 ? 1.567 -6.499 -32.440 1.00 85.44 389 ASN A CA 1
ATOM 3183 C C . ASN A 1 389 ? 0.141 -6.407 -31.867 1.00 85.44 389 ASN A C 1
ATOM 3185 O O . ASN A 1 389 ? -0.695 -5.701 -32.424 1.00 85.44 389 ASN A O 1
ATOM 3189 N N . ASN A 1 390 ? -0.125 -7.029 -30.715 1.00 81.75 390 ASN A N 1
ATOM 3190 C CA . ASN A 1 390 ? -1.410 -6.894 -30.015 1.00 81.75 390 ASN A CA 1
ATOM 3191 C C . ASN A 1 390 ? -1.744 -5.438 -29.640 1.00 81.75 390 ASN A C 1
ATOM 3193 O O . ASN A 1 390 ? -2.915 -5.079 -29.587 1.00 81.75 390 ASN A O 1
ATOM 3197 N N . LYS A 1 391 ? -0.726 -4.590 -29.439 1.00 81.31 391 LYS A N 1
ATOM 3198 C CA . LYS A 1 391 ? -0.863 -3.156 -29.136 1.00 81.31 391 LYS A CA 1
ATOM 3199 C C . LYS A 1 391 ? -0.733 -2.254 -30.370 1.00 81.31 391 LYS A C 1
ATOM 3201 O O . LYS A 1 391 ? -0.735 -1.036 -30.235 1.00 81.31 391 LYS A O 1
ATOM 3206 N N . LYS A 1 392 ? -0.635 -2.815 -31.586 1.00 85.44 392 LYS A N 1
ATOM 3207 C CA . LYS A 1 392 ? -0.446 -2.053 -32.841 1.00 85.44 392 LYS A CA 1
ATOM 3208 C C . LYS A 1 392 ? -1.488 -0.938 -33.008 1.00 85.44 392 LYS A C 1
ATOM 3210 O O . LYS A 1 392 ? -1.143 0.155 -33.434 1.00 85.44 392 LYS A O 1
ATOM 3215 N N . LYS A 1 393 ? -2.754 -1.200 -32.659 1.00 84.56 393 LYS A N 1
ATOM 3216 C CA . LYS A 1 393 ? -3.858 -0.230 -32.810 1.00 84.56 393 LYS A CA 1
ATOM 3217 C C . LYS A 1 393 ? -3.730 1.002 -31.904 1.00 84.56 393 LYS A C 1
ATOM 3219 O O . LYS A 1 393 ? -4.343 2.018 -32.197 1.00 84.56 393 LYS A O 1
ATOM 3224 N N . GLU A 1 394 ? -2.951 0.907 -30.831 1.00 86.25 394 GLU A N 1
ATOM 3225 C CA . GLU A 1 394 ? -2.764 1.970 -29.835 1.00 86.25 394 GLU A CA 1
ATOM 3226 C C . GLU A 1 394 ? -1.529 2.838 -30.129 1.00 86.25 394 GLU A C 1
ATOM 3228 O O . GLU A 1 394 ? -1.301 3.835 -29.449 1.00 86.25 394 GLU A O 1
ATOM 3233 N N . LEU A 1 395 ? -0.713 2.460 -31.121 1.00 86.19 395 LEU A N 1
ATOM 3234 C CA . LEU A 1 395 ? 0.582 3.077 -31.401 1.00 86.19 395 LEU A CA 1
ATOM 3235 C C . LEU A 1 395 ? 0.632 3.620 -32.830 1.00 86.19 395 LEU A C 1
ATOM 3237 O O . LEU A 1 395 ? 0.217 2.955 -33.783 1.00 86.19 395 LEU A O 1
ATOM 3241 N N . THR A 1 396 ? 1.231 4.798 -33.006 1.00 89.12 396 THR A N 1
ATOM 3242 C CA . THR A 1 396 ? 1.640 5.266 -34.337 1.00 89.12 396 THR A CA 1
ATOM 3243 C C . THR A 1 396 ? 2.756 4.379 -34.896 1.00 89.12 396 THR A C 1
ATOM 3245 O O . THR A 1 396 ? 3.468 3.708 -34.146 1.00 89.12 396 THR A O 1
ATOM 3248 N N . GLN A 1 397 ? 2.970 4.400 -36.214 1.00 88.69 397 GLN A N 1
ATOM 3249 C CA . GLN A 1 397 ? 4.052 3.638 -36.855 1.00 88.69 397 GLN A CA 1
ATOM 3250 C C . GLN A 1 397 ? 5.431 3.943 -36.234 1.00 88.69 397 GLN A C 1
ATOM 3252 O O . GLN A 1 397 ? 6.214 3.032 -35.967 1.00 88.69 397 GLN A O 1
ATOM 3257 N N . GLN A 1 398 ? 5.698 5.218 -35.937 1.00 88.31 398 GLN A N 1
ATOM 3258 C CA . GLN A 1 398 ? 6.922 5.668 -35.274 1.00 88.31 398 GLN A CA 1
ATOM 3259 C C . GLN A 1 398 ? 7.039 5.138 -33.836 1.00 88.31 398 GLN A C 1
ATOM 3261 O O . GLN A 1 398 ? 8.104 4.672 -33.425 1.00 88.31 398 GLN A O 1
ATOM 3266 N N . GLN A 1 399 ? 5.952 5.181 -33.061 1.00 86.19 399 GLN A N 1
ATOM 3267 C CA . GLN A 1 399 ? 5.938 4.641 -31.699 1.00 86.19 399 GLN A CA 1
ATOM 3268 C C . GLN A 1 399 ? 6.134 3.122 -31.695 1.00 86.19 399 GLN A C 1
ATOM 3270 O O . GLN A 1 399 ? 6.873 2.605 -30.858 1.00 86.19 399 GLN A O 1
ATOM 3275 N N . PHE A 1 400 ? 5.526 2.414 -32.650 1.00 88.69 400 PHE A N 1
ATOM 3276 C CA . PHE A 1 400 ? 5.686 0.974 -32.801 1.00 88.69 400 PHE A CA 1
ATOM 3277 C C . PHE A 1 400 ? 7.122 0.591 -33.150 1.00 88.69 400 PHE A C 1
ATOM 3279 O O . PHE A 1 400 ? 7.662 -0.317 -32.529 1.00 88.69 400 PHE A O 1
ATOM 3286 N N . TYR A 1 401 ? 7.763 1.289 -34.093 1.00 89.50 401 TYR A N 1
ATOM 3287 C CA . TYR A 1 401 ? 9.166 1.039 -34.431 1.00 89.50 401 TYR A CA 1
ATOM 3288 C C . TYR A 1 401 ? 10.090 1.226 -33.227 1.00 89.50 401 TYR A C 1
ATOM 3290 O O . TYR A 1 401 ? 10.898 0.344 -32.934 1.00 89.50 401 TYR A O 1
ATOM 3298 N N . ASN A 1 402 ? 9.936 2.340 -32.503 1.00 87.44 402 ASN A N 1
ATOM 3299 C CA . ASN A 1 402 ? 10.737 2.618 -31.313 1.00 87.44 402 ASN A CA 1
ATOM 3300 C C . ASN A 1 402 ? 10.561 1.516 -30.259 1.00 87.44 402 ASN A C 1
ATOM 3302 O O . ASN A 1 402 ? 11.538 0.931 -29.798 1.00 87.44 402 ASN A O 1
ATOM 3306 N N . ALA A 1 403 ? 9.307 1.172 -29.947 1.00 85.50 403 ALA A N 1
ATOM 3307 C CA . ALA A 1 403 ? 8.972 0.101 -29.016 1.00 85.50 403 ALA A CA 1
ATOM 3308 C C . ALA A 1 403 ? 9.535 -1.253 -29.464 1.00 85.50 403 ALA A C 1
ATOM 3310 O O . ALA A 1 403 ? 10.078 -2.001 -28.651 1.00 85.50 403 ALA A O 1
ATOM 3311 N N . LEU A 1 404 ? 9.428 -1.570 -30.756 1.00 88.75 404 LEU A N 1
ATOM 3312 C CA . LEU A 1 404 ? 9.924 -2.819 -31.314 1.00 88.75 404 LEU A CA 1
ATOM 3313 C C . LEU A 1 404 ? 11.439 -2.909 -31.169 1.00 88.75 404 LEU A C 1
ATOM 3315 O O . LEU A 1 404 ? 11.936 -3.920 -30.682 1.00 88.75 404 LEU A O 1
ATOM 3319 N N . LYS A 1 405 ? 12.161 -1.851 -31.543 1.00 87.94 405 LYS A N 1
ATOM 3320 C CA . LYS A 1 405 ? 13.617 -1.802 -31.428 1.00 87.94 405 LYS A CA 1
ATOM 3321 C C . LYS A 1 405 ? 14.057 -1.905 -29.971 1.00 87.94 405 LYS A C 1
ATOM 3323 O O . LYS A 1 405 ? 14.878 -2.766 -29.674 1.00 87.94 405 LYS A O 1
ATOM 3328 N N . GLN A 1 406 ? 13.431 -1.155 -29.060 1.00 86.12 406 GLN A N 1
ATOM 3329 C CA . GLN A 1 406 ? 13.687 -1.244 -27.618 1.00 86.12 406 GLN A CA 1
ATOM 3330 C C . GLN A 1 406 ? 13.538 -2.672 -27.070 1.00 86.12 406 GLN A C 1
ATOM 3332 O O . GLN A 1 406 ? 14.372 -3.092 -26.278 1.00 86.12 406 GLN A O 1
ATOM 3337 N N . ARG A 1 407 ? 12.554 -3.464 -27.521 1.00 86.12 407 ARG A N 1
ATOM 3338 C CA . ARG A 1 407 ? 12.383 -4.860 -27.056 1.00 86.12 407 ARG A CA 1
ATOM 3339 C C . ARG A 1 407 ? 13.528 -5.800 -27.422 1.00 86.12 407 ARG A C 1
ATOM 3341 O O . ARG A 1 407 ? 13.666 -6.845 -26.789 1.00 86.12 407 ARG A O 1
ATOM 3348 N N . PHE A 1 408 ? 14.297 -5.470 -28.455 1.00 86.19 408 PHE A N 1
ATOM 3349 C CA . PHE A 1 408 ? 15.490 -6.224 -28.830 1.00 86.19 408 PHE A CA 1
ATOM 3350 C C . PHE A 1 408 ? 16.744 -5.741 -28.089 1.00 86.19 408 PHE A C 1
ATOM 3352 O O . PHE A 1 408 ? 17.719 -6.484 -28.003 1.00 86.19 408 PHE A O 1
ATOM 3359 N N . VAL A 1 409 ? 16.725 -4.532 -27.521 1.00 79.94 409 VAL A N 1
ATOM 3360 C CA . VAL A 1 409 ? 17.832 -4.007 -26.715 1.00 79.94 409 VAL A CA 1
ATOM 3361 C C . VAL A 1 409 ? 17.893 -4.767 -25.387 1.00 79.94 409 VAL A C 1
ATOM 3363 O O . VAL A 1 409 ? 16.908 -4.820 -24.655 1.00 79.94 409 VAL A O 1
ATOM 3366 N N . GLY A 1 410 ? 19.060 -5.340 -25.081 1.00 71.88 410 GLY A N 1
ATOM 3367 C CA . GLY A 1 410 ? 19.318 -6.085 -23.839 1.00 71.88 410 GLY A CA 1
ATOM 3368 C C . GLY A 1 410 ? 19.002 -7.584 -23.897 1.00 71.88 410 GLY A C 1
ATOM 3369 O O . GLY A 1 410 ? 19.194 -8.281 -22.904 1.00 71.88 410 GLY A O 1
ATOM 3370 N N . ARG A 1 411 ? 18.559 -8.101 -25.051 1.00 80.88 411 ARG A N 1
ATOM 3371 C CA . ARG A 1 411 ? 18.276 -9.528 -25.278 1.00 80.88 411 ARG A CA 1
ATOM 3372 C C . ARG A 1 411 ? 19.547 -10.303 -25.632 1.00 80.88 411 ARG A C 1
ATOM 3374 O O . ARG A 1 411 ? 19.898 -10.417 -26.807 1.00 80.88 411 ARG A O 1
ATOM 3381 N N . GLU A 1 412 ? 20.228 -10.847 -24.622 1.00 75.94 412 GLU A N 1
ATOM 3382 C CA . GLU A 1 412 ? 21.448 -11.657 -24.815 1.00 75.94 412 GLU A CA 1
ATOM 3383 C C . GLU A 1 412 ? 21.197 -12.879 -25.711 1.00 75.94 412 GLU A C 1
ATOM 3385 O O . GLU A 1 412 ? 21.997 -13.190 -26.592 1.00 75.94 412 GLU A O 1
ATOM 3390 N N . ASP A 1 413 ? 20.021 -13.499 -25.585 1.00 81.00 413 ASP A N 1
ATOM 3391 C CA . ASP A 1 413 ? 19.586 -14.647 -26.386 1.00 81.00 413 ASP A CA 1
ATOM 3392 C C . ASP A 1 413 ? 19.468 -14.362 -27.895 1.00 81.00 413 ASP A C 1
ATOM 3394 O O . ASP A 1 413 ? 19.358 -15.303 -28.685 1.00 81.00 413 ASP A O 1
ATOM 3398 N N . LEU A 1 414 ? 19.472 -13.085 -28.297 1.00 86.31 414 LEU A N 1
ATOM 3399 C CA . LEU A 1 414 ? 19.368 -12.617 -29.682 1.00 86.31 414 LEU A CA 1
ATOM 3400 C C . LEU A 1 414 ? 20.520 -11.680 -30.086 1.00 86.31 414 LEU A C 1
ATOM 3402 O O . LEU A 1 414 ? 20.473 -11.092 -31.168 1.00 86.31 414 LEU A O 1
ATOM 3406 N N . GLN A 1 415 ? 21.560 -11.541 -29.259 1.00 82.81 415 GLN A N 1
ATOM 3407 C CA . GLN A 1 415 ? 22.594 -10.513 -29.422 1.00 82.81 415 GLN A CA 1
ATOM 3408 C C . GLN A 1 415 ? 23.276 -10.544 -30.799 1.00 82.81 415 GLN A C 1
ATOM 3410 O O . GLN A 1 415 ? 23.411 -9.506 -31.443 1.00 82.81 415 GLN A O 1
ATOM 3415 N N . TYR A 1 416 ? 23.645 -11.728 -31.294 1.00 83.81 416 TYR A N 1
ATOM 3416 C CA . TYR A 1 416 ? 24.274 -11.900 -32.613 1.00 83.81 416 TYR A CA 1
ATOM 3417 C C . TYR A 1 416 ? 23.420 -11.371 -33.771 1.00 83.81 416 TYR A C 1
ATOM 3419 O O . TYR A 1 416 ? 23.941 -10.870 -34.764 1.00 83.81 416 TYR A O 1
ATOM 3427 N N . ILE A 1 417 ? 22.099 -11.462 -33.635 1.00 87.50 417 ILE A N 1
ATOM 3428 C CA . ILE A 1 417 ? 21.145 -11.009 -34.646 1.00 87.50 417 ILE A CA 1
ATOM 3429 C C . ILE A 1 417 ? 20.985 -9.503 -34.543 1.00 87.50 417 ILE A C 1
ATOM 3431 O O . ILE A 1 417 ? 21.019 -8.824 -35.562 1.00 87.50 417 ILE A O 1
ATOM 3435 N N . VAL A 1 418 ? 20.869 -8.982 -33.318 1.00 86.19 418 VAL A N 1
ATOM 3436 C CA . VAL A 1 418 ? 20.744 -7.543 -33.057 1.00 86.19 418 VAL A CA 1
ATOM 3437 C C . VAL A 1 418 ? 21.958 -6.768 -33.576 1.00 86.19 418 VAL A C 1
ATOM 3439 O O . VAL A 1 418 ? 21.798 -5.674 -34.113 1.00 86.19 418 VAL A O 1
ATOM 3442 N N . LEU A 1 419 ? 23.157 -7.350 -33.478 1.00 86.00 419 LEU A N 1
ATOM 3443 C CA . LEU A 1 419 ? 24.406 -6.765 -33.975 1.00 86.00 419 LEU A CA 1
ATOM 3444 C C . LEU A 1 419 ? 24.605 -6.905 -35.495 1.00 86.00 419 LEU A C 1
ATOM 3446 O O . LEU A 1 419 ? 25.531 -6.312 -36.051 1.00 86.00 419 LEU A O 1
ATOM 3450 N N . HIS A 1 420 ? 23.769 -7.676 -36.193 1.00 89.75 420 HIS A N 1
ATOM 3451 C CA . HIS A 1 420 ? 23.923 -7.875 -37.629 1.00 89.75 420 HIS A CA 1
ATOM 3452 C C . HIS A 1 420 ? 23.585 -6.594 -38.410 1.00 89.75 420 HIS A C 1
ATOM 3454 O O . HIS A 1 420 ? 22.551 -5.964 -38.187 1.00 89.75 420 HIS A O 1
ATOM 3460 N N . ARG A 1 421 ? 24.407 -6.247 -39.413 1.00 88.31 421 ARG A N 1
ATOM 3461 C CA . ARG A 1 421 ? 24.265 -5.011 -40.217 1.00 88.31 421 ARG A CA 1
ATOM 3462 C C . ARG A 1 421 ? 22.872 -4.800 -40.831 1.00 88.31 421 ARG A C 1
ATOM 3464 O O . ARG A 1 421 ? 22.395 -3.676 -40.916 1.00 88.31 421 ARG A O 1
ATOM 3471 N N . ASP A 1 422 ? 22.215 -5.888 -41.234 1.00 88.88 422 ASP A N 1
ATOM 3472 C CA . ASP A 1 422 ? 20.884 -5.867 -41.862 1.00 88.88 422 ASP A CA 1
ATOM 3473 C C . ASP A 1 422 ? 19.719 -5.863 -40.851 1.00 88.88 422 ASP A C 1
ATOM 3475 O O . ASP A 1 422 ? 18.558 -5.762 -41.250 1.00 88.88 422 ASP A O 1
ATOM 3479 N N . PHE A 1 423 ? 19.980 -5.980 -39.547 1.00 89.69 423 PHE A N 1
ATOM 3480 C CA . PHE A 1 423 ? 18.916 -6.126 -38.553 1.00 89.69 423 PHE A CA 1
ATOM 3481 C C . PHE A 1 423 ? 18.049 -4.872 -38.411 1.00 89.69 423 PHE A C 1
ATOM 3483 O O . PHE A 1 423 ? 16.823 -4.969 -38.354 1.00 89.69 423 PHE A O 1
ATOM 3490 N N . ASN A 1 424 ? 18.658 -3.684 -38.442 1.00 88.56 424 ASN A N 1
ATOM 3491 C CA . ASN A 1 424 ? 17.895 -2.433 -38.446 1.00 88.56 424 ASN A CA 1
ATOM 3492 C C . ASN A 1 424 ? 16.971 -2.356 -39.673 1.00 88.56 424 ASN A C 1
ATOM 3494 O O . ASN A 1 424 ? 15.785 -2.061 -39.524 1.00 88.56 424 ASN A O 1
ATOM 3498 N N . ASN A 1 425 ? 17.469 -2.723 -40.861 1.00 89.44 425 ASN A N 1
ATOM 3499 C CA . ASN A 1 425 ? 16.666 -2.772 -42.088 1.00 89.44 425 ASN A CA 1
ATOM 3500 C C . ASN A 1 425 ? 15.497 -3.759 -41.963 1.00 89.44 425 ASN A C 1
ATOM 3502 O O . ASN A 1 425 ? 14.384 -3.466 -42.403 1.00 89.44 425 ASN A O 1
ATOM 3506 N N . PHE A 1 426 ? 15.722 -4.908 -41.317 1.00 92.12 426 PHE A N 1
ATOM 3507 C CA . PHE A 1 426 ? 14.659 -5.858 -41.002 1.00 92.12 426 PHE A CA 1
ATOM 3508 C C . PHE A 1 426 ? 13.562 -5.227 -40.133 1.00 92.12 426 PHE A C 1
ATOM 3510 O O . PHE A 1 426 ? 12.389 -5.331 -40.492 1.00 92.12 426 PHE A O 1
ATOM 3517 N N . LEU A 1 427 ? 13.916 -4.560 -39.028 1.00 91.81 427 LEU A N 1
ATOM 3518 C CA . LEU A 1 427 ? 12.939 -3.929 -38.130 1.00 91.81 427 LEU A CA 1
ATOM 3519 C C . LEU A 1 427 ? 12.152 -2.808 -38.819 1.00 91.81 427 LEU A C 1
ATOM 3521 O O . LEU A 1 427 ? 10.930 -2.726 -38.657 1.00 91.81 427 LEU A O 1
ATOM 3525 N N . ILE A 1 428 ? 12.835 -1.984 -39.618 1.00 90.25 428 ILE A N 1
ATOM 3526 C CA . ILE A 1 428 ? 12.221 -0.918 -40.419 1.00 90.25 428 ILE A CA 1
ATOM 3527 C C . ILE A 1 428 ? 11.190 -1.522 -41.375 1.00 90.25 428 ILE A C 1
ATOM 3529 O O . ILE A 1 428 ? 10.006 -1.182 -41.315 1.00 90.25 428 ILE A O 1
ATOM 3533 N N . LYS A 1 429 ? 11.605 -2.484 -42.213 1.00 90.56 429 LYS A N 1
ATOM 3534 C CA . LYS A 1 429 ? 10.709 -3.123 -43.187 1.00 90.56 429 LYS A CA 1
ATOM 3535 C C . LYS A 1 429 ? 9.566 -3.861 -42.528 1.00 90.56 429 LYS A C 1
ATOM 3537 O O . LYS A 1 429 ? 8.431 -3.722 -42.970 1.00 90.56 429 LYS A O 1
ATOM 3542 N N . LYS A 1 430 ? 9.833 -4.575 -41.435 1.00 92.19 430 LYS A N 1
ATOM 3543 C CA . LYS A 1 430 ? 8.788 -5.269 -40.688 1.00 92.19 430 LYS A CA 1
ATOM 3544 C C . LYS A 1 430 ? 7.735 -4.295 -40.167 1.00 92.19 430 LYS A C 1
ATOM 3546 O O . LYS A 1 430 ? 6.547 -4.593 -40.247 1.00 92.19 430 LYS A O 1
ATOM 3551 N N . THR A 1 431 ? 8.157 -3.138 -39.662 1.00 91.06 431 THR A N 1
ATOM 3552 C CA . THR A 1 431 ? 7.239 -2.108 -39.162 1.00 91.06 431 THR A CA 1
ATOM 3553 C C . THR A 1 431 ? 6.408 -1.499 -40.289 1.00 91.06 431 THR A C 1
ATOM 3555 O O . THR A 1 431 ? 5.192 -1.373 -40.151 1.00 91.06 431 THR A O 1
ATOM 3558 N N . ILE A 1 432 ? 7.034 -1.174 -41.425 1.00 88.50 432 ILE A N 1
ATOM 3559 C CA . ILE A 1 432 ? 6.332 -0.653 -42.606 1.00 88.50 432 ILE A CA 1
ATOM 3560 C C . ILE A 1 432 ? 5.295 -1.661 -43.097 1.00 88.50 432 ILE A C 1
ATOM 3562 O O . ILE A 1 432 ? 4.132 -1.303 -43.260 1.00 88.50 432 ILE A O 1
ATOM 3566 N N . GLU A 1 433 ? 5.695 -2.921 -43.277 1.00 90.00 433 GLU A N 1
ATOM 3567 C CA . GLU A 1 433 ? 4.807 -3.994 -43.724 1.00 90.00 433 GLU A CA 1
ATOM 3568 C C . GLU A 1 433 ? 3.628 -4.155 -42.776 1.00 90.00 433 GLU A C 1
ATOM 3570 O O . GLU A 1 433 ? 2.496 -4.210 -43.232 1.00 90.00 433 GLU A O 1
ATOM 3575 N N . LEU A 1 434 ? 3.863 -4.157 -41.462 1.00 89.06 434 LEU A N 1
ATOM 3576 C CA . LEU A 1 434 ? 2.776 -4.276 -40.499 1.00 89.06 434 LEU A CA 1
ATOM 3577 C C . LEU A 1 434 ? 1.776 -3.126 -40.603 1.00 89.06 434 LEU A C 1
ATOM 3579 O O . LEU A 1 434 ? 0.602 -3.399 -40.429 1.00 89.06 434 LEU A O 1
ATOM 3583 N N . TYR A 1 435 ? 2.188 -1.887 -40.881 1.00 87.38 435 TYR A N 1
ATOM 3584 C CA . TYR A 1 435 ? 1.287 -0.721 -40.961 1.00 87.38 435 TYR A CA 1
ATOM 3585 C C . TYR A 1 435 ? 0.736 -0.429 -42.362 1.00 87.38 435 TYR A C 1
ATOM 3587 O O . TYR A 1 435 ? -0.135 0.423 -42.498 1.00 87.38 435 TYR A O 1
ATOM 3595 N N . SER A 1 436 ? 1.219 -1.129 -43.387 1.00 81.75 436 SER A N 1
ATOM 3596 C CA . SER A 1 436 ? 0.708 -1.015 -44.760 1.00 81.75 436 SER A CA 1
ATOM 3597 C C . SER A 1 436 ? -0.527 -1.895 -45.014 1.00 81.75 436 SER A C 1
ATOM 3599 O O . SER A 1 436 ? -1.110 -1.808 -46.093 1.00 81.75 436 SER A O 1
ATOM 3601 N N . TYR A 1 437 ? -0.918 -2.722 -44.030 1.00 59.31 437 TYR A N 1
ATOM 3602 C CA . TYR A 1 437 ? -2.104 -3.586 -44.040 1.00 59.31 437 TYR A CA 1
ATOM 3603 C C . TYR A 1 437 ? -3.047 -3.303 -42.866 1.00 59.31 437 TYR A C 1
ATOM 3605 O O . TYR A 1 437 ? -2.564 -3.090 -41.715 1.00 59.31 437 TYR A O 1
#

Nearest PDB structures (foldseek):
  3dti-assembly1_A  TM=6.452E-01  e=5.685E-08  Deinococcus deserti
  8sln-assembly1_A-2  TM=6.443E-01  e=8.115E-07  Deinococcus geothermalis DSM 11300
  7t5t-assembly1_A  TM=5.775E-01  e=3.403E-07  Thauera sp. K11

Mean predicted aligned error: 10.15 Å

Sequence (437 aa):
MNKLTLEKKLSNVRKMANRVFEKEGLTIPVDIFTLIKKFAKLECVDIPFSDAICVDLEKCPTVIYNDDTQHTRLRFTLAHELGHIKIPWHTGIVSCHTEDDLANMEHEYEEMEKEANTFASELLIPTLWLQSIFNEERDYGLEKIINLVSEKAQVSKLAVLYAINENLPEGYIVFVENKQYDFIAKKEGYKRNILHLYDRGDYSIEWLMINAKNSGEINLYNSNVYWIDLGRQMEENDLKSMLTDISCAKLESICYELFEDKSLSPANILKIIIDSLPKSFIMKVNLNNSNYVRYVKSSGTYISNKLESVSDRECTKWYYDNSCESMEYKNNEFSITVWKFEDYILNSHDFSEKRNSKLILRSIVDGNYYENERIIILGRINGVIGSLNNKKKELTQQQFYNALKQRFVGREDLQYIVLHRDFNNFLIKKTIELYSY

Radius of gyration: 30.42 Å; Cα contacts (8 Å, |Δi|>4): 627; chains: 1; bounding box: 64×52×88 Å

pLDDT: mean 84.85, std 10.9, range [33.31, 98.0]

Organism: NCBI:txid94869

Solvent-accessible surface area (backbone atoms only — not comparable to full-atom values): 24442 Å² total; per-residue (Å²): 133,64,70,72,58,57,55,52,51,50,53,52,37,37,54,49,23,48,50,51,37,61,75,70,66,60,57,80,48,53,63,53,72,68,54,43,54,77,72,23,50,77,44,84,48,91,52,87,98,49,64,58,40,48,37,53,66,95,78,67,26,33,37,39,29,36,82,92,50,59,68,32,54,48,50,47,52,54,32,21,49,46,21,49,72,67,40,89,85,57,77,72,62,73,63,88,85,84,90,88,59,67,75,62,50,51,52,52,50,54,49,51,53,52,41,16,48,46,16,16,33,29,52,52,50,38,64,71,60,53,49,50,50,50,69,77,45,58,90,68,41,69,67,54,51,40,52,53,50,16,63,53,36,53,36,36,60,65,56,41,49,56,42,39,67,78,62,42,52,73,34,32,37,40,37,41,33,38,74,86,46,103,46,69,50,76,47,64,28,56,91,66,84,61,56,78,38,41,51,101,83,45,70,46,63,63,63,47,43,78,29,25,50,40,57,52,76,46,85,52,96,62,31,41,35,41,39,28,31,34,37,70,82,76,62,68,65,62,56,40,64,71,37,56,93,65,47,43,71,58,49,40,54,49,48,58,58,53,62,68,34,72,76,43,11,49,36,54,47,50,35,54,50,45,71,43,37,57,58,38,30,40,38,38,42,34,42,54,102,59,82,34,50,40,80,47,64,11,59,83,38,44,57,48,80,57,74,89,85,55,56,70,67,60,44,52,50,49,48,64,79,66,32,79,42,62,34,71,47,76,62,92,61,36,36,36,40,38,36,32,43,79,82,57,79,84,54,88,77,74,66,76,69,84,70,53,32,69,60,45,49,44,60,62,41,69,77,72,49,55,76,78,53,41,55,56,51,53,50,51,54,48,49,60,53,52,71,49,53,80,50,46,91,81,41,54,73,57,55,44,44,27,38,55,54,29,48,57,42,69,38,72,96,46,41,77,55,67,71,34,88,59,38,64,58,23,52,53,37,42,46,50,57,59,70,76,103

Secondary structure (DSSP, 8-state):
--HHHHHHHHHHHHHHHHHHHHHTT--SSP-HHHHHTTTSEEEE---TT-SEEEE-TTTS-EEEE-TTS-HHHHHHHHHHHHHHHH-TT--S-SS----S-HHHHHHHHHHHHHHHHHHHHHHHS-HHHHHHHHHHHGGG-HHHHHHHHHHHHT--HHHHHHHHHHTPPTTEEEEEEESSSS-EEEEE--SSPP---EETTEE-HHHHHHTSSEEEEEE-SSEEEEEEE--SPPPHHHHHHHTTT--HHHHHHHHHHHHH-TTS-HHHHHHHHHHHSPTTEEEEEEETTSS-EEEEE-TT--PPP-TTTS-HHHHHHHHHHH-SEEEEEE-SSEEEEEEE-------GGGGG--S-HHHHHHHHHHTTS-HHHHHHHHHHHHHHHHHHHTTGGGS-HHHHHHHHHHHHTT-GGGHHHHTSTTHHHHHHHHHHHHH--